Protein AF-0000000073372464 (afdb_homodimer)

Organism: Flavobacterium johnsoniae (strain ATCC 17061 / DSM 2064 / JCM 8514 / BCRC 14874 / CCUG 350202 / NBRC 14942 / NCIMB 11054 / UW101) (NCBI:txid376686)

Structure (mmCIF, N/CA/C/O backbone):
data_AF-0000000073372464-model_v1
#
loop_
_entity.id
_entity.type
_entity.pdbx_description
1 polymer 'NADH-flavin reductase-like protein'
#
loop_
_atom_site.group_PDB
_atom_site.id
_atom_site.type_symbol
_atom_site.label_atom_id
_atom_site.label_alt_id
_atom_site.label_comp_id
_atom_site.label_asym_id
_atom_site.label_entity_id
_atom_site.label_seq_id
_atom_site.pdbx_PDB_ins_code
_atom_site.Cartn_x
_atom_site.Cartn_y
_atom_site.Cartn_z
_atom_site.occupancy
_atom_site.B_iso_or_equiv
_atom_site.auth_seq_id
_atom_site.auth_comp_id
_atom_site.auth_asym_id
_atom_site.auth_atom_id
_atom_site.pdbx_PDB_model_num
ATOM 1 N N . MET A 1 1 ? 8.195 -32.156 -20.234 1 45.25 1 MET A N 1
ATOM 2 C CA . MET A 1 1 ? 7.477 -31.625 -19.078 1 45.25 1 MET A CA 1
ATOM 3 C C . MET A 1 1 ? 6.391 -32.594 -18.609 1 45.25 1 MET A C 1
ATOM 5 O O . MET A 1 1 ? 5.727 -33.219 -19.438 1 45.25 1 MET A O 1
ATOM 9 N N . LYS A 1 2 ? 6.531 -33.156 -17.25 1 60.62 2 LYS A N 1
ATOM 10 C CA . LYS A 1 2 ? 5.578 -34.156 -16.766 1 60.62 2 LYS A CA 1
ATOM 11 C C . LYS A 1 2 ? 4.145 -33.75 -17.109 1 60.62 2 LYS A C 1
ATOM 13 O O . LYS A 1 2 ? 3.826 -32.562 -17.188 1 60.62 2 LYS A O 1
ATOM 18 N N . ASN A 1 3 ? 3.449 -34.594 -17.625 1 88 3 ASN A N 1
ATOM 19 C CA . ASN A 1 3 ? 2.02 -34.438 -17.891 1 88 3 ASN A CA 1
ATOM 20 C C . ASN A 1 3 ? 1.271 -33.938 -16.656 1 88 3 ASN A C 1
ATOM 22 O O . ASN A 1 3 ? 1.294 -34.594 -15.602 1 88 3 ASN A O 1
ATOM 26 N N . ILE A 1 4 ? 0.923 -32.656 -16.641 1 96.81 4 ILE A N 1
ATOM 27 C CA . ILE A 1 4 ? 0.196 -32.062 -15.516 1 96.81 4 ILE A CA 1
ATOM 28 C C . ILE A 1 4 ? -1.286 -32.406 -15.625 1 96.81 4 ILE A C 1
ATOM 30 O O . ILE A 1 4 ? -1.929 -32.125 -16.641 1 96.81 4 ILE A O 1
ATOM 34 N N . SER A 1 5 ? -1.766 -33.094 -14.625 1 97.69 5 SER A N 1
ATOM 35 C CA . SER A 1 5 ? -3.18 -33.469 -14.594 1 97.69 5 SER A CA 1
ATOM 36 C C . SER A 1 5 ? -3.875 -32.906 -13.367 1 97.69 5 SER A C 1
ATOM 38 O O . SER A 1 5 ? -4.996 -32.406 -13.461 1 97.69 5 SER A O 1
ATOM 40 N N . LYS A 1 6 ? -3.225 -32.969 -12.195 1 98.56 6 LYS A N 1
ATOM 41 C CA . LYS A 1 6 ? -3.768 -32.438 -10.938 1 98.56 6 LYS A CA 1
ATOM 42 C C . LYS A 1 6 ? -2.904 -31.328 -10.383 1 98.56 6 LYS A C 1
ATOM 44 O O . LYS A 1 6 ? -1.693 -31.484 -10.219 1 98.56 6 LYS A O 1
ATOM 49 N N . VAL A 1 7 ? -3.537 -30.219 -10.039 1 98.81 7 VAL A N 1
ATOM 50 C CA . VAL A 1 7 ? -2.83 -28.984 -9.688 1 98.81 7 VAL A CA 1
ATOM 51 C C . VAL A 1 7 ? -3.189 -28.562 -8.266 1 98.81 7 VAL A C 1
ATOM 53 O O . VAL A 1 7 ? -4.367 -28.531 -7.902 1 98.81 7 VAL A O 1
ATOM 56 N N . ALA A 1 8 ? -2.16 -28.344 -7.438 1 98.88 8 ALA A N 1
ATOM 57 C CA . ALA A 1 8 ? -2.371 -27.719 -6.137 1 98.88 8 ALA A CA 1
ATOM 58 C C . ALA A 1 8 ? -2.559 -26.219 -6.273 1 98.88 8 ALA A C 1
ATOM 60 O O . ALA A 1 8 ? -1.739 -25.531 -6.898 1 98.88 8 ALA A O 1
ATOM 61 N N . VAL A 1 9 ? -3.643 -25.688 -5.648 1 98.81 9 VAL A N 1
ATOM 62 C CA . VAL A 1 9 ? -3.969 -24.281 -5.816 1 98.81 9 VAL A CA 1
ATOM 63 C C . VAL A 1 9 ? -4.02 -23.594 -4.453 1 98.81 9 VAL A C 1
ATOM 65 O O . VAL A 1 9 ? -4.762 -24.016 -3.564 1 98.81 9 VAL A O 1
ATOM 68 N N . LEU A 1 10 ? -3.209 -22.625 -4.297 1 98.44 10 LEU A N 1
ATOM 69 C CA . LEU A 1 10 ? -3.275 -21.719 -3.158 1 98.44 10 LEU A CA 1
ATOM 70 C C . LEU A 1 10 ? -3.949 -20.406 -3.551 1 98.44 10 LEU A C 1
ATOM 72 O O . LEU A 1 10 ? -3.641 -19.828 -4.598 1 98.44 10 LEU A O 1
ATOM 76 N N . GLY A 1 11 ? -4.883 -19.984 -2.707 1 96.56 11 GLY A N 1
ATOM 77 C CA . GLY A 1 11 ? -5.609 -18.766 -3.02 1 96.56 11 GLY A CA 1
ATOM 78 C C . GLY A 1 11 ? -6.824 -19 -3.896 1 96.56 11 GLY A C 1
ATOM 79 O O . GLY A 1 11 ? -7.43 -18.047 -4.398 1 96.56 11 GLY A O 1
ATOM 80 N N . GLY A 1 12 ? -7.219 -20.203 -4.043 1 96.06 12 GLY A N 1
ATOM 81 C CA . GLY A 1 12 ? -8.305 -20.562 -4.945 1 96.06 12 GLY A CA 1
ATOM 82 C C . GLY A 1 12 ? -9.641 -20 -4.516 1 96.06 12 GLY A C 1
ATOM 83 O O . GLY A 1 12 ? -10.555 -19.875 -5.336 1 96.06 12 GLY A O 1
ATOM 84 N N . GLY A 1 13 ? -9.789 -19.641 -3.283 1 94.44 13 GLY A N 1
ATOM 85 C CA . GLY A 1 13 ? -11.039 -19.094 -2.779 1 94.44 13 GLY A CA 1
ATOM 86 C C . GLY A 1 13 ? -11.086 -17.578 -2.84 1 94.44 13 GLY A C 1
ATOM 87 O O . GLY A 1 13 ? -12.086 -16.969 -2.455 1 94.44 13 GLY A O 1
ATOM 88 N N . GLY A 1 14 ? -10.062 -17 -3.33 1 93.5 14 GLY A N 1
ATOM 89 C CA . GLY A 1 14 ? -9.984 -15.547 -3.389 1 93.5 14 GLY A CA 1
ATOM 90 C C . GLY A 1 14 ? -10.523 -14.977 -4.684 1 93.5 14 GLY A C 1
ATOM 91 O O . GLY A 1 14 ? -11.008 -15.711 -5.543 1 93.5 14 GLY A O 1
ATOM 92 N N . ARG A 1 15 ? -10.43 -13.688 -4.867 1 91.62 15 ARG A N 1
ATOM 93 C CA . ARG A 1 15 ? -10.984 -12.984 -6.016 1 91.62 15 ARG A CA 1
ATOM 94 C C . ARG A 1 15 ? -10.32 -13.438 -7.312 1 91.62 15 ARG A C 1
ATOM 96 O O . ARG A 1 15 ? -11.008 -13.836 -8.258 1 91.62 15 ARG A O 1
ATOM 103 N N . THR A 1 16 ? -8.977 -13.352 -7.34 1 95.44 16 THR A N 1
ATOM 104 C CA . THR A 1 16 ? -8.25 -13.812 -8.523 1 95.44 16 THR A CA 1
ATOM 105 C C . THR A 1 16 ? -8.273 -15.336 -8.617 1 95.44 16 THR A C 1
ATOM 107 O O . THR A 1 16 ? -8.359 -15.891 -9.711 1 95.44 16 THR A O 1
ATOM 110 N N . GLY A 1 17 ? -8.234 -15.992 -7.477 1 96.94 17 GLY A N 1
ATOM 111 C CA . GLY A 1 17 ? -8.18 -17.438 -7.402 1 96.94 17 GLY A CA 1
ATOM 112 C C . GLY A 1 17 ? -9.375 -18.125 -8.031 1 96.94 17 GLY A C 1
ATOM 113 O O . GLY A 1 17 ? -9.25 -19.188 -8.633 1 96.94 17 GLY A O 1
ATOM 114 N N . ASN A 1 18 ? -10.484 -17.531 -7.914 1 95.94 18 ASN A N 1
ATOM 115 C CA . ASN A 1 18 ? -11.695 -18.094 -8.508 1 95.94 18 ASN A CA 1
ATOM 116 C C . ASN A 1 18 ? -11.586 -18.188 -10.023 1 95.94 18 ASN A C 1
ATOM 118 O O . ASN A 1 18 ? -12.031 -19.156 -10.625 1 95.94 18 ASN A O 1
ATOM 122 N N . TYR A 1 19 ? -11.039 -17.172 -10.648 1 97.44 19 TYR A N 1
ATOM 123 C CA . TYR A 1 19 ? -10.82 -17.188 -12.094 1 97.44 19 TYR A CA 1
ATOM 124 C C . TYR A 1 19 ? -9.828 -18.281 -12.484 1 97.44 19 TYR A C 1
ATOM 126 O O . TYR A 1 19 ? -10.016 -18.969 -13.492 1 97.44 19 TYR A O 1
ATOM 134 N N . LEU A 1 20 ? -8.844 -18.438 -11.664 1 98.38 20 LEU A N 1
ATOM 135 C CA . LEU A 1 20 ? -7.824 -19.438 -11.93 1 98.38 20 LEU A CA 1
ATOM 136 C C . LEU A 1 20 ? -8.414 -20.844 -11.852 1 98.38 20 LEU A C 1
ATOM 138 O O . LEU A 1 20 ? -8.164 -21.672 -12.727 1 98.38 20 LEU A O 1
ATOM 142 N N . VAL A 1 21 ? -9.219 -21.109 -10.789 1 98.19 21 VAL A N 1
ATOM 143 C CA . VAL A 1 21 ? -9.836 -22.406 -10.609 1 98.19 21 VAL A CA 1
ATOM 144 C C . VAL A 1 21 ? -10.734 -22.734 -11.797 1 98.19 21 VAL A C 1
ATOM 146 O O . VAL A 1 21 ? -10.672 -23.828 -12.367 1 98.19 21 VAL A O 1
ATOM 149 N N . ASN A 1 22 ? -11.5 -21.75 -12.211 1 97.31 22 ASN A N 1
ATOM 150 C CA . ASN A 1 22 ? -12.383 -21.938 -13.352 1 97.31 22 ASN A CA 1
ATOM 151 C C . ASN A 1 22 ? -11.594 -22.234 -14.625 1 97.31 22 ASN A C 1
ATOM 153 O O . ASN A 1 22 ? -11.977 -23.109 -15.414 1 97.31 22 ASN A O 1
ATOM 157 N N . GLN A 1 23 ? -10.555 -21.5 -14.844 1 97.94 23 GLN A N 1
ATOM 158 C CA . GLN A 1 23 ? -9.734 -21.688 -16.031 1 97.94 23 GLN A CA 1
ATOM 159 C C . GLN A 1 23 ? -9.102 -23.078 -16.031 1 97.94 23 GLN A C 1
ATOM 161 O O . GLN A 1 23 ? -9.039 -23.734 -17.078 1 97.94 23 GLN A O 1
ATOM 166 N N . LEU A 1 24 ? -8.594 -23.531 -14.883 1 98.5 24 LEU A N 1
ATOM 167 C CA . LEU A 1 24 ? -8.008 -24.859 -14.766 1 98.5 24 LEU A CA 1
ATOM 168 C C . LEU A 1 24 ? -9.023 -25.938 -15.133 1 98.5 24 LEU A C 1
ATOM 170 O O . LEU A 1 24 ? -8.719 -26.844 -15.922 1 98.5 24 LEU A O 1
ATOM 174 N N . LEU A 1 25 ? -10.219 -25.812 -14.609 1 97.88 25 LEU A N 1
ATOM 175 C CA . LEU A 1 25 ? -11.273 -26.781 -14.875 1 97.88 25 LEU A CA 1
ATOM 176 C C . LEU A 1 25 ? -11.664 -26.781 -16.344 1 97.88 25 LEU A C 1
ATOM 178 O O . LEU A 1 25 ? -11.852 -27.844 -16.953 1 97.88 25 LEU A O 1
ATOM 182 N N . LYS A 1 26 ? -11.789 -25.609 -16.906 1 97.31 26 LYS A N 1
ATOM 183 C CA . LYS A 1 26 ? -12.133 -25.453 -18.312 1 97.31 26 LYS A CA 1
ATOM 184 C C . LYS A 1 26 ? -11.109 -26.156 -19.203 1 97.31 26 LYS A C 1
ATOM 186 O O . LYS A 1 26 ? -11.453 -26.688 -20.25 1 97.31 26 LYS A O 1
ATOM 191 N N . LYS A 1 27 ? -9.891 -26.141 -18.812 1 97.69 27 LYS A N 1
ATOM 192 C CA . LYS A 1 27 ? -8.82 -26.734 -19.609 1 97.69 27 LYS A CA 1
ATOM 193 C C . LYS A 1 27 ? -8.633 -28.203 -19.281 1 97.69 27 LYS A C 1
ATOM 195 O O . LYS A 1 27 ? -7.73 -28.859 -19.812 1 97.69 27 LYS A O 1
ATOM 200 N N . GLY A 1 28 ? -9.414 -28.75 -18.312 1 97 28 GLY A N 1
ATOM 201 C CA . GLY A 1 28 ? -9.469 -30.172 -18.094 1 97 28 GLY A CA 1
ATOM 202 C C . GLY A 1 28 ? -8.625 -30.641 -16.922 1 97 28 GLY A C 1
ATOM 203 O O . GLY A 1 28 ? -8.492 -31.844 -16.672 1 97 28 GLY A O 1
ATOM 204 N N . PHE A 1 29 ? -8.062 -29.75 -16.172 1 98.38 29 PHE A N 1
ATOM 205 C CA . PHE A 1 29 ? -7.242 -30.109 -15.023 1 98.38 29 PHE A CA 1
ATOM 206 C C . PHE A 1 29 ? -8.117 -30.391 -13.805 1 98.38 29 PHE A C 1
ATOM 208 O O . PHE A 1 29 ? -9.219 -29.859 -13.688 1 98.38 29 PHE A O 1
ATOM 215 N N . SER A 1 30 ? -7.625 -31.25 -12.953 1 98.31 30 SER A N 1
ATOM 216 C CA . SER A 1 30 ? -8.156 -31.344 -11.602 1 98.31 30 SER A CA 1
ATOM 217 C C . SER A 1 30 ? -7.465 -30.359 -10.664 1 98.31 30 SER A C 1
ATOM 219 O O . SER A 1 30 ? -6.289 -30.031 -10.852 1 98.31 30 SER A O 1
ATOM 221 N N . ALA A 1 31 ? -8.188 -29.891 -9.711 1 98.56 31 ALA A N 1
ATOM 222 C CA . ALA A 1 31 ? -7.637 -28.891 -8.797 1 98.56 31 ALA A CA 1
ATOM 223 C C . ALA A 1 31 ? -7.828 -29.312 -7.344 1 98.56 31 ALA A C 1
ATOM 225 O O . ALA A 1 31 ? -8.898 -29.781 -6.961 1 98.56 31 ALA A O 1
ATOM 226 N N . LYS A 1 32 ? -6.766 -29.25 -6.66 1 98.56 32 LYS A N 1
ATOM 227 C CA . LYS A 1 32 ? -6.793 -29.406 -5.207 1 98.56 32 LYS A CA 1
ATOM 228 C C . LYS A 1 32 ? -6.586 -28.047 -4.52 1 98.56 32 LYS A C 1
ATOM 230 O O . LYS A 1 32 ? -5.523 -27.438 -4.637 1 98.56 32 LYS A O 1
ATOM 235 N N . LEU A 1 33 ? -7.598 -27.578 -3.699 1 98.31 33 LEU A N 1
ATOM 236 C CA . LEU A 1 33 ? -7.605 -26.219 -3.178 1 98.31 33 LEU A CA 1
ATOM 237 C C . LEU A 1 33 ? -7.375 -26.219 -1.67 1 98.31 33 LEU A C 1
ATOM 239 O O . LEU A 1 33 ? -7.953 -27.016 -0.945 1 98.31 33 LEU 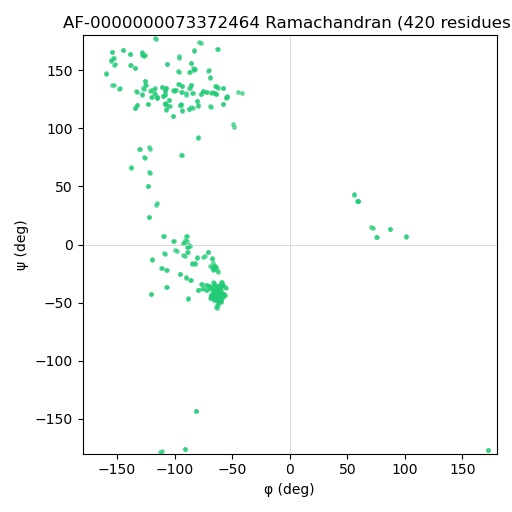A O 1
ATOM 243 N N . LEU A 1 34 ? -6.562 -25.359 -1.215 1 98.19 34 LEU A N 1
ATOM 244 C CA . LEU A 1 34 ? -6.438 -25.062 0.209 1 98.19 34 LEU A CA 1
ATOM 245 C C . LEU A 1 34 ? -7.328 -23.891 0.605 1 98.19 34 LEU A C 1
ATOM 247 O O . LEU A 1 34 ? -7.137 -22.781 0.125 1 98.19 34 LEU A O 1
ATOM 251 N N . LEU A 1 35 ? -8.281 -24.172 1.418 1 96.81 35 LEU A N 1
ATOM 252 C CA . LEU A 1 35 ? -9.219 -23.141 1.854 1 96.81 35 LEU A CA 1
ATOM 253 C C . LEU A 1 35 ? -9.266 -23.062 3.377 1 96.81 35 LEU A C 1
ATOM 255 O O . LEU A 1 35 ? -9.258 -24.078 4.059 1 96.81 35 LEU A O 1
ATOM 259 N N . ARG A 1 36 ? -9.273 -21.875 3.885 1 93.81 36 ARG A N 1
ATOM 260 C CA . ARG A 1 36 ? -9.43 -21.688 5.32 1 93.81 36 ARG A CA 1
ATOM 261 C C . ARG A 1 36 ? -10.883 -21.891 5.746 1 93.81 36 ARG A C 1
ATOM 263 O O . ARG A 1 36 ? -11.148 -22.406 6.836 1 93.81 36 ARG A O 1
ATOM 270 N N . ASN A 1 37 ? -11.82 -21.469 4.801 1 93.38 37 ASN A N 1
ATOM 271 C CA . ASN A 1 37 ? -13.266 -21.562 5.023 1 93.38 37 ASN A CA 1
ATOM 272 C C . ASN A 1 37 ? -13.969 -22.219 3.842 1 93.38 37 ASN A C 1
ATOM 274 O O . ASN A 1 37 ? -14.664 -21.547 3.072 1 93.38 37 ASN A O 1
ATOM 278 N N . PRO A 1 38 ? -13.938 -23.516 3.846 1 94.06 38 PRO A N 1
ATOM 279 C CA . PRO A 1 38 ? -14.5 -24.234 2.697 1 94.06 38 PRO A CA 1
ATOM 280 C C . PRO A 1 38 ? -16 -23.969 2.521 1 94.06 38 PRO A C 1
ATOM 282 O O . PRO A 1 38 ? -16.516 -24.062 1.405 1 94.06 38 PRO A O 1
ATOM 285 N N . GLU A 1 39 ? -16.625 -23.609 3.547 1 91.31 39 GLU A N 1
ATOM 286 C CA . GLU A 1 39 ? -18.078 -23.422 3.502 1 91.31 39 GLU A CA 1
ATOM 287 C C . GLU A 1 39 ? -18.453 -22.234 2.625 1 91.31 39 GLU A C 1
ATOM 289 O O . GLU A 1 39 ? -19.578 -22.156 2.119 1 91.31 39 GLU A O 1
ATOM 294 N N . LYS A 1 40 ? -17.531 -21.344 2.373 1 89.38 40 LYS A N 1
ATOM 295 C CA . LYS A 1 40 ? -17.797 -20.141 1.591 1 89.38 40 LYS A CA 1
ATOM 296 C C . LYS A 1 40 ? -17.516 -20.375 0.11 1 89.38 40 LYS A C 1
ATOM 298 O O . LYS A 1 40 ? -17.844 -19.531 -0.729 1 89.38 40 LYS A O 1
ATOM 303 N N . PHE A 1 41 ? -16.906 -21.5 -0.179 1 91.31 41 PHE A N 1
ATOM 304 C CA . PHE A 1 41 ? -16.531 -21.797 -1.553 1 91.31 41 PHE A CA 1
ATOM 305 C C . PHE A 1 41 ? -17.703 -22.406 -2.314 1 91.31 41 PHE A C 1
ATOM 307 O O . PHE A 1 41 ? -18.281 -23.406 -1.884 1 91.31 41 PHE A O 1
ATOM 314 N N . GLU A 1 42 ? -18.016 -21.906 -3.48 1 87.06 42 GLU A N 1
ATOM 315 C CA . GLU A 1 42 ? -19.312 -22.203 -4.102 1 87.06 42 GLU A CA 1
ATOM 316 C C . GLU A 1 42 ? -19.141 -23.078 -5.34 1 87.06 42 GLU A C 1
ATOM 318 O O . GLU A 1 42 ? -20.094 -23.688 -5.809 1 87.06 42 GLU A O 1
ATOM 323 N N . ILE A 1 43 ? -18.016 -23.125 -5.91 1 85.62 43 ILE A N 1
ATOM 324 C CA . ILE A 1 43 ? -17.828 -23.906 -7.133 1 85.62 43 ILE A CA 1
ATOM 325 C C . ILE A 1 43 ? -17.922 -25.391 -6.816 1 85.62 43 ILE A C 1
ATOM 327 O O . ILE A 1 43 ? -17.141 -25.922 -6.016 1 85.62 43 ILE A O 1
ATOM 331 N N . LYS A 1 44 ? -18.875 -26.094 -7.402 1 88.06 44 LYS A N 1
ATOM 332 C CA . LYS A 1 44 ? -19.031 -27.531 -7.27 1 88.06 44 LYS A CA 1
ATOM 333 C C . LYS A 1 44 ? -18.625 -28.25 -8.555 1 88.06 44 LYS A C 1
ATOM 335 O O . LYS A 1 44 ? -19.156 -27.969 -9.625 1 88.06 44 LYS A O 1
ATOM 340 N N . ASN A 1 45 ? -17.656 -29.016 -8.461 1 92.88 45 ASN A N 1
ATOM 341 C CA . ASN A 1 45 ? -17.094 -29.797 -9.562 1 92.88 45 ASN A CA 1
ATOM 342 C C . ASN A 1 45 ? -16.391 -31.047 -9.062 1 92.88 45 ASN A C 1
ATOM 344 O O . ASN A 1 45 ? -15.672 -31 -8.055 1 92.88 45 ASN A O 1
ATOM 348 N N . SER A 1 46 ? -16.578 -32.156 -9.711 1 94.94 46 SER A N 1
ATOM 349 C CA . SER A 1 46 ? -16 -33.438 -9.289 1 94.94 46 SER A CA 1
ATOM 350 C C . SER A 1 46 ? -14.484 -33.406 -9.398 1 94.94 46 SER A C 1
ATOM 352 O O . SER A 1 46 ? -13.805 -34.25 -8.797 1 94.94 46 SER A O 1
ATOM 354 N N . LYS A 1 47 ? -13.961 -32.5 -10.141 1 97.62 47 LYS A N 1
ATOM 355 C CA . LYS A 1 47 ? -12.516 -32.406 -10.336 1 97.62 47 LYS A CA 1
ATOM 356 C C . LYS A 1 47 ? -11.859 -31.531 -9.281 1 97.62 47 LYS A C 1
ATOM 358 O O . LYS A 1 47 ? -10.648 -31.312 -9.312 1 97.62 47 LYS A O 1
ATOM 363 N N . ILE A 1 48 ? -12.648 -31.047 -8.328 1 98 48 ILE A N 1
ATOM 364 C CA . ILE A 1 48 ? -12.125 -30.203 -7.258 1 98 48 ILE A CA 1
ATOM 365 C C . ILE A 1 48 ? -12.031 -31.016 -5.969 1 98 48 ILE A C 1
ATOM 367 O O . ILE A 1 48 ? -13 -31.688 -5.574 1 98 48 ILE A O 1
ATOM 371 N N . GLU A 1 49 ? -10.945 -31.062 -5.43 1 97.94 49 GLU A N 1
ATOM 372 C CA . GLU A 1 49 ? -10.734 -31.531 -4.066 1 97.94 49 GLU A CA 1
ATOM 373 C C . GLU A 1 49 ? -10.391 -30.391 -3.123 1 97.94 49 GLU A C 1
ATOM 375 O O . GLU A 1 49 ? -9.539 -29.562 -3.432 1 97.94 49 GLU A O 1
ATOM 380 N N . ILE A 1 50 ? -11.07 -30.328 -1.936 1 97.75 50 ILE A N 1
ATOM 381 C CA . ILE A 1 50 ? -10.859 -29.219 -1.006 1 97.75 50 ILE A CA 1
ATOM 382 C C . ILE A 1 50 ? -10.117 -29.719 0.232 1 97.75 50 ILE A C 1
ATOM 384 O O . ILE A 1 50 ? -10.508 -30.734 0.829 1 97.75 50 ILE A O 1
ATOM 388 N N . ILE A 1 51 ? -9.094 -29.078 0.54 1 98 51 ILE A N 1
ATOM 389 C CA . ILE A 1 51 ? -8.352 -29.281 1.782 1 98 51 ILE A CA 1
ATOM 390 C C . ILE A 1 51 ? -8.578 -28.078 2.705 1 98 51 ILE A C 1
ATOM 392 O O . ILE A 1 51 ? -8.273 -26.938 2.34 1 98 51 ILE A O 1
ATOM 396 N N . LYS A 1 52 ? -9.109 -28.344 3.879 1 97.75 52 LYS A N 1
ATOM 397 C CA . LYS A 1 52 ? -9.25 -27.281 4.867 1 97.75 52 LYS A CA 1
ATOM 398 C C . LYS A 1 52 ? -7.938 -27.016 5.598 1 97.75 52 LYS A C 1
ATOM 400 O O . LYS A 1 52 ? -7.32 -27.953 6.125 1 97.75 52 LYS A O 1
ATOM 405 N N . GLY A 1 53 ? -7.449 -25.797 5.562 1 97.44 53 GLY A N 1
ATOM 406 C CA . GLY A 1 53 ? -6.219 -25.469 6.262 1 97.44 53 GLY A CA 1
ATOM 407 C C . GLY A 1 53 ? -5.707 -24.078 5.961 1 97.44 53 GLY A C 1
ATOM 408 O O . GLY A 1 53 ? -6.387 -23.297 5.293 1 97.44 53 GLY A O 1
ATOM 409 N N . ASP A 1 54 ? -4.531 -23.781 6.539 1 96.75 54 ASP A N 1
ATOM 410 C CA . ASP A 1 54 ? -3.857 -22.484 6.406 1 96.75 54 ASP A CA 1
ATOM 411 C C . ASP A 1 54 ? -2.504 -22.656 5.715 1 96.75 54 ASP A C 1
ATOM 413 O O . ASP A 1 54 ? -1.751 -23.578 6.023 1 96.75 54 ASP A O 1
ATOM 417 N N . ALA A 1 55 ? -2.281 -21.781 4.773 1 96.69 55 ALA A N 1
ATOM 418 C CA . ALA A 1 55 ? -1.054 -21.859 3.988 1 96.69 55 ALA A CA 1
ATOM 419 C C . ALA A 1 55 ? 0.175 -21.625 4.863 1 96.69 55 ALA A C 1
ATOM 421 O O . ALA A 1 55 ? 1.293 -21.984 4.48 1 96.69 55 ALA A O 1
ATOM 422 N N . LEU A 1 56 ? -0.008 -21.031 6.016 1 96.81 56 LEU A N 1
ATOM 423 C CA . LEU A 1 56 ? 1.109 -20.781 6.918 1 96.81 56 LEU A CA 1
ATOM 424 C C . LEU A 1 56 ? 1.458 -22.031 7.707 1 96.81 56 LEU A C 1
ATOM 426 O O . LEU A 1 56 ? 2.514 -22.109 8.344 1 96.81 56 LEU A O 1
ATOM 430 N N . ASP A 1 57 ? 0.599 -23.016 7.625 1 97.62 57 ASP A N 1
ATOM 431 C CA . ASP A 1 57 ? 0.826 -24.312 8.266 1 97.62 57 ASP A CA 1
ATOM 432 C C . ASP A 1 57 ? 1.459 -25.297 7.293 1 97.62 57 ASP A C 1
ATOM 434 O O . ASP A 1 57 ? 0.824 -25.719 6.324 1 97.62 57 ASP A O 1
ATOM 438 N N . PHE A 1 58 ? 2.613 -25.781 7.641 1 98.31 58 PHE A N 1
ATOM 439 C CA . PHE A 1 58 ? 3.348 -26.656 6.734 1 98.31 58 PHE A CA 1
ATOM 440 C C . PHE A 1 58 ? 2.582 -27.953 6.492 1 98.31 58 PHE A C 1
ATOM 442 O O . PHE A 1 58 ? 2.578 -28.469 5.375 1 98.31 58 PHE A O 1
ATOM 449 N N . GLU A 1 59 ? 1.977 -28.484 7.48 1 98.5 59 GLU A N 1
ATOM 450 C CA . GLU A 1 59 ? 1.247 -29.734 7.316 1 98.5 59 GLU A CA 1
ATOM 451 C C . GLU A 1 59 ? 0.087 -29.562 6.34 1 98.5 59 GLU A C 1
ATOM 453 O O . GLU A 1 59 ? -0.199 -30.469 5.551 1 98.5 59 GLU A O 1
ATOM 458 N N . SER A 1 60 ? -0.574 -28.438 6.359 1 98.62 60 SER A N 1
ATOM 459 C CA . SER A 1 60 ? -1.64 -28.141 5.402 1 98.62 60 SER A CA 1
ATOM 460 C C . SER A 1 60 ? -1.108 -28.125 3.975 1 98.62 60 SER A C 1
ATOM 462 O O . SER A 1 60 ? -1.756 -28.625 3.057 1 98.62 60 SER A O 1
ATOM 464 N N . ILE A 1 61 ? 0.048 -27.547 3.807 1 98.81 61 ILE A N 1
ATOM 465 C CA . ILE A 1 61 ? 0.674 -27.453 2.492 1 98.81 61 ILE A CA 1
ATOM 466 C C . ILE A 1 61 ? 1.056 -28.844 2.004 1 98.81 61 ILE A C 1
ATOM 468 O O . ILE A 1 61 ? 0.871 -29.172 0.83 1 98.81 61 ILE A O 1
ATOM 472 N N . LYS A 1 62 ? 1.566 -29.625 2.92 1 98.62 62 LYS A N 1
ATOM 473 C CA . LYS A 1 62 ? 1.948 -31 2.572 1 98.62 62 LYS A CA 1
ATOM 474 C C . LYS A 1 62 ? 0.749 -31.781 2.062 1 98.62 62 LYS A C 1
ATOM 476 O O . LYS A 1 62 ? 0.827 -32.438 1.018 1 98.62 62 LYS A O 1
ATOM 481 N N . VAL A 1 63 ? -0.329 -31.688 2.807 1 98.75 63 VAL A N 1
ATOM 482 C CA . VAL A 1 63 ? -1.539 -32.406 2.414 1 98.75 63 VAL A CA 1
ATOM 483 C C . VAL A 1 63 ? -2.031 -31.875 1.064 1 98.75 63 VAL A C 1
ATOM 485 O O . VAL A 1 63 ? -2.449 -32.656 0.206 1 98.75 63 VAL A O 1
ATOM 488 N N . LEU A 1 64 ? -1.946 -30.609 0.808 1 98.81 64 LEU A N 1
ATOM 489 C CA . LEU A 1 64 ? -2.396 -29.969 -0.428 1 98.81 64 LEU A CA 1
ATOM 490 C C . LEU A 1 64 ? -1.606 -30.484 -1.624 1 98.81 64 LEU A C 1
ATOM 492 O O . LEU A 1 64 ? -2.178 -30.75 -2.688 1 98.81 64 LEU A O 1
ATOM 496 N N . LEU A 1 65 ? -0.315 -30.641 -1.459 1 98.81 65 LEU A N 1
ATOM 497 C CA . LEU A 1 65 ? 0.544 -30.922 -2.604 1 98.81 65 LEU A CA 1
ATOM 498 C C . LEU A 1 65 ? 0.572 -32.406 -2.904 1 98.81 65 LEU A C 1
ATOM 500 O O . LEU A 1 65 ? 1.014 -32.844 -3.98 1 98.81 65 LEU A O 1
ATOM 504 N N . GLU A 1 66 ? 0.114 -33.25 -1.895 1 98.44 66 GLU A N 1
ATOM 505 C CA . GLU A 1 66 ? 0.137 -34.688 -2.098 1 98.44 66 GLU A CA 1
ATOM 506 C C . GLU A 1 66 ? -0.599 -35.062 -3.377 1 98.44 66 GLU A C 1
ATOM 508 O O . GLU A 1 66 ? -1.722 -34.625 -3.615 1 98.44 66 GLU A O 1
ATOM 513 N N . ASP A 1 67 ? 0.039 -35.844 -4.273 1 97.69 67 ASP A N 1
ATOM 514 C CA . ASP A 1 67 ? -0.49 -36.438 -5.5 1 97.69 67 ASP A CA 1
ATOM 515 C C . ASP A 1 67 ? -0.732 -35.375 -6.562 1 97.69 67 ASP A C 1
ATOM 517 O O . ASP A 1 67 ? -1.482 -35.594 -7.516 1 97.69 67 ASP A O 1
ATOM 521 N N . CYS A 1 68 ? -0.202 -34.156 -6.43 1 98.69 68 CYS A N 1
ATOM 522 C CA . CYS A 1 68 ? -0.317 -33.125 -7.441 1 98.69 68 CYS A CA 1
ATOM 523 C C . CYS A 1 68 ? 0.916 -33.094 -8.336 1 98.69 68 CYS A C 1
ATOM 525 O O . CYS A 1 68 ? 1.965 -33.625 -7.973 1 98.69 68 CYS A O 1
ATOM 527 N N . ASP A 1 69 ? 0.752 -32.469 -9.477 1 98.69 69 ASP A N 1
ATOM 528 C CA . ASP A 1 69 ? 1.829 -32.406 -10.461 1 98.69 69 ASP A CA 1
ATOM 529 C C . ASP A 1 69 ? 2.451 -31.031 -10.547 1 98.69 69 ASP A C 1
ATOM 531 O O . ASP A 1 69 ? 3.576 -30.875 -11.023 1 98.69 69 ASP A O 1
ATOM 535 N N . ALA A 1 70 ? 1.739 -30.047 -10.125 1 98.81 70 ALA A N 1
ATOM 536 C CA . ALA A 1 70 ? 2.172 -28.641 -10.164 1 98.81 70 ALA A CA 1
ATOM 537 C C . ALA A 1 70 ? 1.486 -27.828 -9.07 1 98.81 70 ALA A C 1
ATOM 539 O O . ALA A 1 70 ? 0.49 -28.266 -8.492 1 98.81 70 ALA A O 1
ATOM 540 N N . VAL A 1 71 ? 2.09 -26.719 -8.781 1 98.94 71 VAL A N 1
ATOM 541 C CA . VAL A 1 71 ? 1.541 -25.797 -7.797 1 98.94 71 VAL A CA 1
ATOM 542 C C . VAL A 1 71 ? 1.297 -24.438 -8.453 1 98.94 71 VAL A C 1
ATOM 544 O O . VAL A 1 71 ? 2.15 -23.938 -9.188 1 98.94 71 VAL A O 1
ATOM 547 N N . VAL A 1 72 ? 0.128 -23.859 -8.25 1 98.94 72 VAL A N 1
ATOM 548 C CA . VAL A 1 72 ? -0.197 -22.5 -8.68 1 98.94 72 VAL A CA 1
ATOM 549 C C . VAL A 1 72 ? -0.726 -21.688 -7.496 1 98.94 72 VAL A C 1
ATOM 551 O O . VAL A 1 72 ? -1.532 -22.188 -6.711 1 98.94 72 VAL A O 1
ATOM 554 N N . SER A 1 73 ? -0.228 -20.484 -7.352 1 98.81 73 SER A N 1
ATOM 555 C CA . SER A 1 73 ? -0.593 -19.703 -6.172 1 98.81 73 SER A CA 1
ATOM 556 C C . SER A 1 73 ? -0.99 -18.281 -6.555 1 98.81 73 SER A C 1
ATOM 558 O O . SER A 1 73 ? -0.281 -17.609 -7.309 1 98.81 73 SER A O 1
ATOM 560 N N . THR A 1 74 ? -2.15 -17.797 -6.027 1 97.94 74 THR A N 1
ATOM 561 C CA . THR A 1 74 ? -2.588 -16.406 -6.141 1 97.94 74 THR A CA 1
ATOM 562 C C . THR A 1 74 ? -2.795 -15.789 -4.758 1 97.94 74 THR A C 1
ATOM 564 O O . THR A 1 74 ? -3.561 -14.836 -4.605 1 97.94 74 THR A O 1
ATOM 567 N N . ILE A 1 75 ? -2.127 -16.359 -3.812 1 94.19 75 ILE A N 1
ATOM 568 C CA . ILE A 1 75 ? -2.309 -15.898 -2.443 1 94.19 75 ILE A CA 1
ATOM 569 C C . ILE A 1 75 ? -1.851 -14.445 -2.33 1 94.19 75 ILE A C 1
ATOM 571 O O . ILE A 1 75 ? -0.838 -14.055 -2.92 1 94.19 75 ILE A O 1
ATOM 575 N N . GLY A 1 76 ? -2.654 -13.688 -1.66 1 86.69 76 GLY A N 1
ATOM 576 C CA . GLY A 1 76 ? -2.305 -12.297 -1.4 1 86.69 76 GLY A CA 1
ATOM 577 C C . GLY A 1 76 ? -2.045 -12.016 0.067 1 86.69 76 GLY A C 1
ATOM 578 O O . GLY A 1 76 ? -2.1 -12.922 0.9 1 86.69 76 GLY A O 1
ATOM 579 N N . GLN A 1 77 ? -1.772 -10.812 0.261 1 80.5 77 GLN A N 1
ATOM 580 C CA . GLN A 1 77 ? -1.504 -10.367 1.624 1 80.5 77 GLN A CA 1
ATOM 581 C C . GLN A 1 77 ? -2.764 -10.438 2.484 1 80.5 77 GLN A C 1
ATOM 583 O O . GLN A 1 77 ? -3.85 -10.062 2.033 1 80.5 77 GLN A O 1
ATOM 588 N N . ARG A 1 78 ? -2.602 -11.039 3.637 1 77.25 78 ARG A N 1
ATOM 589 C CA . ARG A 1 78 ? -3.707 -11.133 4.586 1 77.25 78 ARG A CA 1
ATOM 590 C C . ARG A 1 78 ? -3.621 -10.031 5.637 1 77.25 78 ARG A C 1
ATOM 592 O O . ARG A 1 78 ? -2.527 -9.594 5.996 1 77.25 78 ARG A O 1
ATOM 599 N N . LYS A 1 79 ? -4.871 -9.727 6.02 1 71.88 79 LYS A N 1
ATOM 600 C CA . LYS A 1 79 ? -4.941 -8.75 7.102 1 71.88 79 LYS A CA 1
ATOM 601 C C . LYS A 1 79 ? -4.129 -9.203 8.305 1 71.88 79 LYS A C 1
ATOM 603 O O . LYS A 1 79 ? -4.219 -10.359 8.727 1 71.88 79 LYS A O 1
ATOM 608 N N . ASP A 1 80 ? -3.234 -8.414 8.797 1 70.75 80 ASP A N 1
ATOM 609 C CA . ASP A 1 80 ? -2.504 -8.602 10.047 1 70.75 80 ASP A CA 1
ATOM 610 C C . ASP A 1 80 ? -1.424 -9.672 9.891 1 70.75 80 ASP A C 1
ATOM 612 O O . ASP A 1 80 ? -0.889 -10.172 10.883 1 70.75 80 ASP A O 1
ATOM 616 N N . GLU A 1 81 ? -1.209 -10.156 8.703 1 80.69 81 GLU A N 1
ATOM 617 C CA . GLU A 1 81 ? -0.149 -11.125 8.438 1 80.69 81 GLU A CA 1
ATOM 618 C C . GLU A 1 81 ? 0.819 -10.602 7.379 1 80.69 81 GLU A C 1
ATOM 620 O O . GLU A 1 81 ? 0.784 -11.039 6.227 1 80.69 81 GLU A O 1
ATOM 625 N N . PRO A 1 82 ? 1.773 -9.812 7.797 1 78.31 82 PRO A N 1
ATOM 626 C CA . PRO A 1 82 ? 2.652 -9.125 6.852 1 78.31 82 PRO A CA 1
ATOM 627 C C . PRO A 1 82 ? 3.691 -10.055 6.227 1 78.31 82 PRO A C 1
ATOM 629 O O . PRO A 1 82 ? 4.324 -9.695 5.23 1 78.31 82 PRO A O 1
ATOM 632 N N . LEU A 1 83 ? 3.82 -11.266 6.742 1 86.12 83 LEU A N 1
ATOM 633 C CA . LEU A 1 83 ? 4.898 -12.133 6.27 1 86.12 83 LEU A CA 1
ATOM 634 C C . LEU A 1 83 ? 4.336 -13.359 5.562 1 86.12 83 LEU A C 1
ATOM 636 O O . LEU A 1 83 ? 4.973 -14.414 5.551 1 86.12 83 LEU A O 1
ATOM 640 N N . VAL A 1 84 ? 3.312 -13.25 4.891 1 92.94 84 VAL A N 1
ATOM 641 C CA . VAL A 1 84 ? 2.611 -14.375 4.285 1 92.94 84 VAL A CA 1
ATOM 642 C C . VAL A 1 84 ? 3.361 -14.844 3.037 1 92.94 84 VAL A C 1
ATOM 644 O O . VAL A 1 84 ? 3.457 -16.047 2.775 1 92.94 84 VAL A O 1
ATOM 647 N N . ALA A 1 85 ? 3.914 -13.961 2.248 1 96.19 85 ALA A N 1
ATOM 648 C CA . ALA A 1 85 ? 4.527 -14.297 0.968 1 96.19 85 ALA A CA 1
ATOM 649 C C . ALA A 1 85 ? 5.719 -15.234 1.161 1 96.19 85 ALA A C 1
ATOM 651 O O . ALA A 1 85 ? 5.781 -16.297 0.55 1 96.19 85 ALA A O 1
ATOM 652 N N . SER A 1 86 ? 6.648 -14.852 2.037 1 97.44 86 SER A N 1
ATOM 653 C CA . SER A 1 86 ? 7.855 -15.648 2.223 1 97.44 86 SER A CA 1
ATOM 654 C C . SER A 1 86 ? 7.555 -16.953 2.969 1 97.44 86 SER A C 1
ATOM 656 O O . SER A 1 86 ? 8.078 -18 2.621 1 97.44 86 SER A O 1
ATOM 658 N N . ALA A 1 87 ? 6.703 -16.859 3.932 1 97.62 87 ALA A N 1
ATOM 659 C CA . ALA A 1 87 ? 6.379 -18.047 4.73 1 97.62 87 ALA A CA 1
ATOM 660 C C . ALA A 1 87 ? 5.695 -19.109 3.879 1 97.62 87 ALA A C 1
ATOM 662 O O . ALA A 1 87 ? 6.047 -20.297 3.953 1 97.62 87 ALA A O 1
ATOM 663 N N . VAL A 1 88 ? 4.781 -18.703 3.086 1 98.25 88 VAL A N 1
ATOM 664 C CA . VAL A 1 88 ? 4.059 -19.656 2.244 1 98.25 88 VAL A CA 1
ATOM 665 C C . VAL A 1 88 ? 4.992 -20.219 1.182 1 98.25 88 VAL A C 1
ATOM 667 O O . VAL A 1 88 ? 4.973 -21.422 0.909 1 98.25 88 VAL A O 1
ATOM 670 N N . THR A 1 89 ? 5.785 -19.344 0.56 1 98.62 89 THR A N 1
ATOM 671 C CA . THR A 1 89 ? 6.73 -19.812 -0.448 1 98.62 89 THR A CA 1
ATOM 672 C C . THR A 1 89 ? 7.688 -20.844 0.145 1 98.62 89 THR A C 1
ATOM 674 O O . THR A 1 89 ? 7.969 -21.859 -0.48 1 98.62 89 THR A O 1
ATOM 677 N N . LYS A 1 90 ? 8.156 -20.609 1.308 1 98.56 90 LYS A N 1
ATOM 678 C CA . LYS A 1 90 ? 9.039 -21.547 1.993 1 98.56 90 LYS A CA 1
ATOM 679 C C . LYS A 1 90 ? 8.359 -22.906 2.199 1 98.56 90 LYS A C 1
ATOM 681 O O . LYS A 1 90 ? 8.953 -23.953 1.916 1 98.56 90 LYS A O 1
ATOM 686 N N . ASN A 1 91 ? 7.164 -22.891 2.721 1 98.69 91 ASN A N 1
ATOM 687 C CA . ASN A 1 91 ? 6.406 -24.125 2.961 1 98.69 91 ASN A CA 1
ATOM 688 C C . ASN A 1 91 ? 6.156 -24.891 1.666 1 98.69 91 ASN A C 1
ATOM 690 O O . ASN A 1 91 ? 6.289 -26.109 1.631 1 98.69 91 ASN A O 1
ATOM 694 N N . VAL A 1 92 ? 5.824 -24.156 0.607 1 98.88 92 VAL A N 1
ATOM 695 C CA . VAL A 1 92 ? 5.527 -24.766 -0.683 1 98.88 92 VAL A CA 1
ATOM 696 C C . VAL A 1 92 ? 6.781 -25.422 -1.243 1 98.88 92 VAL A C 1
ATOM 698 O O . VAL A 1 92 ? 6.754 -26.594 -1.637 1 98.88 92 VAL A O 1
ATOM 701 N N . LEU A 1 93 ? 7.891 -24.703 -1.225 1 98.88 93 LEU A N 1
ATOM 702 C CA . LEU A 1 93 ? 9.133 -25.219 -1.777 1 98.88 93 LEU A CA 1
ATOM 703 C C . LEU A 1 93 ? 9.594 -26.453 -1.003 1 98.88 93 LEU A C 1
ATOM 705 O O . LEU A 1 93 ? 10.07 -27.422 -1.598 1 98.88 93 LEU A O 1
ATOM 709 N N . LYS A 1 94 ? 9.453 -26.422 0.292 1 98.75 94 LYS A N 1
ATOM 710 C CA . LYS A 1 94 ? 9.812 -27.562 1.124 1 98.75 94 LYS A CA 1
ATOM 711 C C . LYS A 1 94 ? 8.969 -28.781 0.766 1 98.75 94 LYS A C 1
ATOM 713 O O . LYS A 1 94 ? 9.508 -29.875 0.588 1 98.75 94 LYS A O 1
ATOM 718 N N . ALA A 1 95 ? 7.691 -28.609 0.659 1 98.81 95 ALA A N 1
ATOM 719 C CA . ALA A 1 95 ? 6.789 -29.703 0.321 1 98.81 95 ALA A CA 1
ATOM 720 C C . ALA A 1 95 ? 7.047 -30.203 -1.096 1 98.81 95 ALA A C 1
ATOM 722 O O . ALA A 1 95 ? 6.957 -31.406 -1.357 1 98.81 95 ALA A O 1
ATOM 723 N N . MET A 1 96 ? 7.289 -29.312 -2.023 1 98.75 96 MET A N 1
ATOM 724 C CA . MET A 1 96 ? 7.594 -29.688 -3.398 1 98.75 96 MET A CA 1
ATOM 725 C C . MET A 1 96 ? 8.805 -30.625 -3.449 1 98.75 96 MET A C 1
ATOM 727 O O . MET A 1 96 ? 8.812 -31.594 -4.211 1 98.75 96 MET A O 1
ATOM 731 N N . LYS A 1 97 ? 9.789 -30.266 -2.666 1 98.19 97 LYS A N 1
ATOM 732 C CA . LYS A 1 97 ? 10.969 -31.125 -2.588 1 98.19 97 LYS A CA 1
ATOM 733 C C . LYS A 1 97 ? 10.609 -32.531 -2.086 1 98.19 97 LYS A C 1
ATOM 735 O O . LYS A 1 97 ? 11.062 -33.531 -2.637 1 98.19 97 LYS A O 1
ATOM 740 N N . GLU A 1 98 ? 9.797 -32.594 -1.136 1 97.88 98 GLU A N 1
ATOM 741 C CA . GLU A 1 98 ? 9.391 -33.875 -0.544 1 97.88 98 GLU A CA 1
ATOM 742 C C . GLU A 1 98 ? 8.633 -34.719 -1.551 1 97.88 98 GLU A C 1
ATOM 744 O O . GLU A 1 98 ? 8.805 -35.938 -1.588 1 97.88 98 GLU A O 1
ATOM 749 N N . TYR A 1 99 ? 7.816 -34.094 -2.342 1 98.19 99 TYR A N 1
ATOM 750 C CA . TYR A 1 99 ? 6.957 -34.844 -3.254 1 98.19 99 TYR A CA 1
ATOM 751 C C . TYR A 1 99 ? 7.531 -34.844 -4.664 1 98.19 99 TYR A C 1
ATOM 753 O O . TYR A 1 99 ? 6.902 -35.344 -5.598 1 98.19 99 TYR A O 1
ATOM 761 N N . SER A 1 100 ? 8.695 -34.25 -4.844 1 97.62 100 SER A N 1
ATOM 762 C CA . SER A 1 100 ? 9.383 -34.188 -6.129 1 97.62 100 SER A CA 1
ATOM 763 C C . SER A 1 100 ? 8.523 -33.5 -7.18 1 97.62 100 SER A C 1
ATOM 765 O O . SER A 1 100 ? 8.375 -34 -8.297 1 97.62 100 SER A O 1
ATOM 767 N N . ILE A 1 101 ? 7.812 -32.5 -6.797 1 98.38 101 ILE A N 1
ATOM 768 C CA . ILE A 1 101 ? 7.113 -31.594 -7.711 1 98.38 101 ILE A CA 1
ATOM 769 C C . ILE A 1 101 ? 8.062 -30.484 -8.172 1 98.38 101 ILE A C 1
ATOM 771 O O . ILE A 1 101 ? 8.75 -29.859 -7.363 1 98.38 101 ILE A O 1
ATOM 775 N N . ASN A 1 102 ? 8.031 -30.156 -9.438 1 98.19 102 ASN A N 1
ATOM 776 C CA . ASN A 1 102 ? 9.062 -29.266 -9.953 1 98.19 102 ASN A CA 1
ATOM 777 C C . ASN A 1 102 ? 8.461 -27.984 -10.523 1 98.19 102 ASN A C 1
ATOM 779 O O . ASN A 1 102 ? 9.18 -27.016 -10.773 1 98.19 102 ASN A O 1
ATOM 783 N N . ARG A 1 103 ? 7.164 -27.922 -10.727 1 98.75 103 ARG A N 1
ATOM 784 C CA . ARG A 1 103 ? 6.562 -26.781 -11.422 1 98.75 103 ARG A CA 1
ATOM 785 C C . ARG A 1 103 ? 5.773 -25.906 -10.453 1 98.75 103 ARG A C 1
ATOM 787 O O . ARG A 1 103 ? 4.863 -26.391 -9.773 1 98.75 103 ARG A O 1
ATOM 794 N N . TYR A 1 104 ? 6.152 -24.656 -10.375 1 98.88 104 TYR A N 1
ATOM 795 C CA 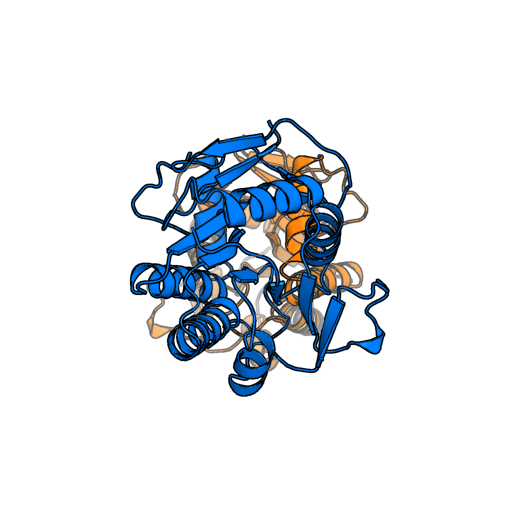. TYR A 1 104 ? 5.516 -23.688 -9.484 1 98.88 104 TYR A CA 1
ATOM 796 C C . TYR A 1 104 ? 5.254 -22.375 -10.203 1 98.88 104 TYR A C 1
ATOM 798 O O . TYR A 1 104 ? 6.188 -21.703 -10.656 1 98.88 104 TYR A O 1
ATOM 806 N N . VAL A 1 105 ? 3.955 -21.938 -10.359 1 98.94 105 VAL A N 1
ATOM 807 C CA . VAL A 1 105 ? 3.574 -20.656 -10.922 1 98.94 105 VAL A CA 1
ATOM 808 C C . VAL A 1 105 ? 2.875 -19.812 -9.852 1 98.94 105 VAL A C 1
ATOM 810 O O . VAL A 1 105 ? 1.915 -20.266 -9.227 1 98.94 105 VAL A O 1
ATOM 813 N N . LEU A 1 106 ? 3.334 -18.625 -9.633 1 98.81 106 LEU A N 1
ATOM 814 C CA . LEU A 1 106 ? 2.729 -17.812 -8.594 1 98.81 106 LEU A CA 1
ATOM 815 C C . LEU A 1 106 ? 2.576 -16.359 -9.062 1 98.81 106 LEU A C 1
ATOM 817 O O . LEU A 1 106 ? 3.285 -15.922 -9.969 1 98.81 106 LEU A O 1
ATOM 821 N N . LEU A 1 107 ? 1.611 -15.703 -8.445 1 98.5 107 LEU A N 1
ATOM 822 C CA . LEU A 1 107 ? 1.232 -14.336 -8.758 1 98.5 107 LEU A CA 1
ATOM 823 C C . LEU A 1 107 ? 1.896 -13.352 -7.805 1 98.5 107 LEU A C 1
ATOM 825 O O . LEU A 1 107 ? 1.981 -13.609 -6.602 1 98.5 107 LEU A O 1
ATOM 829 N N . ALA A 1 108 ? 2.379 -12.234 -8.297 1 97.06 108 ALA A N 1
ATOM 830 C CA . ALA A 1 108 ? 2.951 -11.164 -7.488 1 97.06 108 ALA A CA 1
ATOM 831 C C . ALA A 1 108 ? 2.635 -9.797 -8.094 1 97.06 108 ALA A C 1
ATOM 833 O O . ALA A 1 108 ? 2.137 -9.711 -9.219 1 97.06 108 ALA A O 1
ATOM 834 N N . GLY A 1 109 ? 2.877 -8.812 -7.328 1 95.62 109 GLY A N 1
ATOM 835 C CA . GLY A 1 109 ? 2.713 -7.453 -7.824 1 95.62 109 GLY A CA 1
ATOM 836 C C . GLY A 1 109 ? 3.918 -6.953 -8.602 1 95.62 109 GLY A C 1
ATOM 837 O O . GLY A 1 109 ? 5.012 -7.504 -8.477 1 95.62 109 GLY A O 1
ATOM 838 N N . LEU A 1 110 ? 3.711 -5.883 -9.266 1 95.56 110 LEU A N 1
ATOM 839 C CA . LEU A 1 110 ? 4.75 -5.355 -10.141 1 95.56 110 LEU A CA 1
ATOM 840 C C . LEU A 1 110 ? 5.906 -4.777 -9.328 1 95.56 110 LEU A C 1
ATOM 842 O O . LEU A 1 110 ? 6.961 -4.457 -9.883 1 95.56 110 LEU A O 1
ATOM 846 N N . ASN A 1 111 ? 5.789 -4.695 -8.047 1 95.75 111 ASN A N 1
ATOM 847 C CA . ASN A 1 111 ? 6.762 -4 -7.211 1 95.75 111 ASN A CA 1
ATOM 848 C C . ASN A 1 111 ? 7.914 -4.918 -6.805 1 95.75 111 ASN A C 1
ATOM 850 O O . ASN A 1 111 ? 8.836 -4.492 -6.113 1 95.75 111 ASN A O 1
ATOM 854 N N . ILE A 1 112 ? 7.898 -6.141 -7.199 1 97.62 112 ILE A N 1
ATOM 855 C CA . ILE A 1 112 ? 9 -7.059 -6.934 1 97.62 112 ILE A CA 1
ATOM 856 C C . ILE A 1 112 ? 10.172 -6.742 -7.859 1 97.62 112 ILE A C 1
ATOM 858 O O . ILE A 1 112 ? 9.984 -6.57 -9.07 1 97.62 112 ILE A O 1
ATOM 862 N N . ASP A 1 113 ? 11.352 -6.648 -7.285 1 98.06 113 ASP A N 1
ATOM 863 C CA . ASP A 1 113 ? 12.555 -6.352 -8.07 1 98.06 113 ASP A CA 1
ATOM 864 C C . ASP A 1 113 ? 13.266 -7.637 -8.484 1 98.06 113 ASP A C 1
ATOM 866 O O . ASP A 1 113 ? 13.367 -8.578 -7.695 1 98.06 113 ASP A O 1
ATOM 870 N N . THR A 1 114 ? 13.68 -7.707 -9.688 1 98 114 THR A N 1
ATOM 871 C CA . THR A 1 114 ? 14.531 -8.773 -10.203 1 98 114 THR A CA 1
ATOM 872 C C . THR A 1 114 ? 15.758 -8.195 -10.898 1 98 114 THR A C 1
ATOM 874 O O . THR A 1 114 ? 15.758 -7.023 -11.297 1 98 114 THR A O 1
ATOM 877 N N . PRO A 1 115 ? 16.797 -8.984 -11.133 1 97.19 115 PRO A N 1
ATOM 878 C CA . PRO A 1 115 ? 18.016 -8.492 -11.797 1 97.19 115 PRO A CA 1
ATOM 879 C C . PRO A 1 115 ? 17.781 -8.125 -13.258 1 97.19 115 PRO A C 1
ATOM 881 O O . PRO A 1 115 ? 18.625 -7.473 -13.883 1 97.19 115 PRO A O 1
ATOM 884 N N . PHE A 1 116 ? 16.703 -8.477 -13.828 1 97.44 116 PHE A N 1
ATOM 885 C CA . PHE A 1 116 ? 16.453 -8.289 -15.25 1 97.44 116 PHE A CA 1
ATOM 886 C C . PHE A 1 116 ? 15.625 -7.039 -15.5 1 97.44 116 PHE A C 1
ATOM 888 O O . PHE A 1 116 ? 15.414 -6.648 -16.656 1 97.44 116 PHE A O 1
ATOM 895 N N . ASP A 1 117 ? 15.188 -6.406 -14.453 1 98.12 117 ASP A N 1
ATOM 896 C CA . ASP A 1 117 ? 14.281 -5.273 -14.562 1 98.12 117 ASP A CA 1
ATOM 897 C C . ASP A 1 117 ? 14.953 -4.094 -15.266 1 98.12 117 ASP A C 1
ATOM 899 O O . ASP A 1 117 ? 16.125 -3.799 -15.008 1 98.12 117 ASP A O 1
ATOM 903 N N . LYS A 1 118 ? 14.297 -3.57 -16.219 1 98.31 118 LYS A N 1
ATOM 904 C CA . LYS A 1 118 ? 14.516 -2.232 -16.75 1 98.31 118 LYS A CA 1
ATOM 905 C C . LYS A 1 118 ? 13.25 -1.383 -16.656 1 98.31 118 LYS A C 1
ATOM 907 O O . LYS A 1 118 ? 12.727 -0.912 -17.656 1 98.31 118 LYS A O 1
ATOM 912 N N . LYS A 1 119 ? 12.828 -1.169 -15.398 1 97.56 119 LYS A N 1
ATOM 913 C CA . LYS A 1 119 ? 11.547 -0.533 -15.086 1 97.56 119 LYS A CA 1
ATOM 914 C C . LYS A 1 119 ? 11.523 0.916 -15.562 1 97.56 119 LYS A C 1
ATOM 916 O O . LYS A 1 119 ? 12.516 1.638 -15.43 1 97.56 119 LYS A O 1
ATOM 921 N N . SER A 1 120 ? 10.477 1.313 -16.141 1 96.56 120 SER A N 1
ATOM 922 C CA . SER A 1 120 ? 10.234 2.715 -16.469 1 96.56 120 SER A CA 1
ATOM 923 C C . SER A 1 120 ? 10.172 3.572 -15.211 1 96.56 120 SER A C 1
ATOM 925 O O . SER A 1 120 ? 10.055 3.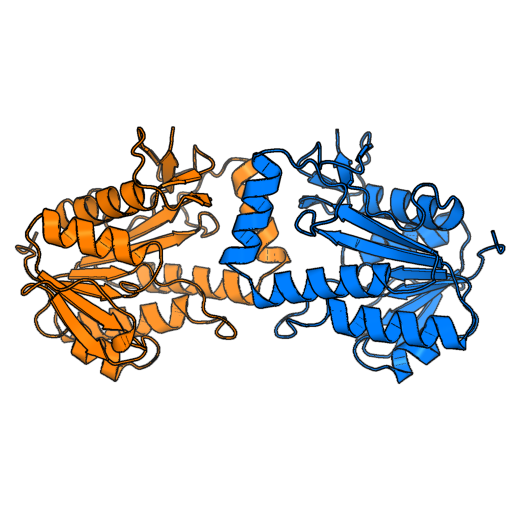047 -14.102 1 96.56 120 SER A O 1
ATOM 927 N N . SER A 1 121 ? 10.195 4.895 -15.383 1 92.88 121 SER A N 1
ATOM 928 C CA . SER A 1 121 ? 10.102 5.82 -14.258 1 92.88 121 SER A CA 1
ATOM 929 C C . SER A 1 121 ? 8.805 5.625 -13.477 1 92.88 121 SER A C 1
ATOM 931 O O . SER A 1 121 ? 8.789 5.73 -12.25 1 92.88 121 SER A O 1
ATOM 933 N N . LYS A 1 122 ? 7.789 5.309 -14.164 1 90.19 122 LYS A N 1
ATOM 934 C CA . LYS A 1 122 ? 6.488 5.09 -13.547 1 90.19 122 LYS A CA 1
ATOM 935 C C . LYS A 1 122 ? 6.508 3.854 -12.648 1 90.19 122 LYS A C 1
ATOM 937 O O . LYS A 1 122 ? 6.027 3.893 -11.516 1 90.19 122 LYS A O 1
ATOM 942 N N . THR A 1 123 ? 7.09 2.803 -13.164 1 93.88 123 THR A N 1
ATOM 943 C CA . THR A 1 123 ? 7.156 1.552 -12.414 1 93.88 123 THR A CA 1
ATOM 944 C C . THR A 1 123 ? 8.109 1.684 -11.234 1 93.88 123 THR A C 1
ATOM 946 O O . THR A 1 123 ? 7.855 1.125 -10.164 1 93.88 123 THR A O 1
ATOM 949 N N . ILE A 1 124 ? 9.18 2.432 -11.43 1 94.88 124 ILE A N 1
ATOM 950 C CA . ILE A 1 124 ? 10.117 2.686 -10.344 1 94.88 124 ILE A CA 1
ATOM 951 C C . ILE A 1 124 ? 9.43 3.467 -9.227 1 94.88 124 ILE A C 1
ATOM 953 O O . ILE A 1 124 ? 9.562 3.133 -8.047 1 94.88 124 ILE A O 1
ATOM 957 N N . MET A 1 125 ? 8.648 4.477 -9.594 1 90.19 125 MET A N 1
ATOM 958 C CA . MET A 1 125 ? 7.945 5.297 -8.609 1 90.19 125 MET A CA 1
ATOM 959 C C . MET A 1 125 ? 6.957 4.457 -7.812 1 90.19 125 MET A C 1
ATOM 961 O O . MET A 1 125 ? 6.863 4.598 -6.59 1 90.19 125 MET A O 1
ATOM 965 N N . ALA A 1 126 ? 6.211 3.605 -8.523 1 90.5 126 ALA A N 1
ATOM 966 C CA . ALA A 1 126 ? 5.262 2.717 -7.852 1 90.5 126 ALA A CA 1
ATOM 967 C C . ALA A 1 126 ? 5.977 1.785 -6.879 1 90.5 126 ALA A C 1
ATOM 969 O O . ALA A 1 126 ? 5.496 1.553 -5.766 1 90.5 126 ALA A O 1
ATOM 970 N N . THR A 1 127 ? 7.113 1.261 -7.246 1 94.44 127 THR A N 1
ATOM 971 C CA . THR A 1 127 ? 7.902 0.351 -6.422 1 94.44 127 THR A CA 1
ATOM 972 C C . THR A 1 127 ? 8.461 1.072 -5.199 1 94.44 127 THR A C 1
ATOM 974 O O . THR A 1 127 ? 8.367 0.569 -4.078 1 94.44 127 THR A O 1
ATOM 977 N N . ASP A 1 128 ? 9 2.256 -5.422 1 91.44 128 ASP A N 1
ATOM 978 C CA . ASP A 1 128 ? 9.57 3.041 -4.328 1 91.44 128 ASP A CA 1
ATOM 979 C C . ASP A 1 128 ? 8.492 3.443 -3.326 1 91.44 128 ASP A C 1
ATOM 981 O O . ASP A 1 128 ? 8.734 3.473 -2.119 1 91.44 128 ASP A O 1
ATOM 985 N N . TRP A 1 129 ? 7.359 3.771 -3.861 1 89.12 129 TRP A N 1
ATOM 986 C CA . TRP A 1 129 ? 6.238 4.109 -2.996 1 89.12 129 TRP A CA 1
ATOM 987 C C . TRP A 1 129 ? 5.914 2.961 -2.045 1 89.12 129 TRP A C 1
ATOM 989 O O . TRP A 1 129 ? 5.719 3.176 -0.847 1 89.12 129 TRP A O 1
ATOM 999 N N . MET A 1 130 ? 5.898 1.763 -2.541 1 90.75 130 MET A N 1
ATOM 1000 C CA . MET A 1 130 ? 5.625 0.588 -1.717 1 90.75 130 MET A CA 1
ATOM 1001 C C . MET A 1 130 ? 6.707 0.4 -0.66 1 90.75 130 MET A C 1
ATOM 1003 O O . MET A 1 130 ? 6.406 0.117 0.501 1 90.75 130 MET A O 1
ATOM 1007 N N . LYS A 1 131 ? 7.938 0.575 -1.017 1 90.38 131 LYS A N 1
ATOM 1008 C CA . LYS A 1 131 ? 9.062 0.395 -0.106 1 90.38 131 LYS A CA 1
ATOM 1009 C C . LYS A 1 131 ? 9.008 1.401 1.04 1 90.38 131 LYS A C 1
ATOM 1011 O O . LYS A 1 131 ? 9.336 1.068 2.182 1 90.38 131 LYS A O 1
ATOM 1016 N N . VAL A 1 132 ? 8.562 2.564 0.706 1 84.25 132 VAL A N 1
ATOM 1017 C CA . VAL A 1 132 ? 8.547 3.637 1.695 1 84.25 132 VAL A CA 1
ATOM 1018 C C . VAL A 1 132 ? 7.344 3.471 2.619 1 84.25 132 VAL A C 1
ATOM 1020 O O . VAL A 1 132 ? 7.461 3.631 3.836 1 84.25 132 VAL A O 1
ATOM 1023 N N . ASN A 1 133 ? 6.211 3.07 2.064 1 84.56 133 ASN A N 1
ATOM 1024 C CA . ASN A 1 133 ? 4.973 3.109 2.836 1 84.56 133 ASN A CA 1
ATOM 1025 C C . ASN A 1 133 ? 4.668 1.759 3.477 1 84.56 133 ASN A C 1
ATOM 1027 O O . ASN A 1 133 ? 3.988 1.692 4.504 1 84.56 133 ASN A O 1
ATOM 1031 N N . PHE A 1 134 ? 5.203 0.69 2.863 1 87.56 134 PHE A N 1
ATOM 1032 C CA . PHE A 1 134 ? 4.957 -0.658 3.361 1 87.56 134 PHE A CA 1
ATOM 1033 C C . PHE A 1 134 ? 6.234 -1.49 3.33 1 87.56 134 PHE A C 1
ATOM 1035 O O . PHE A 1 134 ? 6.266 -2.561 2.719 1 87.56 134 PHE A O 1
ATOM 1042 N N . PRO A 1 135 ? 7.211 -1.14 4.117 1 87.75 135 PRO A N 1
ATOM 1043 C CA . PRO A 1 135 ? 8.531 -1.766 4.02 1 87.75 135 PRO A CA 1
ATOM 1044 C C . PRO A 1 135 ? 8.523 -3.227 4.465 1 87.75 135 PRO A C 1
ATOM 1046 O O . PRO A 1 135 ? 9.188 -4.066 3.844 1 87.75 135 PRO A O 1
ATOM 1049 N N . ILE A 1 136 ? 7.742 -3.555 5.484 1 87.44 136 ILE A N 1
ATOM 1050 C CA . ILE A 1 136 ? 7.738 -4.914 6.016 1 87.44 136 ILE A CA 1
ATOM 1051 C C . ILE A 1 136 ? 7.121 -5.867 4.996 1 87.44 136 ILE A C 1
ATOM 1053 O O . ILE A 1 136 ? 7.68 -6.93 4.711 1 87.44 136 ILE A O 1
ATOM 1057 N N . ILE A 1 137 ? 6.027 -5.402 4.414 1 89.81 137 ILE A N 1
ATOM 1058 C CA . ILE A 1 137 ? 5.32 -6.227 3.438 1 89.81 137 ILE A CA 1
ATOM 1059 C C . ILE A 1 137 ? 6.168 -6.363 2.174 1 89.81 137 ILE A C 1
ATOM 1061 O O . ILE A 1 137 ? 6.312 -7.465 1.634 1 89.81 137 ILE A O 1
ATOM 1065 N N . GLN A 1 138 ? 6.707 -5.234 1.708 1 92.62 138 GLN A N 1
ATOM 1066 C CA . GLN A 1 138 ? 7.512 -5.266 0.491 1 92.62 138 GLN A CA 1
ATOM 1067 C C . GLN A 1 138 ? 8.75 -6.133 0.675 1 92.62 138 GLN A C 1
ATOM 1069 O O . GLN A 1 138 ? 9.133 -6.879 -0.229 1 92.62 138 GLN A O 1
ATOM 1074 N N . GLU A 1 139 ? 9.398 -6.07 1.845 1 93.75 139 GLU A N 1
ATOM 1075 C CA . GLU A 1 139 ? 10.562 -6.898 2.139 1 93.75 139 GLU A CA 1
ATOM 1076 C C . GLU A 1 139 ? 10.188 -8.383 2.154 1 93.75 139 GLU A C 1
ATOM 1078 O O . GLU A 1 139 ? 10.969 -9.227 1.708 1 93.75 139 GLU A O 1
ATOM 1083 N N . ASP A 1 140 ? 9.07 -8.664 2.695 1 94.62 140 ASP A N 1
ATOM 1084 C CA . ASP A 1 140 ? 8.609 -10.047 2.738 1 94.62 140 ASP A CA 1
ATOM 1085 C C . ASP A 1 140 ? 8.375 -10.594 1.331 1 94.62 140 ASP A C 1
ATOM 1087 O O . ASP A 1 140 ? 8.727 -11.734 1.032 1 94.62 140 ASP A O 1
ATOM 1091 N N . ARG A 1 141 ? 7.742 -9.773 0.479 1 96.25 141 ARG A N 1
ATOM 1092 C CA . ARG A 1 141 ? 7.504 -10.164 -0.905 1 96.25 141 ARG A CA 1
ATOM 1093 C C . ARG A 1 141 ? 8.812 -10.367 -1.652 1 96.25 141 ARG A C 1
ATOM 1095 O O . ARG A 1 141 ? 8.945 -11.305 -2.447 1 96.25 141 ARG A O 1
ATOM 1102 N N . GLN A 1 142 ? 9.773 -9.539 -1.349 1 98 142 GLN A N 1
ATOM 1103 C CA . GLN A 1 142 ? 11.094 -9.68 -1.958 1 98 142 GLN A CA 1
ATOM 1104 C C . GLN A 1 142 ? 11.789 -10.945 -1.473 1 98 142 GLN A C 1
ATOM 1106 O O . GLN A 1 142 ? 12.492 -11.609 -2.24 1 98 142 GLN A O 1
ATOM 1111 N N . LYS A 1 143 ? 11.602 -11.234 -0.24 1 98.06 143 LYS A N 1
ATOM 1112 C CA . LYS A 1 143 ? 12.156 -12.461 0.322 1 98.06 143 LYS A CA 1
ATOM 1113 C C . LYS A 1 143 ? 11.578 -13.695 -0.364 1 98.06 143 LYS A C 1
ATOM 1115 O O . LYS A 1 143 ? 12.289 -14.672 -0.588 1 98.06 143 LYS A O 1
ATOM 1120 N N . ALA A 1 144 ? 10.344 -13.672 -0.662 1 98.38 144 ALA A N 1
ATOM 1121 C CA . ALA A 1 144 ? 9.727 -14.773 -1.398 1 98.38 144 ALA A CA 1
ATOM 1122 C C . ALA A 1 144 ? 10.414 -14.984 -2.744 1 98.38 144 ALA A C 1
ATOM 1124 O O . ALA A 1 144 ? 10.695 -16.125 -3.137 1 98.38 144 ALA A O 1
ATOM 1125 N N . TYR A 1 145 ? 10.695 -13.914 -3.451 1 98.69 145 TYR A N 1
ATOM 1126 C CA . TYR A 1 145 ? 11.414 -14.008 -4.719 1 98.69 145 TYR A CA 1
ATOM 1127 C C . TYR A 1 145 ? 12.797 -14.633 -4.52 1 98.69 145 TYR A C 1
ATOM 1129 O O . TYR A 1 145 ? 13.219 -15.477 -5.312 1 98.69 145 TYR A O 1
ATOM 1137 N N . THR A 1 146 ? 13.469 -14.234 -3.486 1 98.75 146 THR A N 1
ATOM 1138 C CA . THR A 1 146 ? 14.789 -14.766 -3.193 1 98.75 146 THR A CA 1
ATOM 1139 C C . THR A 1 146 ? 14.734 -16.266 -2.941 1 98.75 146 THR A C 1
ATOM 1141 O O . THR A 1 146 ? 15.602 -17.016 -3.402 1 98.75 146 THR A O 1
ATOM 1144 N N . LEU A 1 147 ? 13.75 -16.688 -2.221 1 98.81 147 LEU A N 1
ATOM 1145 C CA . LEU A 1 147 ? 13.57 -18.109 -1.963 1 98.81 147 LEU A CA 1
ATOM 1146 C C . LEU A 1 147 ? 13.383 -18.875 -3.268 1 98.81 147 LEU A C 1
ATOM 1148 O O . LEU A 1 147 ? 13.914 -19.984 -3.42 1 98.81 147 LEU A O 1
ATOM 1152 N N . LEU A 1 148 ? 12.656 -18.281 -4.188 1 98.81 148 LEU A N 1
ATOM 1153 C CA . LEU A 1 148 ? 12.469 -18.906 -5.496 1 98.81 148 LEU A CA 1
ATOM 1154 C C . LEU A 1 148 ? 13.797 -19.031 -6.23 1 98.81 148 LEU A C 1
ATOM 1156 O O . LEU A 1 148 ? 14.133 -20.109 -6.734 1 98.81 148 LEU A O 1
ATOM 1160 N N . GLU A 1 149 ? 14.523 -17.984 -6.23 1 98.44 149 GLU A N 1
ATOM 1161 C CA . GLU A 1 149 ? 15.805 -17.953 -6.93 1 98.44 149 GLU A CA 1
ATOM 1162 C C . GLU A 1 149 ? 16.766 -19.016 -6.371 1 98.44 149 GLU A C 1
ATOM 1164 O O . GLU A 1 149 ? 17.531 -19.609 -7.121 1 98.44 149 GLU A O 1
ATOM 1169 N N . GLU A 1 150 ? 16.672 -19.203 -5.148 1 98.31 150 GLU A N 1
ATOM 1170 C CA . GLU A 1 150 ? 17.594 -20.125 -4.469 1 98.31 150 GLU A CA 1
ATOM 1171 C C . GLU A 1 150 ? 17.141 -21.562 -4.609 1 98.31 150 GLU A C 1
ATOM 1173 O O . GLU A 1 150 ? 17.906 -22.5 -4.348 1 98.31 150 GLU A O 1
ATOM 1178 N N . SER A 1 151 ? 15.93 -21.734 -4.988 1 98.5 151 SER A N 1
ATOM 1179 C CA . SER A 1 151 ? 15.398 -23.094 -5.129 1 98.5 151 SER A CA 1
ATOM 1180 C C . SER A 1 151 ? 15.852 -23.734 -6.438 1 98.5 151 SER A C 1
ATOM 1182 O O . SER A 1 151 ? 16.453 -23.062 -7.285 1 98.5 151 SER A O 1
ATOM 1184 N N . ASP A 1 152 ? 15.508 -25.031 -6.578 1 97.19 152 ASP A N 1
ATOM 1185 C CA . ASP A 1 152 ? 15.859 -25.766 -7.797 1 97.19 152 ASP A CA 1
ATOM 1186 C C . ASP A 1 152 ? 14.617 -26.062 -8.625 1 97.19 152 ASP A C 1
ATOM 1188 O O . ASP A 1 152 ? 14.695 -26.75 -9.648 1 97.19 152 ASP A O 1
ATOM 1192 N N . VAL A 1 153 ? 13.555 -25.5 -8.188 1 97.94 153 VAL A N 1
ATOM 1193 C CA . VAL A 1 153 ? 12.312 -25.844 -8.883 1 97.94 153 VAL A CA 1
ATOM 1194 C C . VAL A 1 153 ? 12.148 -24.938 -10.102 1 97.94 153 VAL A C 1
ATOM 1196 O O . VAL A 1 153 ? 12.789 -23.875 -10.195 1 97.94 153 VAL A O 1
ATOM 1199 N N . ASN A 1 154 ? 11.375 -25.438 -11.078 1 98.62 154 ASN A N 1
ATOM 1200 C CA . ASN A 1 154 ? 10.961 -24.641 -12.234 1 98.62 154 ASN A CA 1
ATOM 1201 C C . ASN A 1 154 ? 9.789 -23.734 -11.898 1 98.62 154 ASN A C 1
ATOM 1203 O O . ASN A 1 154 ? 8.633 -24.125 -12.055 1 98.62 154 ASN A O 1
ATOM 1207 N N . TRP A 1 155 ? 10.133 -22.516 -11.5 1 98.81 155 TRP A N 1
ATOM 1208 C CA . TRP A 1 155 ? 9.102 -21.562 -11.094 1 98.81 155 TRP A CA 1
ATOM 1209 C C . TRP A 1 155 ? 8.914 -20.484 -12.148 1 98.81 155 TRP A C 1
ATOM 1211 O O . TRP A 1 155 ? 9.773 -20.281 -13.008 1 98.81 155 TRP A O 1
ATOM 1221 N N . THR A 1 156 ? 7.73 -19.875 -12.18 1 98.88 156 THR A N 1
ATOM 1222 C CA . THR A 1 156 ? 7.418 -18.609 -12.844 1 98.88 156 THR A CA 1
ATOM 1223 C C . THR A 1 156 ? 6.633 -17.688 -11.914 1 98.88 156 THR A C 1
ATOM 1225 O O . THR A 1 156 ? 5.59 -18.078 -11.383 1 98.88 156 THR A O 1
ATOM 1228 N N . GLN A 1 157 ? 7.156 -16.531 -11.625 1 98.88 157 GLN A N 1
ATOM 1229 C CA . GLN A 1 157 ? 6.434 -15.531 -10.852 1 98.88 157 GLN A CA 1
ATOM 1230 C C . GLN A 1 157 ? 5.852 -14.445 -11.758 1 98.88 157 GLN A C 1
ATOM 1232 O O . GLN A 1 157 ? 6.594 -13.648 -12.328 1 98.88 157 GLN A O 1
ATOM 1237 N N . VAL A 1 158 ? 4.578 -14.438 -11.859 1 98.88 158 VAL A N 1
ATOM 1238 C CA . VAL A 1 158 ? 3.877 -13.523 -12.758 1 98.88 158 VAL A CA 1
ATOM 1239 C C . VAL A 1 158 ? 3.605 -12.203 -12.031 1 98.88 158 VAL A C 1
ATOM 1241 O O . VAL A 1 158 ? 2.865 -12.172 -11.047 1 98.88 158 VAL A O 1
ATOM 1244 N N . ARG A 1 159 ? 4.191 -11.117 -12.531 1 98.62 159 ARG A N 1
ATOM 1245 C CA . ARG A 1 159 ? 4.023 -9.805 -11.914 1 98.62 159 ARG A CA 1
ATOM 1246 C C . ARG A 1 159 ? 2.975 -8.977 -12.648 1 98.62 159 ARG A C 1
ATOM 1248 O O . ARG A 1 159 ? 3 -8.891 -13.875 1 98.62 159 ARG A O 1
ATOM 1255 N N . VAL A 1 160 ? 2.061 -8.359 -11.828 1 97.62 160 VAL A N 1
ATOM 1256 C CA . VAL A 1 160 ? 0.923 -7.707 -12.469 1 97.62 160 VAL A CA 1
ATOM 1257 C C . VAL A 1 160 ? 0.706 -6.328 -11.859 1 97.62 160 VAL A C 1
ATOM 1259 O O . VAL A 1 160 ? 1.068 -6.09 -10.703 1 97.62 160 VAL A O 1
ATOM 1262 N N . PRO A 1 161 ? 0.131 -5.414 -12.703 1 95.44 161 PRO A N 1
ATOM 1263 C CA . PRO A 1 161 ? -0.323 -4.129 -12.172 1 95.44 161 PRO A CA 1
ATOM 1264 C C . PRO A 1 161 ? -1.692 -4.215 -11.5 1 95.44 161 PRO A C 1
ATOM 1266 O O . PRO A 1 161 ? -1.999 -5.211 -10.836 1 95.44 161 PRO A O 1
ATOM 1269 N N . PHE A 1 162 ? -2.514 -3.234 -11.625 1 93.56 162 PHE A N 1
ATOM 1270 C CA . PHE A 1 162 ? -3.84 -3.219 -11.016 1 93.56 162 PHE A CA 1
ATOM 1271 C C . PHE A 1 162 ? -4.715 -4.316 -11.609 1 93.56 162 PHE A C 1
ATOM 1273 O O . PHE A 1 162 ? -4.859 -4.418 -12.828 1 93.56 162 PHE A O 1
ATOM 1280 N N . ILE A 1 163 ? -5.348 -5.121 -10.75 1 95.38 163 ILE A N 1
ATOM 1281 C CA . ILE A 1 163 ? -6.18 -6.238 -11.188 1 95.38 163 ILE A CA 1
ATOM 1282 C C . ILE A 1 163 ? -7.641 -5.805 -11.242 1 95.38 163 ILE A C 1
ATOM 1284 O O . ILE A 1 163 ? -8.195 -5.336 -10.25 1 95.38 163 ILE A O 1
ATOM 1288 N N . GLU A 1 164 ? -8.141 -5.918 -12.383 1 94 164 GLU A N 1
ATOM 1289 C CA . GLU A 1 164 ? -9.586 -5.746 -12.555 1 94 164 GLU A CA 1
ATOM 1290 C C . GLU A 1 164 ? -10.312 -7.09 -12.492 1 94 164 GLU A C 1
ATOM 1292 O O . GLU A 1 164 ? -9.914 -8.039 -13.172 1 94 164 GLU A O 1
ATOM 1297 N N . PHE A 1 165 ? -11.336 -7.125 -11.719 1 93.12 165 PHE A N 1
ATOM 1298 C CA . PHE A 1 165 ? -12.07 -8.375 -11.578 1 93.12 165 PHE A CA 1
ATOM 1299 C C . PHE A 1 165 ? -13.242 -8.43 -12.547 1 93.12 165 PHE A C 1
ATOM 1301 O O . PHE A 1 165 ? -14.391 -8.195 -12.156 1 93.12 165 PHE A O 1
ATOM 1308 N N . SER A 1 166 ? -12.891 -8.695 -13.766 1 92.06 166 SER A N 1
ATOM 1309 C CA . SER A 1 166 ? -13.852 -8.812 -14.859 1 92.06 166 SER A CA 1
ATOM 1310 C C . SER A 1 166 ? -13.5 -9.977 -15.781 1 92.06 166 SER A C 1
ATOM 1312 O O . SER A 1 166 ? -12.391 -10.516 -15.711 1 92.06 166 SER A O 1
ATOM 1314 N N . ASN A 1 167 ? -14.422 -10.391 -16.578 1 92.38 167 ASN A N 1
ATOM 1315 C CA . ASN A 1 167 ? -14.219 -11.453 -17.562 1 92.38 167 ASN A CA 1
ATOM 1316 C C . ASN A 1 167 ? -13.727 -10.891 -18.891 1 92.38 167 ASN A C 1
ATOM 1318 O O . ASN A 1 167 ? -13.602 -11.633 -19.875 1 92.38 167 ASN A O 1
ATOM 1322 N N . ASP A 1 168 ? -13.445 -9.656 -18.844 1 89.75 168 ASP A N 1
ATOM 1323 C CA . ASP A 1 168 ? -12.992 -9.023 -20.078 1 89.75 168 ASP A CA 1
ATOM 1324 C C . ASP A 1 168 ? -11.578 -9.477 -20.438 1 89.75 168 ASP A C 1
ATOM 1326 O O . ASP A 1 168 ? -10.719 -9.594 -19.562 1 89.75 168 ASP A O 1
ATOM 1330 N N . SER A 1 169 ? -11.5 -9.844 -21.656 1 92.19 169 SER A N 1
ATOM 1331 C CA . SER A 1 169 ? -10.188 -10.227 -22.156 1 92.19 169 SER A CA 1
ATOM 1332 C C . SER A 1 169 ? -9.625 -9.164 -23.094 1 92.19 169 SER A C 1
ATOM 1334 O O . SER A 1 169 ? -10.359 -8.594 -23.906 1 92.19 169 SER A O 1
ATOM 1336 N N . SER A 1 170 ? -8.375 -8.844 -22.906 1 92.75 170 SER A N 1
ATOM 1337 C CA . SER A 1 170 ? -7.645 -7.91 -23.766 1 92.75 170 SER A CA 1
ATOM 1338 C C . SER A 1 170 ? -6.359 -8.531 -24.297 1 92.75 170 SER A C 1
ATOM 1340 O O . SER A 1 170 ? -5.969 -9.625 -23.875 1 92.75 170 SER A O 1
ATOM 1342 N N . GLU A 1 171 ? -5.875 -7.879 -25.328 1 95.94 171 GLU A N 1
ATOM 1343 C CA . GLU A 1 171 ? -4.508 -8.25 -25.688 1 95.94 171 GLU A CA 1
ATOM 1344 C C . GLU A 1 171 ? -3.553 -8.031 -24.516 1 95.94 171 GLU A C 1
ATOM 1346 O O . GLU A 1 171 ? -3.627 -7.012 -23.828 1 95.94 171 GLU A O 1
ATOM 1351 N N . ILE A 1 172 ? -2.664 -9.016 -24.25 1 97.06 172 ILE A N 1
ATOM 1352 C CA . ILE A 1 172 ? -1.774 -8.977 -23.094 1 97.06 172 ILE A CA 1
ATOM 1353 C C . ILE A 1 172 ? -0.343 -8.711 -23.547 1 97.06 172 ILE A C 1
ATOM 1355 O O . ILE A 1 172 ? 0.135 -9.336 -24.5 1 97.06 172 ILE A O 1
ATOM 1359 N N . ALA A 1 173 ? 0.255 -7.781 -22.984 1 98.12 173 ALA A N 1
ATOM 1360 C CA . ALA A 1 173 ? 1.69 -7.566 -23.156 1 98.12 173 ALA A CA 1
ATOM 1361 C C . ALA A 1 173 ? 2.482 -8.336 -22.094 1 98.12 173 ALA A C 1
ATOM 1363 O O . ALA A 1 173 ? 2.135 -8.312 -20.922 1 98.12 173 ALA A O 1
ATOM 1364 N N . VAL A 1 174 ? 3.469 -9.078 -22.484 1 98.38 174 VAL A N 1
ATOM 1365 C CA . VAL A 1 174 ? 4.375 -9.797 -21.609 1 98.38 174 VAL A CA 1
ATOM 1366 C C . VAL A 1 174 ? 5.793 -9.242 -21.75 1 98.38 174 VAL A C 1
ATOM 1368 O O . VAL A 1 174 ? 6.293 -9.094 -22.875 1 98.38 174 VAL A O 1
ATOM 1371 N N . ASP A 1 175 ? 6.41 -8.867 -20.703 1 98.56 175 ASP A N 1
ATOM 1372 C CA . ASP A 1 175 ? 7.758 -8.312 -20.734 1 98.56 175 ASP A CA 1
ATOM 1373 C C . ASP A 1 175 ? 8.531 -8.664 -19.469 1 98.56 175 ASP A C 1
ATOM 1375 O O . ASP A 1 175 ? 7.973 -8.617 -18.359 1 98.56 175 ASP A O 1
ATOM 1379 N N . VAL A 1 176 ? 9.742 -9.094 -19.578 1 98.19 176 VAL A N 1
ATOM 1380 C CA . VAL A 1 176 ? 10.516 -9.516 -18.422 1 98.19 176 VAL A CA 1
ATOM 1381 C C . VAL A 1 176 ? 11.242 -8.312 -17.828 1 98.19 176 VAL A C 1
ATOM 1383 O O . VAL A 1 176 ? 11.766 -8.391 -16.703 1 98.19 176 VAL A O 1
ATOM 1386 N N . GLU A 1 177 ? 11.172 -7.109 -18.531 1 98.25 177 GLU A N 1
ATOM 1387 C CA . GLU A 1 177 ? 11.984 -5.969 -18.109 1 98.25 177 GLU A CA 1
ATOM 1388 C C . GLU A 1 177 ? 11.125 -4.898 -17.438 1 98.25 177 GLU A C 1
ATOM 1390 O O . GLU A 1 177 ? 11.578 -4.227 -16.516 1 98.25 177 GLU A O 1
ATOM 1395 N N . ASP A 1 178 ? 9.852 -4.703 -17.969 1 98.06 178 ASP A N 1
ATOM 1396 C CA . ASP A 1 178 ? 9.023 -3.617 -17.453 1 98.06 178 ASP A CA 1
ATOM 1397 C C . ASP A 1 178 ? 7.539 -3.945 -17.609 1 98.06 178 ASP A C 1
ATOM 1399 O O . ASP A 1 178 ? 7.164 -4.82 -18.391 1 98.06 178 ASP A O 1
ATOM 1403 N N . CYS A 1 179 ? 6.77 -3.334 -16.75 1 97.44 179 CYS A N 1
ATOM 1404 C CA . CYS A 1 179 ? 5.32 -3.447 -16.875 1 97.44 179 CYS A CA 1
ATOM 1405 C C . CYS A 1 179 ? 4.773 -2.422 -17.875 1 97.44 179 CYS A C 1
ATOM 1407 O O . CYS A 1 179 ? 4.785 -1.221 -17.594 1 97.44 179 CYS A O 1
ATOM 1409 N N . LEU A 1 180 ? 4.191 -2.783 -18.922 1 96.62 180 LEU A N 1
ATOM 1410 C CA . LEU A 1 180 ? 3.881 -1.908 -20.047 1 96.62 180 LEU A CA 1
ATOM 1411 C C . LEU A 1 180 ? 2.504 -1.272 -19.875 1 96.62 180 LEU A C 1
ATOM 1413 O O . LEU A 1 180 ? 2.236 -0.206 -20.438 1 96.62 180 LEU A O 1
ATOM 1417 N N . GLY A 1 181 ? 1.612 -1.94 -19.188 1 94.88 181 GLY A N 1
ATOM 1418 C CA . GLY A 1 181 ? 0.275 -1.417 -18.953 1 94.88 181 GLY A CA 1
ATOM 1419 C C . GLY A 1 181 ? -0.019 -1.149 -17.484 1 94.88 181 GLY A C 1
ATOM 1420 O O . GLY A 1 181 ? 0.789 -1.48 -16.609 1 94.88 181 GLY A O 1
ATOM 1421 N N . ASP A 1 182 ? -1.203 -0.618 -17.234 1 92.69 182 ASP A N 1
ATOM 1422 C CA . ASP A 1 182 ? -1.52 -0.162 -15.891 1 92.69 182 ASP A CA 1
ATOM 1423 C C . ASP A 1 182 ? -2.535 -1.087 -15.219 1 92.69 182 ASP A C 1
ATOM 1425 O O . ASP A 1 182 ? -2.803 -0.964 -14.023 1 92.69 182 ASP A O 1
ATOM 1429 N N . LYS A 1 183 ? -3.066 -2.006 -15.969 1 94.69 183 LYS A N 1
ATOM 1430 C CA . LYS A 1 183 ? -4.102 -2.875 -15.422 1 94.69 183 LYS A CA 1
ATOM 1431 C C . LYS A 1 183 ? -4.141 -4.215 -16.156 1 94.69 183 LYS A C 1
ATOM 1433 O O . LYS A 1 183 ? -3.529 -4.367 -17.219 1 94.69 183 LYS A O 1
ATOM 1438 N N . ILE A 1 184 ? -4.801 -5.188 -15.625 1 96.81 184 ILE A N 1
ATOM 1439 C CA . ILE A 1 184 ? -5.039 -6.496 -16.234 1 96.81 184 ILE A CA 1
ATOM 1440 C C . ILE A 1 184 ? -6.242 -7.16 -15.562 1 96.81 184 ILE A C 1
ATOM 1442 O O . ILE A 1 184 ? -6.488 -6.957 -14.367 1 96.81 184 ILE A O 1
ATOM 1446 N N . SER A 1 185 ? -6.984 -7.922 -16.297 1 97.5 185 SER A N 1
ATOM 1447 C CA . SER A 1 185 ? -8.141 -8.594 -15.727 1 97.5 185 SER A CA 1
ATOM 1448 C C . SER A 1 185 ? -7.738 -9.891 -15.023 1 97.5 185 SER A C 1
ATOM 1450 O O . SER A 1 185 ? -6.773 -10.547 -15.43 1 97.5 185 SER A O 1
ATOM 1452 N N . ALA A 1 186 ? -8.492 -10.273 -14.008 1 97.44 186 ALA A N 1
ATOM 1453 C CA . ALA A 1 186 ? -8.281 -11.555 -13.344 1 97.44 186 ALA A CA 1
ATOM 1454 C C . ALA A 1 186 ? -8.414 -12.719 -14.32 1 97.44 186 ALA A C 1
ATOM 1456 O O . ALA A 1 186 ? -7.723 -13.727 -14.195 1 97.44 186 ALA A O 1
ATOM 1457 N N . PHE A 1 187 ? -9.266 -12.555 -15.297 1 98.25 187 PHE A N 1
ATOM 1458 C CA . PHE A 1 187 ? -9.445 -13.562 -16.328 1 98.25 187 PHE A CA 1
ATOM 1459 C C . PHE A 1 187 ? -8.156 -13.773 -17.109 1 98.25 187 PHE A C 1
ATOM 1461 O O . PHE A 1 187 ? -7.711 -14.906 -17.297 1 98.25 187 PHE A O 1
ATOM 1468 N N . ASP A 1 188 ? -7.574 -12.656 -17.547 1 98.69 188 ASP A N 1
ATOM 1469 C CA . ASP A 1 188 ? -6.355 -12.742 -18.344 1 98.69 188 ASP A CA 1
ATOM 1470 C C . ASP A 1 188 ? -5.195 -13.297 -17.516 1 98.69 188 ASP A C 1
ATOM 1472 O O . ASP A 1 188 ? -4.332 -14 -18.047 1 98.69 188 ASP A O 1
ATOM 1476 N N . ILE A 1 189 ? -5.191 -12.984 -16.219 1 98.69 189 ILE A N 1
ATOM 1477 C CA . ILE A 1 189 ? -4.184 -13.547 -15.32 1 98.69 189 ILE A CA 1
ATOM 1478 C C . ILE A 1 189 ? -4.328 -15.062 -15.266 1 98.69 189 ILE A C 1
ATOM 1480 O O . ILE A 1 189 ? -3.348 -15.797 -15.43 1 98.69 189 ILE A O 1
ATOM 1484 N N . ALA A 1 190 ? -5.559 -15.516 -15.086 1 98.69 190 ALA A N 1
ATOM 1485 C CA . ALA A 1 190 ? -5.832 -16.953 -14.977 1 98.69 190 ALA A CA 1
ATOM 1486 C C . ALA A 1 190 ? -5.426 -17.688 -16.25 1 98.69 190 ALA A C 1
ATOM 1488 O O . ALA A 1 190 ? -4.801 -18.75 -16.188 1 98.69 190 ALA A O 1
ATOM 1489 N N . VAL A 1 191 ? -5.754 -17.109 -17.391 1 98.62 191 VAL A N 1
ATOM 1490 C CA . VAL A 1 191 ? -5.426 -17.703 -18.672 1 98.62 191 VAL A CA 1
ATOM 1491 C C . VAL A 1 191 ? -3.91 -17.797 -18.828 1 98.62 191 VAL A C 1
ATOM 1493 O O . VAL A 1 191 ? -3.383 -18.859 -19.188 1 98.62 191 VAL A O 1
ATOM 1496 N N . PHE A 1 192 ? -3.209 -16.734 -18.547 1 98.75 192 PHE A N 1
ATOM 1497 C CA . PHE A 1 192 ? -1.759 -16.703 -18.688 1 98.75 192 PHE A CA 1
ATOM 1498 C C . PHE A 1 192 ? -1.104 -17.719 -17.75 1 98.75 192 PHE A C 1
ATOM 1500 O O . PHE A 1 192 ? -0.221 -18.469 -18.172 1 98.75 192 PHE A O 1
ATOM 1507 N N . MET A 1 193 ? -1.526 -17.719 -16.484 1 98.81 193 MET A N 1
ATOM 1508 C CA . MET A 1 193 ? -0.906 -18.594 -15.492 1 98.81 193 MET A CA 1
ATOM 1509 C C . MET A 1 193 ? -1.118 -20.062 -15.852 1 98.81 193 MET A C 1
ATOM 1511 O O . MET A 1 193 ? -0.206 -20.875 -15.711 1 98.81 193 MET A O 1
ATOM 1515 N N . THR A 1 194 ? -2.311 -20.406 -16.312 1 98.69 194 THR A N 1
ATOM 1516 C CA . THR A 1 194 ? -2.6 -21.781 -16.703 1 98.69 194 THR A CA 1
ATOM 1517 C C . THR A 1 194 ? -1.738 -22.188 -17.891 1 98.69 194 THR A C 1
ATOM 1519 O O . THR A 1 194 ? -1.142 -23.266 -17.891 1 98.69 194 THR A O 1
ATOM 1522 N N . LYS A 1 195 ? -1.676 -21.297 -18.875 1 98.25 195 LYS A N 1
ATOM 1523 C CA . LYS A 1 195 ? -0.845 -21.562 -20.047 1 98.25 195 LYS A CA 1
ATOM 1524 C C . LYS A 1 195 ? 0.624 -21.703 -19.656 1 98.25 195 LYS A C 1
ATOM 1526 O O . LYS A 1 195 ? 1.309 -22.609 -20.125 1 98.25 195 LYS A O 1
ATOM 1531 N N . GLU A 1 196 ? 1.086 -20.797 -18.828 1 98.31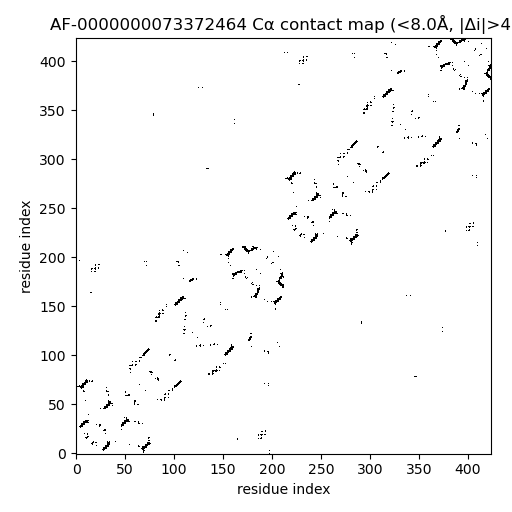 196 GLU A N 1
ATOM 1532 C CA . GLU A 1 196 ? 2.484 -20.812 -18.406 1 98.31 196 GLU A CA 1
ATOM 1533 C C . GLU A 1 196 ? 2.811 -22.047 -17.578 1 98.31 196 GLU A C 1
ATOM 1535 O O . GLU A 1 196 ? 3.928 -22.562 -17.641 1 98.31 196 GLU A O 1
ATOM 1540 N N . MET A 1 197 ? 1.836 -22.484 -16.812 1 98.56 197 MET A N 1
ATOM 1541 C CA . MET A 1 197 ? 2.021 -23.703 -16.031 1 98.56 197 MET A CA 1
ATOM 1542 C C . MET A 1 197 ? 2.393 -24.875 -16.938 1 98.56 197 MET A C 1
ATOM 1544 O O . MET A 1 197 ? 3.283 -25.656 -16.609 1 98.56 197 MET A O 1
ATOM 1548 N N . VAL A 1 198 ? 1.843 -24.922 -18.062 1 97.94 198 VAL A N 1
ATOM 1549 C CA . VAL A 1 198 ? 2.031 -26.047 -18.984 1 97.94 198 VAL A CA 1
ATOM 1550 C C . VAL A 1 198 ? 3.246 -25.797 -19.859 1 97.94 198 VAL A C 1
ATOM 1552 O O . VAL A 1 198 ? 4.117 -26.656 -20 1 97.94 198 VAL A O 1
ATOM 1555 N N . GLU A 1 199 ? 3.354 -24.578 -20.422 1 97.06 199 GLU A N 1
ATOM 1556 C CA . GLU A 1 199 ? 4.328 -24.312 -21.469 1 97.06 199 GLU A CA 1
ATOM 1557 C C . GLU A 1 199 ? 5.68 -23.922 -20.875 1 97.06 199 GLU A C 1
ATOM 1559 O O . GLU A 1 199 ? 6.723 -24.125 -21.5 1 97.06 199 GLU A O 1
ATOM 1564 N N . SER A 1 200 ? 5.676 -23.312 -19.734 1 97.31 200 SER A N 1
ATOM 1565 C CA . SER A 1 200 ? 6.895 -22.922 -19.031 1 97.31 200 SER A CA 1
ATOM 1566 C C . SER A 1 200 ? 7.781 -22.062 -19.906 1 97.31 200 SER A C 1
ATOM 1568 O O . SER A 1 200 ? 8.984 -22.297 -20.016 1 97.31 200 SER A O 1
ATOM 1570 N N . ASN A 1 201 ? 7.258 -21.094 -20.641 1 97.88 201 ASN A N 1
ATOM 1571 C CA . ASN A 1 201 ? 8 -20.172 -21.5 1 97.88 201 ASN A CA 1
ATOM 1572 C C . ASN A 1 201 ? 8.898 -19.234 -20.688 1 97.88 201 ASN A C 1
ATOM 1574 O O . ASN A 1 201 ? 9.898 -18.734 -21.188 1 97.88 201 ASN A O 1
ATOM 1578 N N . TYR A 1 202 ? 8.602 -19.062 -19.469 1 98.5 202 TYR A N 1
ATOM 1579 C CA . TYR A 1 202 ? 9.336 -18.172 -18.578 1 98.5 202 TYR A CA 1
ATOM 1580 C C . TYR A 1 202 ? 9.844 -18.922 -17.359 1 98.5 202 TYR A C 1
ATOM 1582 O O . TYR A 1 202 ? 9.648 -18.484 -16.219 1 98.5 202 TYR A O 1
ATOM 1590 N N . SER A 1 203 ? 10.492 -20.047 -17.656 1 98.31 203 SER A N 1
ATOM 1591 C CA . SER A 1 203 ? 11.078 -20.875 -16.609 1 98.31 203 SER A CA 1
ATOM 1592 C C . SER A 1 203 ? 12.086 -20.094 -15.781 1 98.31 203 SER A C 1
ATOM 1594 O O . SER A 1 203 ? 13.023 -19.516 -16.328 1 98.31 203 SER A O 1
ATOM 1596 N N . ARG A 1 204 ? 11.82 -20.016 -14.461 1 98.44 204 ARG A N 1
ATOM 1597 C CA . ARG A 1 204 ? 12.656 -19.344 -13.469 1 98.44 204 ARG A CA 1
ATOM 1598 C C . ARG A 1 204 ? 12.836 -17.875 -13.805 1 98.44 204 ARG A C 1
ATOM 1600 O O . ARG A 1 204 ? 13.945 -17.328 -13.695 1 98.44 204 ARG A O 1
ATOM 1607 N N . GLN A 1 205 ? 11.781 -17.266 -14.312 1 98.69 205 GLN A N 1
ATOM 1608 C CA . GLN A 1 205 ? 11.695 -15.844 -14.609 1 98.69 205 GLN A CA 1
ATOM 1609 C C . GLN A 1 205 ? 10.453 -15.219 -13.977 1 98.69 205 GLN A C 1
ATOM 1611 O O . GLN A 1 205 ? 9.555 -15.938 -13.531 1 98.69 205 GLN A O 1
ATOM 1616 N N . SER A 1 206 ? 10.461 -13.953 -13.938 1 98.75 206 SER A N 1
ATOM 1617 C CA . SER A 1 206 ? 9.359 -13.203 -13.344 1 98.75 206 SER A CA 1
ATOM 1618 C C . SER A 1 206 ? 8.812 -12.164 -14.312 1 98.75 206 SER A C 1
ATOM 1620 O O . SER A 1 206 ? 9.008 -10.961 -14.117 1 98.75 206 SER A O 1
ATOM 1622 N N . PRO A 1 207 ? 8.07 -12.602 -15.281 1 98.81 207 PRO A N 1
ATOM 1623 C CA . PRO A 1 207 ? 7.547 -11.68 -16.297 1 98.81 207 PRO A CA 1
ATOM 1624 C C . PRO A 1 207 ? 6.465 -10.758 -15.742 1 98.81 207 PRO A C 1
ATOM 1626 O O . PRO A 1 207 ? 5.738 -11.133 -14.82 1 98.81 207 PRO A O 1
ATOM 1629 N N . PHE A 1 208 ? 6.395 -9.531 -16.328 1 98.75 208 PHE A N 1
ATOM 1630 C CA . PHE A 1 208 ? 5.242 -8.648 -16.188 1 98.75 208 PHE A CA 1
ATOM 1631 C C . PHE A 1 208 ? 4.184 -8.953 -17.234 1 98.75 208 PHE A C 1
ATOM 1633 O O . PHE A 1 208 ? 4.512 -9.188 -18.406 1 98.75 208 PHE A O 1
ATOM 1640 N N . ILE A 1 209 ? 2.959 -9.008 -16.781 1 98.75 209 ILE A N 1
ATOM 1641 C CA . ILE A 1 209 ? 1.878 -9.078 -17.75 1 98.75 209 ILE A CA 1
ATOM 1642 C C . ILE A 1 209 ? 0.876 -7.957 -17.5 1 98.75 209 ILE A C 1
ATOM 1644 O O . ILE A 1 209 ? 0.633 -7.582 -16.344 1 98.75 209 ILE A O 1
ATOM 1648 N N . SER A 1 210 ? 0.348 -7.34 -18.547 1 98 210 SER A N 1
ATOM 1649 C CA . SER A 1 210 ? -0.631 -6.258 -18.469 1 98 210 SER A CA 1
ATOM 1650 C C . SER A 1 210 ? -1.474 -6.18 -19.734 1 98 210 SER A C 1
ATOM 1652 O O . SER A 1 210 ? -1.109 -6.746 -20.766 1 98 210 SER A O 1
ATOM 1654 N N . ALA A 1 211 ? -2.65 -5.539 -19.531 1 96.38 211 ALA A N 1
ATOM 1655 C CA . ALA A 1 211 ? -3.457 -5.262 -20.719 1 96.38 211 ALA A CA 1
ATOM 1656 C C . ALA A 1 211 ? -2.795 -4.203 -21.594 1 96.38 211 ALA A C 1
ATOM 1658 O O . ALA A 1 211 ? -2.168 -3.268 -21.078 1 96.38 211 ALA A O 1
ATOM 1659 N N . VAL A 1 212 ? -2.889 -4.309 -22.891 1 88.19 212 VAL A N 1
ATOM 1660 C CA . VAL A 1 212 ? -2.352 -3.348 -23.859 1 88.19 212 VAL A CA 1
ATOM 1661 C C . VAL A 1 212 ? -3.361 -2.225 -24.078 1 88.19 212 VAL A C 1
ATOM 1663 O O . VAL A 1 212 ? -4.57 -2.461 -24.078 1 88.19 212 VAL A O 1
ATOM 1666 N N . MET B 1 1 ? -7.832 35.5 11.648 1 45.56 1 MET B N 1
ATOM 1667 C CA . MET B 1 1 ? -7.109 34.281 11.992 1 45.56 1 MET B CA 1
ATOM 1668 C C . MET B 1 1 ? -6.035 34.562 13.039 1 45.56 1 MET B C 1
ATOM 1670 O O . MET B 1 1 ? -5.391 35.625 13.016 1 45.56 1 MET B O 1
ATOM 1674 N N . LYS B 1 2 ? -6.203 33.906 14.359 1 60.84 2 LYS B N 1
ATOM 1675 C CA . LYS B 1 2 ? -5.254 34.156 15.438 1 60.84 2 LYS B CA 1
ATOM 1676 C C . LYS B 1 2 ? -3.822 34.188 14.914 1 60.84 2 LYS B C 1
ATOM 1678 O O . LYS B 1 2 ? -3.494 33.5 13.945 1 60.84 2 LYS B O 1
ATOM 1683 N N . ASN B 1 3 ? -3.117 35.125 15.234 1 88.06 3 ASN B N 1
ATOM 1684 C CA . ASN B 1 3 ? -1.689 35.25 14.969 1 88.06 3 ASN B CA 1
ATOM 1685 C C . ASN B 1 3 ? -0.927 34 15.359 1 88.06 3 ASN B C 1
ATOM 1687 O O . ASN B 1 3 ? -0.944 33.594 16.531 1 88.06 3 ASN B O 1
ATOM 1691 N N . ILE B 1 4 ? -0.579 33.156 14.359 1 96.88 4 ILE B N 1
ATOM 1692 C CA . ILE B 1 4 ? 0.163 31.922 14.602 1 96.88 4 ILE B CA 1
ATOM 1693 C C . ILE B 1 4 ? 1.646 32.25 14.781 1 96.88 4 ILE B C 1
ATOM 1695 O O . ILE B 1 4 ? 2.268 32.844 13.906 1 96.88 4 ILE B O 1
ATOM 1699 N N . SER B 1 5 ? 2.152 31.906 15.945 1 97.69 5 SER B N 1
ATOM 1700 C CA . SER B 1 5 ? 3.57 32.125 16.203 1 97.69 5 SER B CA 1
ATOM 1701 C C . SER B 1 5 ? 4.277 30.812 16.531 1 97.69 5 SER B C 1
ATOM 1703 O O . SER B 1 5 ? 5.391 30.562 16.078 1 97.69 5 SER B O 1
ATOM 1705 N N . LYS B 1 6 ? 3.646 29.953 17.344 1 98.56 6 LYS B N 1
ATOM 1706 C CA . LYS B 1 6 ? 4.203 28.656 17.75 1 98.56 6 LYS B CA 1
ATOM 1707 C C . LYS B 1 6 ? 3.34 27.516 17.25 1 98.56 6 LYS B C 1
ATOM 1709 O O . LYS B 1 6 ? 2.133 27.469 17.5 1 98.56 6 LYS B O 1
ATOM 1714 N N . VAL B 1 7 ? 3.973 26.547 16.594 1 98.81 7 VAL B N 1
ATOM 1715 C CA . VAL B 1 7 ? 3.26 25.484 15.883 1 98.81 7 VAL B CA 1
ATOM 1716 C C . VAL B 1 7 ? 3.643 24.125 16.469 1 98.81 7 VAL B C 1
ATOM 1718 O O . VAL B 1 7 ? 4.824 23.828 16.641 1 98.81 7 VAL B O 1
ATOM 1721 N N . ALA B 1 8 ? 2.623 23.344 16.844 1 98.88 8 ALA B N 1
ATOM 1722 C CA . ALA B 1 8 ? 2.852 21.938 17.188 1 98.88 8 ALA B CA 1
ATOM 1723 C C . ALA B 1 8 ? 3.025 21.094 15.93 1 98.88 8 ALA B C 1
ATOM 1725 O O . ALA B 1 8 ? 2.189 21.125 15.023 1 98.88 8 ALA B O 1
ATOM 1726 N N . VAL B 1 9 ? 4.113 20.281 15.898 1 98.81 9 VAL B N 1
ATOM 1727 C CA . VAL B 1 9 ? 4.426 19.516 14.695 1 98.81 9 VAL B CA 1
ATOM 1728 C C . VAL B 1 9 ? 4.492 18.031 15.031 1 98.81 9 VAL B C 1
ATOM 1730 O O . VAL B 1 9 ? 5.254 17.625 15.914 1 98.81 9 VAL B O 1
ATOM 1733 N N . LEU B 1 10 ? 3.676 17.281 14.398 1 98.44 10 LEU B N 1
ATOM 1734 C CA . LEU B 1 10 ? 3.752 15.828 14.414 1 98.44 10 LEU B CA 1
ATOM 1735 C C . LEU B 1 10 ? 4.406 15.305 13.148 1 98.44 10 LEU B C 1
ATOM 1737 O O . LEU B 1 10 ? 4.074 15.742 12.039 1 98.44 10 LEU B O 1
ATOM 1741 N N . GLY B 1 11 ? 5.359 14.398 13.344 1 96.56 11 GLY B N 1
ATOM 1742 C CA . GLY B 1 11 ? 6.066 13.867 12.188 1 96.56 11 GLY B CA 1
ATOM 1743 C C . GLY B 1 11 ? 7.266 14.703 11.789 1 96.56 11 GLY B C 1
ATOM 1744 O O . GLY B 1 11 ? 7.848 14.492 10.719 1 96.56 11 GLY B O 1
ATOM 1745 N N . GLY B 1 12 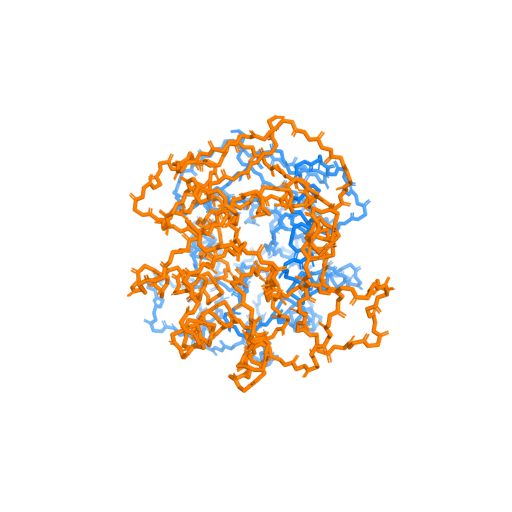? 7.672 15.578 12.617 1 96.12 12 GLY B N 1
ATOM 1746 C CA . GLY B 1 12 ? 8.742 16.516 12.305 1 96.12 12 GLY B CA 1
ATOM 1747 C C . GLY B 1 12 ? 10.086 15.836 12.117 1 96.12 12 GLY B C 1
ATOM 1748 O O . GLY B 1 12 ? 10.984 16.391 11.484 1 96.12 12 GLY B O 1
ATOM 1749 N N . GLY B 1 13 ? 10.25 14.664 12.633 1 94.44 13 GLY B N 1
ATOM 1750 C CA . GLY B 1 13 ? 11.5 13.93 12.508 1 94.44 13 GLY B CA 1
ATOM 1751 C C . GLY B 1 13 ? 11.539 13.016 11.297 1 94.44 13 GLY B C 1
ATOM 1752 O O . GLY B 1 13 ? 12.547 12.344 11.055 1 94.44 13 GLY B O 1
ATOM 1753 N N . GLY B 1 14 ? 10.508 13.023 10.555 1 93.56 14 GLY B N 1
ATOM 1754 C CA . GLY B 1 14 ? 10.414 12.141 9.406 1 93.56 14 GLY B CA 1
ATOM 1755 C C . GLY B 1 14 ? 10.93 12.773 8.125 1 93.56 14 GLY B C 1
ATOM 1756 O O . GLY B 1 14 ? 11.406 13.914 8.141 1 93.56 14 GLY B O 1
ATOM 1757 N N . ARG B 1 15 ? 10.82 12.102 7.027 1 91.75 15 ARG B N 1
ATOM 1758 C CA . ARG B 1 15 ? 11.352 12.539 5.742 1 91.75 15 ARG B CA 1
ATOM 1759 C C . ARG B 1 15 ? 10.672 13.828 5.273 1 91.75 15 ARG B C 1
ATOM 1761 O O . ARG B 1 15 ? 11.344 14.805 4.953 1 91.75 15 ARG B O 1
ATOM 1768 N N . THR B 1 16 ? 9.32 13.789 5.219 1 95.5 16 THR B N 1
ATOM 1769 C CA . THR B 1 16 ? 8.586 14.984 4.828 1 95.5 16 THR B CA 1
ATOM 1770 C C . THR B 1 16 ? 8.617 16.031 5.945 1 95.5 16 THR B C 1
ATOM 1772 O O . THR B 1 16 ? 8.688 17.234 5.676 1 95.5 16 THR B O 1
ATOM 1775 N N . GLY B 1 17 ? 8.602 15.562 7.18 1 96.94 17 GLY B N 1
ATOM 1776 C CA . GLY B 1 17 ? 8.555 16.422 8.344 1 96.94 17 GLY B CA 1
ATOM 1777 C C . GLY B 1 17 ? 9.75 17.359 8.453 1 96.94 17 GLY B C 1
ATOM 1778 O O . GLY B 1 17 ? 9.617 18.5 8.891 1 96.94 17 GLY B O 1
ATOM 1779 N N . ASN B 1 18 ? 10.859 16.906 8.055 1 96 18 ASN B N 1
ATOM 1780 C CA . ASN B 1 18 ? 12.062 17.734 8.094 1 96 18 ASN B CA 1
ATOM 1781 C C . ASN B 1 18 ? 11.922 18.953 7.195 1 96 18 ASN B C 1
ATOM 1783 O O . ASN B 1 18 ? 12.367 20.047 7.562 1 96 18 ASN B O 1
ATOM 1787 N N . TYR B 1 19 ? 11.352 18.797 6.027 1 97.44 19 TYR B N 1
ATOM 1788 C CA . TYR B 1 19 ? 11.117 19.906 5.129 1 97.44 19 TYR B CA 1
ATOM 1789 C C . TYR B 1 19 ? 10.125 20.891 5.734 1 97.44 19 TYR B C 1
ATOM 1791 O O . TYR B 1 19 ? 10.297 22.109 5.613 1 97.44 19 TYR B O 1
ATOM 1799 N N . LEU B 1 20 ? 9.156 20.359 6.387 1 98.31 20 LEU B N 1
ATOM 1800 C CA . LEU B 1 20 ? 8.141 21.188 7.016 1 98.31 20 LEU B CA 1
ATOM 1801 C C . LEU B 1 20 ? 8.734 22.031 8.141 1 98.31 20 LEU B C 1
ATOM 1803 O O . LEU B 1 20 ? 8.477 23.219 8.234 1 98.31 20 LEU B O 1
ATOM 1807 N N . VAL B 1 21 ? 9.562 21.375 9 1 98.19 21 VAL B N 1
ATOM 1808 C CA . VAL B 1 21 ? 10.195 22.062 10.117 1 98.19 21 VAL B CA 1
ATOM 1809 C C . VAL B 1 21 ? 11.078 23.203 9.586 1 98.19 21 VAL B C 1
ATOM 1811 O O . VAL B 1 21 ? 11.008 24.328 10.07 1 98.19 21 VAL B O 1
ATOM 1814 N N . ASN B 1 22 ? 11.82 22.891 8.555 1 97.31 22 ASN B N 1
ATOM 1815 C CA . ASN B 1 22 ? 12.688 23.906 7.961 1 97.31 22 ASN B CA 1
ATOM 1816 C C . ASN B 1 22 ? 11.883 25.078 7.391 1 97.31 22 ASN B C 1
ATOM 1818 O O . ASN B 1 22 ? 12.258 26.234 7.555 1 97.31 22 ASN B O 1
ATOM 1822 N N . GLN B 1 23 ? 10.828 24.766 6.707 1 97.88 23 GLN B N 1
ATOM 1823 C CA . GLN B 1 23 ? 9.984 25.797 6.117 1 97.88 23 GLN B CA 1
ATOM 1824 C C . GLN B 1 23 ? 9.359 26.688 7.195 1 97.88 23 GLN B C 1
ATOM 1826 O O . GLN B 1 23 ? 9.289 27.906 7.039 1 97.88 23 GLN B O 1
ATOM 1831 N N . LEU B 1 24 ? 8.891 26.078 8.281 1 98.5 24 LEU B N 1
ATOM 1832 C CA . LEU B 1 24 ? 8.32 26.828 9.398 1 98.5 24 LEU B CA 1
ATOM 1833 C C . LEU B 1 24 ? 9.336 27.797 9.977 1 98.5 24 LEU B C 1
ATOM 1835 O O . LEU B 1 24 ? 9.031 28.984 10.172 1 98.5 24 LEU B O 1
ATOM 1839 N N . LEU B 1 25 ? 10.539 27.328 10.18 1 97.88 25 LEU B N 1
ATOM 1840 C CA . LEU B 1 25 ? 11.602 28.156 10.742 1 97.88 25 LEU B CA 1
ATOM 1841 C C . LEU B 1 25 ? 11.961 29.297 9.797 1 97.88 25 LEU B C 1
ATOM 1843 O O . LEU B 1 25 ? 12.148 30.438 10.227 1 97.88 25 LEU B O 1
ATOM 1847 N N . LYS B 1 26 ? 12.062 28.969 8.539 1 97.25 26 LYS B N 1
ATOM 1848 C CA . LYS B 1 26 ? 12.383 29.969 7.52 1 97.25 26 LYS B CA 1
ATOM 1849 C C . LYS B 1 26 ? 11.352 31.094 7.504 1 97.25 26 LYS B C 1
ATOM 1851 O O . LYS B 1 26 ? 11.688 32.25 7.25 1 97.25 26 LYS B O 1
ATOM 1856 N N . LYS B 1 27 ? 10.141 30.781 7.77 1 97.69 27 LYS B N 1
ATOM 1857 C CA . LYS B 1 27 ? 9.062 31.766 7.73 1 97.69 27 LYS B CA 1
ATOM 1858 C C . LYS B 1 27 ? 8.891 32.438 9.086 1 97.69 27 LYS B C 1
ATOM 1860 O O . LYS B 1 27 ? 7.984 33.25 9.266 1 97.69 27 LYS B O 1
ATOM 1865 N N . GLY B 1 28 ? 9.688 32.031 10.102 1 97 28 GLY B N 1
ATOM 1866 C CA . GLY B 1 28 ? 9.766 32.781 11.352 1 97 28 GLY B CA 1
ATOM 1867 C C . GLY B 1 28 ? 8.938 32.156 12.461 1 97 28 GLY B C 1
ATOM 1868 O O . GLY B 1 28 ? 8.82 32.719 13.547 1 97 28 GLY B O 1
ATOM 1869 N N . PHE B 1 29 ? 8.383 31 12.266 1 98.38 29 PHE B N 1
ATOM 1870 C CA . PHE B 1 29 ? 7.582 30.328 13.289 1 98.38 29 PHE B CA 1
ATOM 1871 C C . PHE B 1 29 ? 8.477 29.578 14.266 1 98.38 29 PHE B C 1
ATOM 1873 O O . PHE B 1 29 ? 9.578 29.156 13.914 1 98.38 29 PHE B O 1
ATOM 1880 N N . SER B 1 30 ? 8.023 29.469 15.469 1 98.31 30 SER B N 1
ATOM 1881 C CA . SER B 1 30 ? 8.578 28.484 16.391 1 98.31 30 SER B CA 1
ATOM 1882 C C . SER B 1 30 ? 7.895 27.141 16.234 1 98.31 30 SER B C 1
ATOM 1884 O O . SER B 1 30 ? 6.707 27.062 15.898 1 98.31 30 SER B O 1
ATOM 1886 N N . ALA B 1 31 ? 8.625 26.109 16.469 1 98.56 31 ALA B N 1
ATOM 1887 C CA . ALA B 1 31 ? 8.086 24.766 16.281 1 98.56 31 ALA B CA 1
ATOM 1888 C C . ALA B 1 31 ? 8.305 23.906 17.531 1 98.56 31 ALA B C 1
ATOM 1890 O O . ALA B 1 31 ? 9.391 23.922 18.109 1 98.56 31 ALA B O 1
ATOM 1891 N N . LYS B 1 32 ? 7.258 23.344 17.953 1 98.56 32 LYS B N 1
ATOM 1892 C CA . LYS B 1 32 ? 7.309 22.312 18.984 1 98.56 32 LYS B CA 1
ATOM 1893 C C . LYS B 1 32 ? 7.102 20.922 18.391 1 98.56 32 LYS B C 1
ATOM 1895 O O . LYS B 1 32 ? 6.031 20.625 17.859 1 98.56 32 LYS B O 1
ATOM 1900 N N . LEU B 1 33 ? 8.117 20 18.531 1 98.31 33 LEU B N 1
ATOM 1901 C CA . LEU B 1 33 ? 8.125 18.734 17.812 1 98.31 33 LEU B CA 1
ATOM 1902 C C . LEU B 1 33 ? 7.914 17.562 18.766 1 98.31 33 LEU B C 1
ATOM 1904 O O . LEU B 1 33 ? 8.516 17.531 19.844 1 98.31 33 LEU B O 1
ATOM 1908 N N . LEU B 1 34 ? 7.109 16.672 18.406 1 98.19 34 LEU B N 1
ATOM 1909 C CA . LEU B 1 34 ? 7.004 15.391 19.094 1 98.19 34 LEU B CA 1
ATOM 1910 C C . LEU B 1 34 ? 7.891 14.344 18.422 1 98.19 34 LEU B C 1
ATOM 1912 O O . LEU B 1 34 ? 7.684 14 17.266 1 98.19 34 LEU B O 1
ATOM 1916 N N . LEU B 1 35 ? 8.844 13.898 19.141 1 96.75 35 LEU B N 1
ATOM 1917 C CA . LEU B 1 35 ? 9.781 12.906 18.609 1 96.75 35 LEU B CA 1
ATOM 1918 C C . LEU B 1 35 ? 9.852 11.688 19.516 1 96.75 35 LEU B C 1
ATOM 1920 O O . LEU B 1 35 ? 9.875 11.812 20.734 1 96.75 35 LEU B O 1
ATOM 1924 N N . ARG B 1 36 ? 9.867 10.531 18.922 1 93.88 36 ARG B N 1
ATOM 1925 C CA . ARG B 1 36 ? 10.039 9.305 19.688 1 93.88 36 ARG B CA 1
ATOM 1926 C C . ARG B 1 36 ? 11.5 9.117 20.094 1 93.88 36 ARG B C 1
ATOM 1928 O O . ARG B 1 36 ? 11.789 8.602 21.172 1 93.88 36 ARG B O 1
ATOM 1935 N N . ASN B 1 37 ? 12.422 9.594 19.156 1 93.25 37 ASN B N 1
ATOM 1936 C CA . ASN B 1 37 ? 13.867 9.492 19.328 1 93.25 37 ASN B CA 1
ATOM 1937 C C . ASN B 1 37 ? 14.555 10.828 19.078 1 93.25 37 ASN B C 1
ATOM 1939 O O . ASN B 1 37 ? 15.219 11.008 18.062 1 93.25 37 ASN B O 1
ATOM 1943 N N . PRO B 1 38 ? 14.547 11.641 20.062 1 94 38 PRO B N 1
ATOM 1944 C CA . PRO B 1 38 ? 15.094 12.984 19.875 1 94 38 PRO B CA 1
ATOM 1945 C C . PRO B 1 38 ? 16.594 12.969 19.547 1 94 38 PRO B C 1
ATOM 1947 O O . PRO B 1 38 ? 17.094 13.891 18.891 1 94 38 PRO B O 1
ATOM 1950 N N . GLU B 1 39 ? 17.234 11.93 19.891 1 91.06 39 GLU B N 1
ATOM 1951 C CA . GLU B 1 39 ? 18.672 11.859 19.688 1 91.06 39 GLU B CA 1
ATOM 1952 C C . GLU B 1 39 ? 19.031 11.781 18.203 1 91.06 39 GLU B C 1
ATOM 1954 O O . GLU B 1 39 ? 20.141 12.133 17.812 1 91.06 39 GLU B O 1
ATOM 1959 N N . LYS B 1 40 ? 18.094 11.422 17.391 1 89 40 LYS B N 1
ATOM 1960 C CA . LYS B 1 40 ? 18.344 11.258 15.953 1 89 40 LYS B CA 1
ATOM 1961 C C . LYS B 1 40 ? 18.031 12.555 15.195 1 89 40 LYS B C 1
ATOM 1963 O O . LYS B 1 40 ? 18.344 12.664 14.008 1 89 40 LYS B O 1
ATOM 1968 N N . PHE B 1 41 ? 17.438 13.492 15.906 1 91.06 41 PHE B N 1
ATOM 1969 C CA . PHE B 1 41 ? 17.047 14.75 15.273 1 91.06 41 PHE B CA 1
ATOM 1970 C C . PHE B 1 41 ? 18.203 15.727 15.242 1 91.06 41 PHE B C 1
ATOM 1972 O O . PHE B 1 41 ? 18.797 16.031 16.281 1 91.06 41 PHE B O 1
ATOM 1979 N N . GLU B 1 42 ? 18.5 16.312 14.109 1 86.5 42 GLU B N 1
ATOM 1980 C CA . GLU B 1 42 ? 19.781 17 13.93 1 86.5 42 GLU B CA 1
ATOM 1981 C C . GLU B 1 42 ? 19.594 18.5 13.82 1 86.5 42 GLU B C 1
ATOM 1983 O O . GLU B 1 42 ? 20.547 19.266 13.984 1 86.5 42 GLU B O 1
ATOM 1988 N N . ILE B 1 43 ? 18.469 18.969 13.5 1 85.31 43 ILE B N 1
ATOM 1989 C CA . ILE B 1 43 ? 18.266 20.391 13.328 1 85.31 43 ILE B CA 1
ATOM 1990 C C . ILE B 1 43 ? 18.375 21.109 14.672 1 85.31 43 ILE B C 1
ATOM 1992 O O . ILE B 1 43 ? 17.609 20.812 15.602 1 85.31 43 ILE B O 1
ATOM 1996 N N . LYS B 1 44 ? 19.328 22.016 14.844 1 87.56 44 LYS B N 1
ATOM 1997 C CA . LYS B 1 44 ? 19.484 22.828 16.047 1 87.56 44 LYS B CA 1
ATOM 1998 C C . LYS B 1 44 ? 19.062 24.281 15.781 1 87.56 44 LYS B C 1
ATOM 2000 O O . LYS B 1 44 ? 19.578 24.922 14.875 1 87.56 44 LYS B O 1
ATOM 2005 N N . ASN B 1 45 ? 18.094 24.672 16.422 1 92.62 45 ASN B N 1
ATOM 2006 C CA . ASN B 1 45 ? 17.531 26.016 16.344 1 92.62 45 ASN B CA 1
ATOM 2007 C C . ASN B 1 45 ? 16.828 26.406 17.641 1 92.62 45 ASN B C 1
ATOM 2009 O O . ASN B 1 45 ? 16.141 25.594 18.25 1 92.62 45 ASN B O 1
ATOM 2013 N N . SER B 1 46 ? 17.031 27.625 18.078 1 94.69 46 SER B N 1
ATOM 2014 C CA . SER B 1 46 ? 16.469 28.094 19.344 1 94.69 46 SER B CA 1
ATOM 2015 C C . SER B 1 46 ? 14.945 28.172 19.281 1 94.69 46 SER B C 1
ATOM 2017 O O . SER B 1 46 ? 14.289 28.219 20.328 1 94.69 46 SER B O 1
ATOM 2019 N N . LYS B 1 47 ? 14.422 28.141 18.109 1 97.56 47 LYS B N 1
ATOM 2020 C CA . LYS B 1 47 ? 12.969 28.234 17.938 1 97.56 47 LYS B CA 1
ATOM 2021 C C . LYS B 1 47 ? 12.328 26.859 17.938 1 97.56 47 LYS B C 1
ATOM 2023 O O . LYS B 1 47 ? 11.109 26.734 17.766 1 97.56 47 LYS B O 1
ATOM 2028 N N . ILE B 1 48 ? 13.117 25.812 18.156 1 97.94 48 ILE B N 1
ATOM 2029 C CA . ILE B 1 48 ? 12.602 24.453 18.203 1 97.94 48 ILE B CA 1
ATOM 2030 C C . ILE B 1 48 ? 12.539 23.969 19.656 1 97.94 48 ILE B C 1
ATOM 2032 O O . ILE B 1 48 ? 13.516 24.094 20.391 1 97.94 48 ILE B O 1
ATOM 2036 N N . GLU B 1 49 ? 11.477 23.578 20.047 1 97.88 49 GLU B N 1
ATOM 2037 C CA . GLU B 1 49 ? 11.289 22.828 21.281 1 97.88 49 GLU B CA 1
ATOM 2038 C C . GLU B 1 49 ? 10.953 21.359 21 1 97.88 49 GLU B C 1
ATOM 2040 O O . GLU B 1 49 ? 10.086 21.062 20.172 1 97.88 49 GLU B O 1
ATOM 2045 N N . ILE B 1 50 ? 11.641 20.422 21.703 1 97.75 50 ILE B N 1
ATOM 2046 C CA . ILE B 1 50 ? 11.438 19 21.438 1 97.75 50 ILE B CA 1
ATOM 2047 C C . ILE B 1 50 ? 10.719 18.359 22.625 1 97.75 50 ILE B C 1
ATOM 2049 O O . ILE B 1 50 ? 11.125 18.547 23.781 1 97.75 50 ILE B O 1
ATOM 2053 N N . ILE B 1 51 ? 9.695 17.703 22.344 1 98 51 ILE B N 1
ATOM 2054 C CA . ILE B 1 51 ? 8.977 16.875 23.297 1 98 51 ILE B CA 1
ATOM 2055 C C . ILE B 1 51 ? 9.203 15.398 22.969 1 98 51 ILE B C 1
ATOM 2057 O O . ILE B 1 51 ? 8.883 14.953 21.859 1 98 51 ILE B O 1
ATOM 2061 N N . LYS B 1 52 ?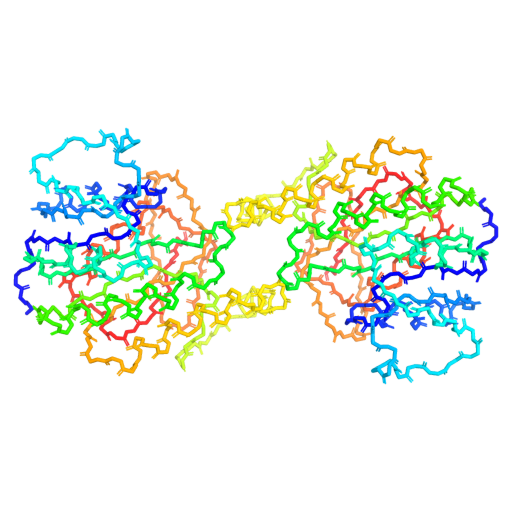 9.75 14.664 23.906 1 97.75 52 LYS B N 1
ATOM 2062 C CA . LYS B 1 52 ? 9.898 13.219 23.703 1 97.75 52 LYS B CA 1
ATOM 2063 C C . LYS B 1 52 ? 8.594 12.484 24 1 97.75 52 LYS B C 1
ATOM 2065 O O . LYS B 1 52 ? 8 12.672 25.062 1 97.75 52 LYS B O 1
ATOM 2070 N N . GLY B 1 53 ? 8.102 11.734 23.047 1 97.44 53 GLY B N 1
ATOM 2071 C CA . GLY B 1 53 ? 6.875 10.984 23.266 1 97.44 53 GLY B CA 1
ATOM 2072 C C . GLY B 1 53 ? 6.348 10.328 22 1 97.44 53 GLY B C 1
ATOM 2073 O O . GLY B 1 53 ? 7.008 10.344 20.953 1 97.44 53 GLY B O 1
ATOM 2074 N N . ASP B 1 54 ? 5.18 9.68 22.156 1 96.75 54 ASP B N 1
ATOM 2075 C CA . ASP B 1 54 ? 4.492 8.961 21.078 1 96.75 54 ASP B CA 1
ATOM 2076 C C . ASP B 1 54 ? 3.131 9.578 20.781 1 96.75 54 ASP B C 1
ATOM 2078 O O . ASP B 1 54 ? 2.391 9.93 21.703 1 96.75 54 ASP B O 1
ATOM 2082 N N . ALA B 1 55 ? 2.883 9.742 19.531 1 96.69 55 ALA B N 1
ATOM 2083 C CA . ALA B 1 55 ? 1.643 10.391 19.109 1 96.69 55 ALA B CA 1
ATOM 2084 C C . ALA B 1 55 ? 0.427 9.562 19.5 1 96.69 55 ALA B C 1
ATOM 2086 O O . ALA B 1 55 ? -0.694 10.07 19.562 1 96.69 55 ALA B O 1
ATOM 2087 N N . LEU B 1 56 ? 0.625 8.289 19.781 1 96.81 56 LEU B N 1
ATOM 2088 C CA . LEU B 1 56 ? -0.479 7.426 20.188 1 96.81 56 LEU B CA 1
ATOM 2089 C C . LEU B 1 56 ? -0.807 7.617 21.656 1 96.81 56 LEU B C 1
ATOM 2091 O O . LEU B 1 56 ? -1.853 7.168 22.125 1 96.81 56 LEU B O 1
ATOM 2095 N N . ASP B 1 57 ? 0.064 8.312 22.344 1 97.62 57 ASP B N 1
ATOM 2096 C CA . ASP B 1 57 ? -0.141 8.641 23.75 1 97.62 57 ASP B CA 1
ATOM 2097 C C . ASP B 1 57 ? -0.781 10.016 23.906 1 97.62 57 ASP B C 1
ATOM 2099 O O . ASP B 1 57 ? -0.156 11.031 23.609 1 97.62 57 ASP B O 1
ATOM 2103 N N . PHE B 1 58 ? -1.931 10.047 24.516 1 98.31 58 PHE B N 1
ATOM 2104 C CA . PHE B 1 58 ? -2.672 11.297 24.625 1 98.31 58 PHE B CA 1
ATOM 2105 C C . PHE B 1 58 ? -1.899 12.312 25.469 1 98.31 58 PHE B C 1
ATOM 2107 O O . PHE B 1 58 ? -1.911 13.508 25.156 1 98.31 58 PHE B O 1
ATOM 2114 N N . GLU B 1 59 ? -1.272 11.891 26.484 1 98.5 59 GLU B N 1
ATOM 2115 C CA . GLU B 1 59 ? -0.535 12.82 27.344 1 98.5 59 GLU B CA 1
ATOM 2116 C C . GLU B 1 59 ? 0.608 13.477 26.578 1 98.5 59 GLU B C 1
ATOM 2118 O O . GLU B 1 59 ? 0.889 14.664 26.766 1 98.5 59 GLU B O 1
ATOM 2123 N N . SER B 1 60 ? 1.262 12.75 25.688 1 98.62 60 SER B N 1
ATOM 2124 C CA . SER B 1 60 ? 2.309 13.305 24.844 1 98.62 60 SER B CA 1
ATOM 2125 C C . SER B 1 60 ? 1.754 14.391 23.922 1 98.62 60 SER B C 1
ATOM 2127 O O . SER B 1 60 ? 2.391 15.422 23.719 1 98.62 60 SER B O 1
ATOM 2129 N N . ILE B 1 61 ? 0.588 14.141 23.391 1 98.81 61 ILE B N 1
ATOM 2130 C CA . ILE B 1 61 ? -0.06 15.094 22.5 1 98.81 61 ILE B CA 1
ATOM 2131 C C . ILE B 1 61 ? -0.438 16.359 23.266 1 98.81 61 ILE B C 1
ATOM 2133 O O . ILE B 1 61 ? -0.268 17.469 22.781 1 98.81 61 ILE B O 1
ATOM 2137 N N . LYS B 1 62 ? -0.929 16.141 24.469 1 98.56 62 LYS B N 1
ATOM 2138 C CA . LYS B 1 62 ? -1.306 17.281 25.297 1 98.56 62 LYS B CA 1
ATOM 2139 C C . LYS B 1 62 ? -0.108 18.188 25.578 1 98.56 62 LYS B C 1
ATOM 2141 O O . LYS B 1 62 ? -0.197 19.406 25.422 1 98.56 62 LYS B O 1
ATOM 2146 N N . VAL B 1 63 ? 0.983 17.547 25.938 1 98.69 63 VAL B N 1
ATOM 2147 C CA . VAL B 1 63 ? 2.193 18.312 26.219 1 98.69 63 VAL B CA 1
ATOM 2148 C C . VAL B 1 63 ? 2.658 19.031 24.953 1 98.69 63 VAL B C 1
ATOM 2150 O O . VAL B 1 63 ? 3.068 20.188 25 1 98.69 63 VAL B O 1
ATOM 2153 N N . LEU B 1 64 ? 2.561 18.422 23.812 1 98.81 64 LEU B N 1
ATOM 2154 C CA . LEU B 1 64 ? 2.984 18.969 22.531 1 98.81 64 LEU B CA 1
ATOM 2155 C C . LEU B 1 64 ? 2.18 20.219 22.188 1 98.81 64 LEU B C 1
ATOM 2157 O O . LEU B 1 64 ? 2.734 21.203 21.688 1 98.81 64 LEU B O 1
ATOM 2161 N N . LEU B 1 65 ? 0.897 20.188 22.438 1 98.81 65 LEU B N 1
ATOM 2162 C CA . LEU B 1 65 ? 0.02 21.25 21.953 1 98.81 65 LEU B CA 1
ATOM 2163 C C . LEU B 1 65 ? -0.002 22.422 22.906 1 98.81 65 LEU B C 1
ATOM 2165 O O . LEU B 1 65 ? -0.46 23.516 22.547 1 98.81 65 LEU B O 1
ATOM 2169 N N . GLU B 1 66 ? 0.483 22.172 24.172 1 98.44 66 GLU B N 1
ATOM 2170 C CA . GLU B 1 66 ? 0.468 23.25 25.156 1 98.44 66 GLU B CA 1
ATOM 2171 C C . GLU B 1 66 ? 1.183 24.5 24.625 1 98.44 66 GLU B C 1
ATOM 2173 O O . GLU B 1 66 ? 2.299 24.406 24.109 1 98.44 66 GLU B O 1
ATOM 2178 N N . ASP B 1 67 ? 0.525 25.656 24.656 1 97.69 67 ASP B N 1
ATOM 2179 C CA . ASP B 1 67 ? 1.035 26.984 24.328 1 97.69 67 ASP B CA 1
ATOM 2180 C C . ASP B 1 67 ? 1.249 27.141 22.812 1 97.69 67 ASP B C 1
ATOM 2182 O O . ASP B 1 67 ? 1.98 28.016 22.375 1 97.69 67 ASP B O 1
ATOM 2186 N N . CYS B 1 68 ? 0.713 26.25 21.984 1 98.69 68 CYS B N 1
ATOM 2187 C CA . CYS B 1 68 ? 0.804 26.359 20.531 1 98.69 68 CYS B CA 1
ATOM 2188 C C . CYS B 1 68 ? -0.443 27.016 19.953 1 98.69 68 CYS B C 1
ATOM 2190 O O . CYS B 1 68 ? -1.483 27.078 20.625 1 98.69 68 CYS B O 1
ATOM 2192 N N . ASP B 1 69 ? -0.296 27.516 18.75 1 98.62 69 ASP B N 1
ATOM 2193 C CA . ASP B 1 69 ? -1.389 28.25 18.109 1 98.62 69 ASP B CA 1
ATOM 2194 C C . ASP B 1 69 ? -2.025 27.422 17 1 98.62 69 ASP B C 1
ATOM 2196 O O . ASP B 1 69 ? -3.16 27.688 16.594 1 98.62 69 ASP B O 1
ATOM 2200 N N . ALA B 1 70 ? -1.309 26.469 16.484 1 98.81 70 ALA B N 1
ATOM 2201 C CA . ALA B 1 70 ? -1.752 25.609 15.391 1 98.81 70 ALA B CA 1
ATOM 2202 C C . ALA B 1 70 ? -1.057 24.25 15.453 1 98.81 70 ALA B C 1
ATOM 2204 O O . ALA B 1 70 ? -0.045 24.094 16.141 1 98.81 70 ALA B O 1
ATOM 2205 N N . VAL B 1 71 ? -1.661 23.328 14.805 1 98.94 71 VAL B N 1
ATOM 2206 C CA . VAL B 1 71 ? -1.105 21.984 14.703 1 98.94 71 VAL B CA 1
ATOM 2207 C C . VAL B 1 71 ? -0.883 21.625 13.234 1 98.94 71 VAL B C 1
ATOM 2209 O O . VAL B 1 71 ? -1.75 21.859 12.391 1 98.94 71 VAL B O 1
ATOM 2212 N N . VAL B 1 72 ? 0.28 21.094 12.891 1 98.94 72 VAL B N 1
ATOM 2213 C CA . VAL B 1 72 ? 0.587 20.578 11.57 1 98.94 72 VAL B CA 1
ATOM 2214 C C . VAL B 1 72 ? 1.126 19.141 11.688 1 98.94 72 VAL B C 1
ATOM 2216 O O . VAL B 1 72 ? 1.948 18.859 12.562 1 98.94 72 VAL B O 1
ATOM 2219 N N . SER B 1 73 ? 0.631 18.266 10.852 1 98.81 73 SER B N 1
ATOM 2220 C CA . SER B 1 73 ? 1.011 16.875 11 1 98.81 73 SER B CA 1
ATOM 2221 C C . SER B 1 73 ? 1.39 16.266 9.648 1 98.81 73 SER B C 1
ATOM 2223 O O . SER B 1 73 ? 0.662 16.406 8.672 1 98.81 73 SER B O 1
ATOM 2225 N N . THR B 1 74 ? 2.549 15.547 9.586 1 97.94 74 THR B N 1
ATOM 2226 C CA . THR B 1 74 ? 2.973 14.75 8.438 1 97.94 74 THR B CA 1
ATOM 2227 C C . THR B 1 74 ? 3.193 13.297 8.844 1 97.94 74 THR B C 1
ATOM 2229 O O . THR B 1 74 ? 3.951 12.578 8.188 1 97.94 74 THR B O 1
ATOM 2232 N N . ILE B 1 75 ? 2.561 12.93 9.891 1 94.19 75 ILE B N 1
ATOM 2233 C CA . ILE B 1 75 ? 2.76 11.57 10.398 1 94.19 75 ILE B CA 1
ATOM 2234 C C . ILE B 1 75 ? 2.287 10.562 9.352 1 94.19 75 ILE B C 1
ATOM 2236 O O . ILE B 1 75 ? 1.258 10.766 8.703 1 94.19 75 ILE B O 1
ATOM 2240 N N . GLY B 1 76 ? 3.094 9.586 9.164 1 86.81 76 GLY B N 1
ATOM 2241 C CA . GLY B 1 76 ? 2.734 8.5 8.266 1 86.81 76 GLY B CA 1
ATOM 2242 C C . GLY B 1 76 ? 2.488 7.188 8.984 1 86.81 76 GLY B C 1
ATOM 2243 O O . GLY B 1 76 ? 2.557 7.125 10.219 1 86.81 76 GLY B O 1
ATOM 2244 N N . GLN B 1 77 ? 2.223 6.262 8.188 1 80.44 77 GLN B N 1
ATOM 2245 C CA . GLN B 1 77 ? 1.963 4.93 8.719 1 80.44 77 GLN B CA 1
ATOM 2246 C C . GLN B 1 77 ? 3.227 4.316 9.312 1 80.44 77 GLN B C 1
ATOM 2248 O O . GLN B 1 77 ? 4.309 4.422 8.727 1 80.44 77 GLN B O 1
ATOM 2253 N N . ARG B 1 78 ? 3.076 3.83 10.516 1 77.56 78 ARG B N 1
ATOM 2254 C CA . ARG B 1 78 ? 4.188 3.164 11.195 1 77.56 78 ARG B CA 1
ATOM 2255 C C . ARG B 1 78 ? 4.105 1.651 11.023 1 77.56 78 ARG B C 1
ATOM 2257 O O . ARG B 1 78 ? 3.01 1.091 10.93 1 77.56 78 ARG B O 1
ATOM 2264 N N . LYS B 1 79 ? 5.355 1.175 11.016 1 72.69 79 LYS B N 1
ATOM 2265 C CA . LYS B 1 79 ? 5.434 -0.282 10.945 1 72.69 79 LYS B CA 1
ATOM 2266 C C . LYS B 1 79 ? 4.633 -0.931 12.07 1 72.69 79 LYS B C 1
ATOM 2268 O O . LYS B 1 79 ? 4.73 -0.518 13.227 1 72.69 79 LYS B O 1
ATOM 2273 N N . ASP B 1 80 ? 3.754 -1.814 11.812 1 71.25 80 ASP B N 1
ATOM 2274 C CA . ASP B 1 80 ? 3.041 -2.654 12.766 1 71.25 80 ASP B CA 1
ATOM 2275 C C . ASP B 1 80 ? 1.965 -1.857 13.5 1 71.25 80 ASP B C 1
ATOM 2277 O O . ASP B 1 80 ? 1.453 -2.301 14.531 1 71.25 80 ASP B O 1
ATOM 2281 N N . GLU B 1 81 ? 1.735 -0.642 13.125 1 81.06 81 GLU B N 1
ATOM 2282 C CA . GLU B 1 81 ? 0.679 0.179 13.711 1 81.06 81 GLU B CA 1
ATOM 2283 C C . GLU B 1 81 ? -0.31 0.644 12.648 1 81.06 81 GLU B C 1
ATOM 2285 O O . GLU B 1 81 ? -0.311 1.814 12.258 1 81.06 81 GLU B O 1
ATOM 2290 N N . PRO B 1 82 ? -1.243 -0.208 12.305 1 78.5 82 PRO B N 1
ATOM 2291 C CA . PRO B 1 82 ? -2.143 0.065 11.188 1 78.5 82 PRO B CA 1
ATOM 2292 C C . PRO B 1 82 ? -3.193 1.123 11.516 1 78.5 82 PRO B C 1
ATOM 2294 O O . PRO B 1 82 ? -3.854 1.645 10.609 1 78.5 82 PRO B O 1
ATOM 2297 N N . LEU B 1 83 ? -3.299 1.508 12.781 1 86.19 83 LEU B N 1
ATOM 2298 C CA . LEU B 1 83 ? -4.379 2.416 13.148 1 86.19 83 LEU B CA 1
ATOM 2299 C C . LEU B 1 83 ? -3.826 3.752 13.633 1 86.19 83 LEU B C 1
ATOM 2301 O O . LEU B 1 83 ? -4.465 4.441 14.438 1 86.19 83 LEU B O 1
ATOM 2305 N N . VAL B 1 84 ? -2.795 4.195 13.125 1 93 84 VAL B N 1
ATOM 2306 C CA . VAL B 1 84 ? -2.092 5.383 13.602 1 93 84 VAL B CA 1
ATOM 2307 C C . VAL B 1 84 ? -2.85 6.637 13.172 1 93 84 VAL B C 1
ATOM 2309 O O . VAL B 1 84 ? -2.932 7.609 13.922 1 93 84 VAL B O 1
ATOM 2312 N N . ALA B 1 85 ? -3.426 6.668 12 1 96.19 85 ALA B N 1
ATOM 2313 C CA . ALA B 1 85 ? -4.055 7.867 11.453 1 96.19 85 ALA B CA 1
ATOM 2314 C C . ALA B 1 85 ? -5.234 8.312 12.32 1 96.19 85 ALA B C 1
ATOM 2316 O O . ALA B 1 85 ? -5.293 9.461 12.75 1 96.19 85 ALA B O 1
ATOM 2317 N N . SER B 1 86 ? -6.152 7.383 12.609 1 97.44 86 SER B N 1
ATOM 2318 C CA . SER B 1 86 ? -7.348 7.742 13.359 1 97.44 86 SER B CA 1
ATOM 2319 C C . SER B 1 86 ? -7.02 7.996 14.828 1 97.44 86 SER B C 1
ATOM 2321 O O . SER B 1 86 ? -7.543 8.938 15.438 1 97.44 86 SER B O 1
ATOM 2323 N N . ALA B 1 87 ? -6.148 7.207 15.359 1 97.62 87 ALA B N 1
ATOM 2324 C CA . ALA B 1 87 ? -5.801 7.348 16.766 1 97.62 87 ALA B CA 1
ATOM 2325 C C . ALA B 1 87 ? -5.121 8.688 17.031 1 97.62 87 ALA B C 1
ATOM 2327 O O . ALA B 1 87 ? -5.461 9.383 18 1 97.62 87 ALA B O 1
ATOM 2328 N N . VAL B 1 88 ? -4.23 9.039 16.203 1 98.25 88 VAL B N 1
ATOM 2329 C CA . VAL B 1 88 ? -3.508 10.297 16.391 1 98.25 88 VAL B CA 1
ATOM 2330 C C . VAL B 1 88 ? -4.457 11.469 16.172 1 98.25 88 VAL B C 1
ATOM 2332 O O . VAL B 1 88 ? -4.426 12.453 16.922 1 98.25 88 VAL B O 1
ATOM 2335 N N . THR B 1 89 ? -5.27 11.383 15.109 1 98.62 89 THR B N 1
ATOM 2336 C CA . THR B 1 89 ? -6.227 12.453 14.844 1 98.62 89 THR B CA 1
ATOM 2337 C C . THR B 1 89 ? -7.168 12.641 16.031 1 98.62 89 THR B C 1
ATOM 2339 O O . THR B 1 89 ? -7.449 13.773 16.422 1 98.62 89 THR B O 1
ATOM 2342 N N . LYS B 1 90 ? -7.609 11.602 16.609 1 98.56 90 LYS B N 1
ATOM 2343 C CA . LYS B 1 90 ? -8.477 11.664 17.781 1 98.56 90 LYS B CA 1
ATOM 2344 C C . LYS B 1 90 ? -7.785 12.367 18.938 1 98.56 90 LYS B C 1
ATOM 2346 O O . LYS B 1 90 ? -8.367 13.242 19.578 1 98.56 90 LYS B O 1
ATOM 2351 N N . ASN B 1 91 ? -6.582 11.977 19.234 1 98.69 91 ASN B N 1
ATOM 2352 C CA . ASN B 1 91 ? -5.809 12.578 20.328 1 98.69 91 ASN B CA 1
ATOM 2353 C C . ASN B 1 91 ? -5.574 14.07 20.094 1 98.69 91 ASN B C 1
ATOM 2355 O O . ASN B 1 91 ? -5.695 14.875 21.016 1 98.69 91 ASN B O 1
ATOM 2359 N N . VAL B 1 92 ? -5.27 14.406 18.844 1 98.88 92 VAL B N 1
ATOM 2360 C CA . VAL B 1 92 ? -4.988 15.797 18.5 1 98.88 92 VAL B CA 1
ATOM 2361 C C . VAL B 1 92 ? -6.25 16.641 18.672 1 98.88 92 VAL B C 1
ATOM 2363 O O . VAL B 1 92 ? -6.215 17.688 19.328 1 98.88 92 VAL B O 1
ATOM 2366 N N . LEU B 1 93 ? -7.367 16.172 18.141 1 98.88 93 LEU B N 1
ATOM 2367 C CA . LEU B 1 93 ? -8.609 16.922 18.219 1 98.88 93 LEU B CA 1
ATOM 2368 C C . LEU B 1 93 ? -9.055 17.094 19.656 1 98.88 93 LEU B C 1
ATOM 2370 O O . LEU B 1 93 ? -9.531 18.172 20.031 1 98.88 93 LEU B O 1
ATOM 2374 N N . LYS B 1 94 ? -8.883 16.078 20.453 1 98.75 94 LYS B N 1
ATOM 2375 C CA . LYS B 1 94 ? -9.219 16.156 21.875 1 98.75 94 LYS B CA 1
ATOM 2376 C C . LYS B 1 94 ? -8.367 17.219 22.578 1 98.75 94 LYS B C 1
ATOM 2378 O O . LYS B 1 94 ? -8.898 18.047 23.328 1 98.75 94 LYS B O 1
ATOM 2383 N N . ALA B 1 95 ? -7.098 17.188 22.344 1 98.81 95 ALA B N 1
ATOM 2384 C CA . ALA B 1 95 ? -6.191 18.156 22.953 1 98.81 95 ALA B CA 1
ATOM 2385 C C . ALA B 1 95 ? -6.469 19.562 22.453 1 98.81 95 ALA B C 1
ATOM 2387 O O . ALA B 1 95 ? -6.367 20.531 23.219 1 98.81 95 ALA B O 1
ATOM 2388 N N . MET B 1 96 ? -6.742 19.703 21.172 1 98.75 96 MET B N 1
ATOM 2389 C CA . MET B 1 96 ? -7.066 21 20.594 1 98.75 96 MET B CA 1
ATOM 2390 C C . MET B 1 96 ? -8.266 21.625 21.297 1 98.75 96 MET B C 1
ATOM 2392 O O . MET B 1 96 ? -8.273 22.828 21.562 1 98.75 96 MET B O 1
ATOM 2396 N N . LYS B 1 97 ? -9.234 20.797 21.547 1 98.19 97 LYS B N 1
ATOM 2397 C CA . LYS B 1 97 ? -10.406 21.281 22.281 1 98.19 97 LYS B CA 1
ATOM 2398 C C . LYS B 1 97 ? -10.023 21.781 23.672 1 98.19 97 LYS B C 1
ATOM 2400 O O . LYS B 1 97 ? -10.477 22.828 24.109 1 98.19 97 LYS B O 1
ATOM 2405 N N . GLU B 1 98 ? -9.203 21.094 24.312 1 97.88 98 GLU B N 1
ATOM 2406 C CA . GLU B 1 98 ? -8.773 21.438 25.656 1 97.88 98 GLU B CA 1
ATOM 2407 C C . GLU B 1 98 ? -8.023 22.766 25.672 1 97.88 98 GLU B C 1
ATOM 2409 O O . GLU B 1 98 ? -8.18 23.578 26.594 1 97.88 98 GLU B O 1
ATOM 2414 N N . TYR B 1 99 ? -7.234 23 24.656 1 98.12 99 TYR B N 1
ATOM 2415 C CA . TYR B 1 99 ? -6.383 24.188 24.641 1 98.12 99 TYR B CA 1
ATOM 2416 C C . TYR B 1 99 ? -6.977 25.266 23.766 1 98.12 99 TYR B C 1
ATOM 2418 O O . TYR B 1 99 ? -6.355 26.312 23.547 1 98.12 99 TYR B O 1
ATOM 2426 N N . SER B 1 100 ? -8.141 25.031 23.219 1 97.56 100 SER B N 1
ATOM 2427 C CA . SER B 1 100 ? -8.852 25.984 22.359 1 97.56 100 SER B CA 1
ATOM 2428 C C . SER B 1 100 ? -8.008 26.344 21.141 1 97.56 100 SER B C 1
ATOM 2430 O O . SER B 1 100 ? -7.879 27.531 20.797 1 97.56 100 SER B O 1
ATOM 2432 N N . ILE B 1 101 ? -7.309 25.406 20.609 1 98.31 101 ILE B N 1
ATOM 2433 C CA . ILE B 1 101 ? -6.629 25.547 19.312 1 98.31 101 ILE B CA 1
ATOM 2434 C C . ILE B 1 101 ? -7.594 25.203 18.188 1 98.31 101 ILE B C 1
ATOM 2436 O O . ILE B 1 101 ? -8.266 24.156 18.234 1 98.31 101 ILE B O 1
ATOM 2440 N N . ASN B 1 102 ? -7.59 25.969 17.125 1 98.19 102 ASN B N 1
ATOM 2441 C CA . ASN B 1 102 ? -8.633 25.781 16.125 1 98.19 102 ASN B CA 1
ATOM 2442 C C . ASN B 1 102 ? -8.055 25.406 14.766 1 98.19 102 ASN B C 1
ATOM 2444 O O . ASN B 1 102 ? -8.781 24.953 13.875 1 98.19 102 ASN B O 1
ATOM 2448 N N . ARG B 1 103 ? -6.762 25.547 14.562 1 98.75 103 ARG B N 1
ATOM 2449 C CA . ARG B 1 103 ? -6.18 25.359 13.242 1 98.75 103 ARG B CA 1
ATOM 2450 C C . ARG B 1 103 ? -5.383 24.062 13.164 1 98.75 103 ARG B C 1
ATOM 2452 O O . ARG B 1 103 ? -4.457 23.844 13.953 1 98.75 103 ARG B O 1
ATOM 2459 N N . TYR B 1 104 ? -5.77 23.203 12.258 1 98.88 104 TYR B N 1
ATOM 2460 C CA . TYR B 1 104 ? -5.125 21.906 12.07 1 98.88 104 TYR B CA 1
ATOM 2461 C C . TYR B 1 104 ? -4.883 21.625 10.594 1 98.88 104 TYR B C 1
ATOM 2463 O O . TYR B 1 104 ? -5.828 21.547 9.805 1 98.88 104 TYR B O 1
ATOM 2471 N N . VAL B 1 105 ? -3.596 21.484 10.141 1 98.94 105 VAL B N 1
ATOM 2472 C CA . VAL B 1 105 ? -3.232 21.094 8.781 1 98.94 105 VAL B CA 1
ATOM 2473 C C . VAL B 1 105 ? -2.523 19.75 8.797 1 98.94 105 VAL B C 1
ATOM 2475 O O . VAL B 1 105 ? -1.548 19.562 9.523 1 98.94 105 VAL B O 1
ATOM 2478 N N . LEU B 1 106 ? -2.992 18.828 8.039 1 98.81 106 LEU B N 1
ATOM 2479 C CA . LEU B 1 106 ? -2.377 17.5 8.055 1 98.81 106 LEU B CA 1
ATOM 2480 C C . LEU B 1 106 ? -2.246 16.938 6.645 1 98.81 106 LEU B C 1
ATOM 2482 O O . LEU B 1 106 ? -2.975 17.359 5.738 1 98.81 106 LEU B O 1
ATOM 2486 N N . LEU B 1 107 ? -1.269 16.062 6.516 1 98.5 107 LEU B N 1
ATOM 2487 C CA . LEU B 1 107 ? -0.909 15.43 5.25 1 98.5 107 LEU B CA 1
ATOM 2488 C C . LEU B 1 107 ? -1.565 14.062 5.113 1 98.5 107 LEU B C 1
ATOM 2490 O O . LEU B 1 107 ? -1.628 13.305 6.082 1 98.5 107 LEU B O 1
ATOM 2494 N N . ALA B 1 108 ? -2.066 13.734 3.943 1 97.06 108 ALA B N 1
ATOM 2495 C CA . ALA B 1 108 ? -2.635 12.422 3.639 1 97.06 108 ALA B CA 1
ATOM 2496 C C . ALA B 1 108 ? -2.338 12.016 2.197 1 97.06 108 ALA B C 1
ATOM 2498 O O . ALA B 1 108 ? -1.855 12.828 1.404 1 97.06 108 ALA B O 1
ATOM 2499 N N . GLY B 1 109 ? -2.576 10.789 1.931 1 95.69 109 GLY B N 1
ATOM 2500 C CA . GLY B 1 109 ? -2.43 10.305 0.568 1 95.69 109 GLY B CA 1
ATOM 2501 C C . GLY B 1 109 ? -3.646 10.578 -0.296 1 95.69 109 GLY B C 1
ATOM 2502 O O . GLY B 1 109 ? -4.738 10.828 0.22 1 95.69 109 GLY B O 1
ATOM 2503 N N . LEU B 1 110 ? -3.451 10.414 -1.547 1 95.5 110 LEU B N 1
ATOM 2504 C CA . LEU B 1 110 ? -4.504 10.75 -2.5 1 95.5 110 LEU B CA 1
ATOM 2505 C C . LEU B 1 110 ? -5.652 9.742 -2.412 1 95.5 110 LEU B C 1
ATOM 2507 O O . LEU B 1 110 ? -6.719 9.961 -2.99 1 95.5 110 LEU B O 1
ATOM 2511 N N . ASN B 1 111 ? -5.523 8.703 -1.659 1 95.69 111 ASN B N 1
ATOM 2512 C CA . ASN B 1 111 ? -6.492 7.613 -1.655 1 95.69 111 ASN B CA 1
ATOM 2513 C C . ASN B 1 111 ? -7.629 7.875 -0.671 1 95.69 111 ASN B C 1
ATOM 2515 O O . ASN B 1 111 ? -8.539 7.059 -0.538 1 95.69 111 ASN B O 1
ATOM 2519 N N . ILE B 1 112 ? -7.609 8.953 0.02 1 97.56 112 ILE B N 1
ATOM 2520 C CA . ILE B 1 112 ? -8.695 9.328 0.916 1 97.56 112 ILE B CA 1
ATOM 2521 C C . ILE B 1 112 ? -9.883 9.836 0.101 1 97.56 112 ILE B C 1
ATOM 2523 O O . ILE B 1 112 ? -9.719 10.656 -0.808 1 97.56 112 ILE B O 1
ATOM 2527 N N . ASP B 1 113 ? -11.062 9.328 0.415 1 98 113 ASP B N 1
ATOM 2528 C CA . ASP B 1 113 ? -12.281 9.734 -0.292 1 98 113 ASP B CA 1
ATOM 2529 C C . ASP B 1 113 ? -12.984 10.875 0.443 1 98 113 ASP B C 1
ATOM 2531 O O . ASP B 1 113 ? -13.062 10.867 1.674 1 98 113 ASP B O 1
ATOM 2535 N N . THR B 1 114 ? -13.422 11.844 -0.273 1 98 114 THR B N 1
ATOM 2536 C CA . THR B 1 114 ? -14.273 12.914 0.233 1 98 114 THR B CA 1
ATOM 2537 C C . THR B 1 114 ? -15.516 13.07 -0.641 1 98 114 THR B C 1
ATOM 2539 O O . THR B 1 114 ? -15.539 12.625 -1.79 1 98 114 THR B O 1
ATOM 2542 N N . PRO B 1 115 ? -16.547 13.742 -0.154 1 97.25 115 PRO B N 1
ATOM 2543 C CA . PRO B 1 115 ? -17.781 13.922 -0.935 1 97.25 115 PRO B CA 1
ATOM 2544 C C . PRO B 1 115 ? -17.578 14.82 -2.152 1 97.25 115 PRO B C 1
ATOM 2546 O O . PRO B 1 115 ? -18.438 14.875 -3.037 1 97.25 115 PRO B O 1
ATOM 2549 N N . PHE B 1 116 ? -16.5 15.484 -2.268 1 97.44 116 PHE B N 1
ATOM 2550 C CA . PHE B 1 116 ? -16.281 16.469 -3.322 1 97.44 116 PHE B CA 1
ATOM 2551 C C . PHE B 1 116 ? -15.461 15.875 -4.457 1 97.44 116 PHE B C 1
ATOM 2553 O O . PHE B 1 116 ? -15.273 16.516 -5.492 1 97.44 116 PHE B O 1
ATOM 2560 N N . ASP B 1 117 ? -15.016 14.656 -4.277 1 98.12 117 ASP B N 1
ATOM 2561 C CA . ASP B 1 117 ? -14.117 14.031 -5.238 1 98.12 117 ASP B CA 1
ATOM 2562 C C . ASP B 1 117 ? -14.805 13.812 -6.582 1 98.12 117 ASP B C 1
ATOM 2564 O O . ASP B 1 117 ? -15.969 13.422 -6.633 1 98.12 117 ASP B O 1
ATOM 2568 N N . LYS B 1 118 ? -14.164 14.227 -7.605 1 98.31 118 LYS B N 1
ATOM 2569 C CA . LYS B 1 118 ? -14.398 13.797 -8.977 1 98.31 118 LYS B CA 1
ATOM 2570 C C . LYS B 1 118 ? -13.141 13.18 -9.586 1 98.31 118 LYS B C 1
ATOM 2572 O O . LYS B 1 118 ? -12.633 13.664 -10.602 1 98.31 118 LYS B O 1
ATOM 2577 N N . LYS B 1 119 ? -12.695 12.086 -8.953 1 97.56 119 LYS B N 1
ATOM 2578 C CA . LYS B 1 119 ? -11.422 11.445 -9.266 1 97.56 119 LYS B CA 1
ATOM 2579 C C . LYS B 1 119 ? -11.406 10.898 -10.688 1 97.56 119 LYS B C 1
ATOM 2581 O O . LYS B 1 119 ? -12.398 10.328 -11.148 1 97.56 119 LYS B O 1
ATOM 2586 N N . SER B 1 120 ? -10.367 11.094 -11.375 1 96.56 120 SER B N 1
ATOM 2587 C CA . SER B 1 120 ? -10.141 10.461 -12.672 1 96.56 120 SER B CA 1
ATOM 2588 C C . SER B 1 120 ? -10.055 8.938 -12.531 1 96.56 120 SER B C 1
ATOM 2590 O O . SER B 1 120 ? -9.93 8.422 -11.414 1 96.56 120 SER B O 1
ATOM 2592 N N . SER B 1 121 ? -10.094 8.234 -13.656 1 92.75 121 SER B N 1
ATOM 2593 C CA . SER B 1 121 ? -9.984 6.777 -13.656 1 92.75 121 SER B CA 1
ATOM 2594 C C . SER B 1 121 ? -8.68 6.316 -13.031 1 92.75 121 SER B C 1
ATOM 2596 O O . SER B 1 121 ? -8.641 5.297 -12.336 1 92.75 121 SER B O 1
ATOM 2598 N N . LYS B 1 122 ? -7.668 7.059 -13.242 1 90.06 122 LYS B N 1
ATOM 2599 C CA . LYS B 1 122 ? -6.355 6.73 -12.688 1 90.06 122 LYS B CA 1
ATOM 2600 C C . LYS B 1 122 ? -6.355 6.824 -11.172 1 90.06 122 LYS B C 1
ATOM 2602 O O . LYS B 1 122 ? -5.859 5.926 -10.484 1 90.06 122 LYS B O 1
ATOM 2607 N N . THR B 1 123 ? -6.938 7.887 -10.68 1 93.94 123 THR B N 1
ATOM 2608 C CA . THR B 1 123 ? -6.988 8.102 -9.234 1 93.94 123 THR B CA 1
ATOM 2609 C C . THR B 1 123 ? -7.926 7.094 -8.57 1 93.94 123 THR B C 1
ATOM 2611 O O . THR B 1 123 ? -7.656 6.625 -7.465 1 93.94 123 THR B O 1
ATOM 2614 N N . ILE B 1 124 ? -9.008 6.766 -9.266 1 94.88 124 ILE B N 1
ATOM 2615 C CA . ILE B 1 124 ? -9.938 5.762 -8.758 1 94.88 124 ILE B CA 1
ATOM 2616 C C . ILE B 1 124 ? -9.234 4.41 -8.664 1 94.88 124 ILE B C 1
ATOM 2618 O O . ILE B 1 124 ? -9.344 3.713 -7.652 1 94.88 124 ILE B O 1
ATOM 2622 N N . MET B 1 125 ? -8.461 4.051 -9.68 1 89.94 125 MET B N 1
ATOM 2623 C CA . MET B 1 125 ? -7.75 2.777 -9.695 1 89.94 125 MET B CA 1
ATOM 2624 C C . MET B 1 125 ? -6.742 2.703 -8.555 1 89.94 125 MET B C 1
ATOM 2626 O O . MET B 1 125 ? -6.625 1.67 -7.891 1 89.94 125 MET B O 1
ATOM 2630 N N . ALA B 1 126 ? -6 3.799 -8.367 1 90.44 126 ALA B N 1
ATOM 2631 C CA . ALA B 1 126 ? -5.039 3.859 -7.27 1 90.44 126 ALA B CA 1
ATOM 2632 C C . ALA B 1 126 ? -5.73 3.691 -5.922 1 90.44 126 ALA B C 1
ATOM 2634 O O . ALA B 1 126 ? -5.23 2.988 -5.043 1 90.44 126 ALA B O 1
ATOM 2635 N N . THR B 1 127 ? -6.871 4.289 -5.73 1 94.44 127 THR B N 1
ATOM 2636 C CA . THR B 1 127 ? -7.645 4.227 -4.496 1 94.44 127 THR B CA 1
ATOM 2637 C C . THR B 1 127 ? -8.188 2.818 -4.27 1 94.44 127 THR B C 1
ATOM 2639 O O . THR B 1 127 ? -8.086 2.273 -3.17 1 94.44 127 THR B O 1
ATOM 2642 N N . ASP B 1 128 ? -8.742 2.24 -5.316 1 91.31 128 ASP B N 1
ATOM 2643 C CA . ASP B 1 128 ? -9.297 0.893 -5.223 1 91.31 128 ASP B CA 1
ATOM 2644 C C . ASP B 1 128 ? -8.203 -0.126 -4.906 1 91.31 128 ASP B C 1
ATOM 2646 O O . ASP B 1 128 ? -8.43 -1.077 -4.156 1 91.31 128 ASP B O 1
ATOM 2650 N N . TRP B 1 129 ? -7.082 0.078 -5.512 1 88.94 129 TRP B N 1
ATOM 2651 C CA . TRP B 1 129 ? -5.949 -0.798 -5.234 1 88.94 129 TRP B CA 1
ATOM 2652 C C . TRP B 1 129 ? -5.613 -0.797 -3.746 1 88.94 129 TRP B C 1
ATOM 2654 O O . TRP B 1 129 ? -5.402 -1.856 -3.15 1 88.94 129 TRP B O 1
ATOM 2664 N N . MET B 1 130 ? -5.598 0.357 -3.137 1 90.62 130 MET B N 1
ATOM 2665 C CA . MET B 1 130 ? -5.305 0.473 -1.71 1 90.62 130 MET B CA 1
ATOM 2666 C C . MET B 1 130 ? -6.371 -0.231 -0.878 1 90.62 130 MET B C 1
ATOM 2668 O O . MET B 1 130 ? -6.055 -0.941 0.076 1 90.62 130 MET B O 1
ATOM 2672 N N . LYS B 1 131 ? -7.605 -0.083 -1.235 1 90.06 131 LYS B N 1
ATOM 2673 C CA . LYS B 1 131 ? -8.719 -0.679 -0.501 1 90.06 131 LYS B CA 1
ATOM 2674 C C . LYS B 1 131 ? -8.656 -2.203 -0.55 1 90.06 131 LYS B C 1
ATOM 2676 O O . LYS B 1 131 ? -8.969 -2.875 0.435 1 90.06 131 LYS B O 1
ATOM 2681 N N . VAL B 1 132 ? -8.219 -2.674 -1.666 1 83.69 132 VAL B N 1
ATOM 2682 C CA . VAL B 1 132 ? -8.195 -4.121 -1.865 1 83.69 132 VAL B CA 1
ATOM 2683 C C . VAL B 1 132 ? -6.977 -4.719 -1.161 1 83.69 132 VAL B C 1
ATOM 2685 O O . VAL B 1 132 ? -7.078 -5.762 -0.511 1 83.69 132 VAL B O 1
ATOM 2688 N N . ASN B 1 133 ? -5.863 -4.035 -1.217 1 84.12 133 ASN B N 1
ATOM 2689 C CA . ASN B 1 133 ? -4.617 -4.645 -0.77 1 84.12 133 ASN B CA 1
ATOM 2690 C C . ASN B 1 133 ? -4.301 -4.277 0.678 1 84.12 133 ASN B C 1
ATOM 2692 O O . ASN B 1 133 ? -3.609 -5.023 1.375 1 84.12 133 ASN B O 1
ATOM 2696 N N . PHE B 1 134 ? -4.836 -3.119 1.114 1 87.31 134 PHE B N 1
ATOM 2697 C CA . PHE B 1 134 ? -4.57 -2.643 2.467 1 87.31 134 PHE B CA 1
ATOM 2698 C C . PHE B 1 134 ? -5.844 -2.096 3.107 1 87.31 134 PHE B C 1
ATOM 2700 O O . PHE B 1 134 ? -5.879 -0.943 3.541 1 87.31 134 PHE B O 1
ATOM 2707 N N . PRO B 1 135 ? -6.812 -2.938 3.359 1 87.44 135 PRO B N 1
ATOM 2708 C CA . PRO B 1 135 ? -8.125 -2.471 3.801 1 87.44 135 PRO B CA 1
ATOM 2709 C C . PRO B 1 135 ? -8.102 -1.882 5.207 1 87.44 135 PRO B C 1
ATOM 2711 O O . PRO B 1 135 ? -8.766 -0.873 5.473 1 87.44 135 PRO B O 1
ATOM 2714 N N . ILE B 1 136 ? -7.305 -2.457 6.094 1 87.31 136 ILE B N 1
ATOM 2715 C CA . ILE B 1 136 ? -7.285 -2.002 7.48 1 87.31 136 ILE B CA 1
ATOM 2716 C C . ILE B 1 136 ? -6.676 -0.603 7.555 1 87.31 136 ILE B C 1
ATOM 2718 O O . ILE B 1 136 ? -7.23 0.288 8.203 1 87.31 136 ILE B O 1
ATOM 2722 N N . ILE B 1 137 ? -5.59 -0.444 6.816 1 89.81 137 ILE B N 1
ATOM 2723 C CA . ILE B 1 137 ? -4.891 0.837 6.816 1 89.81 137 ILE B CA 1
ATOM 2724 C C . ILE B 1 137 ? -5.754 1.895 6.133 1 89.81 137 ILE B C 1
ATOM 2726 O O . ILE B 1 137 ? -5.895 3.012 6.637 1 89.81 137 ILE B O 1
ATOM 2730 N N . GLN B 1 138 ? -6.32 1.531 4.98 1 92.38 138 GLN B N 1
ATOM 2731 C CA . GLN B 1 138 ? -7.145 2.482 4.242 1 92.38 138 GLN B CA 1
ATOM 2732 C C . GLN B 1 138 ? -8.375 2.885 5.051 1 92.38 138 GLN B C 1
ATOM 2734 O O . GLN B 1 138 ? -8.766 4.055 5.055 1 92.38 138 GLN B O 1
ATOM 2739 N N . GLU B 1 139 ? -8.984 1.936 5.762 1 93.56 139 GLU B N 1
ATOM 2740 C CA . GLU B 1 139 ? -10.141 2.23 6.609 1 93.56 139 GLU B CA 1
ATOM 2741 C C . GLU B 1 139 ? -9.75 3.164 7.754 1 93.56 139 GLU B C 1
ATOM 2743 O O . GLU B 1 139 ? -10.531 4.039 8.133 1 93.56 139 GLU B O 1
ATOM 2748 N N . ASP B 1 140 ? -8.625 2.934 8.289 1 94.56 140 ASP B N 1
ATOM 2749 C CA . ASP B 1 140 ? -8.148 3.785 9.375 1 94.56 140 ASP B CA 1
ATOM 2750 C C . ASP B 1 140 ? -7.93 5.219 8.891 1 94.56 140 ASP B C 1
ATOM 2752 O O . ASP B 1 140 ? -8.281 6.172 9.586 1 94.56 140 ASP B O 1
ATOM 2756 N N . ARG B 1 141 ? -7.32 5.359 7.703 1 96.25 141 ARG B N 1
ATOM 2757 C CA . ARG B 1 141 ? -7.102 6.68 7.125 1 96.25 141 ARG B CA 1
ATOM 2758 C C . ARG B 1 141 ? -8.422 7.375 6.828 1 96.25 141 ARG B C 1
ATOM 2760 O O . ARG B 1 141 ? -8.562 8.586 7.043 1 96.25 141 ARG B O 1
ATOM 2767 N N . GLN B 1 142 ? -9.383 6.609 6.406 1 97.94 142 GLN B N 1
ATOM 2768 C CA . GLN B 1 142 ? -10.711 7.16 6.148 1 97.94 142 GLN B CA 1
ATOM 2769 C C . GLN B 1 142 ? -11.391 7.586 7.449 1 97.94 142 GLN B C 1
ATOM 2771 O O . GLN B 1 142 ? -12.102 8.594 7.48 1 97.94 142 GLN B O 1
ATOM 2776 N N . LYS B 1 143 ? -11.172 6.82 8.445 1 98.06 143 LYS B N 1
ATOM 2777 C CA . LYS B 1 143 ? -11.711 7.164 9.758 1 98.06 143 LYS B CA 1
ATOM 2778 C C . LYS B 1 143 ? -11.133 8.484 10.266 1 98.06 143 LYS B C 1
ATOM 2780 O O . LYS B 1 143 ? -11.836 9.273 10.891 1 98.06 143 LYS B O 1
ATOM 2785 N N . ALA B 1 144 ? -9.898 8.695 10.031 1 98.38 144 ALA B N 1
ATOM 2786 C CA . ALA B 1 144 ? -9.289 9.969 10.406 1 98.38 144 ALA B CA 1
ATOM 2787 C C . ALA B 1 144 ? -9.992 11.141 9.719 1 98.38 144 ALA B C 1
ATOM 2789 O O . ALA B 1 144 ? -10.266 12.164 10.352 1 98.38 144 ALA B O 1
ATOM 2790 N N . TYR B 1 145 ? -10.305 11.008 8.453 1 98.69 145 TYR B N 1
ATOM 2791 C CA . TYR B 1 145 ? -11.039 12.031 7.727 1 98.69 145 TYR B CA 1
ATOM 2792 C C . TYR B 1 145 ? -12.406 12.266 8.359 1 98.69 145 TYR B C 1
ATOM 2794 O O . TYR B 1 145 ? -12.836 13.414 8.508 1 98.69 145 TYR B O 1
ATOM 2802 N N . THR B 1 146 ? -13.055 11.219 8.734 1 98.75 146 THR B N 1
ATOM 2803 C CA . THR B 1 146 ? -14.375 11.32 9.352 1 98.75 146 THR B CA 1
ATOM 2804 C C . THR B 1 146 ? -14.297 12.086 10.672 1 98.75 146 THR B C 1
ATOM 2806 O O . THR B 1 146 ? -15.164 12.906 10.969 1 98.75 146 THR B O 1
ATOM 2809 N N . LEU B 1 147 ? -13.297 11.805 11.43 1 98.81 147 LEU B N 1
ATOM 2810 C CA . LEU B 1 147 ? -13.102 12.508 12.688 1 98.81 147 LEU B CA 1
ATOM 2811 C C . LEU B 1 147 ? -12.93 14.008 12.445 1 98.81 147 LEU B C 1
ATOM 2813 O O . LEU B 1 147 ? -13.445 14.828 13.211 1 98.81 147 LEU B O 1
ATOM 2817 N N . LEU B 1 148 ? -12.227 14.344 11.383 1 98.81 148 LEU B N 1
ATOM 2818 C CA . LEU B 1 148 ? -12.055 15.75 11.023 1 98.81 148 LEU B CA 1
ATOM 2819 C C . LEU B 1 148 ? -13.398 16.391 10.68 1 98.81 148 LEU B C 1
ATOM 2821 O O . LEU B 1 148 ? -13.727 17.469 11.195 1 98.81 148 LEU B O 1
ATOM 2825 N N . GLU B 1 149 ? -14.133 15.719 9.891 1 98.38 149 GLU B N 1
ATOM 2826 C CA . GLU B 1 149 ? -15.43 16.234 9.445 1 98.38 149 GLU B CA 1
ATOM 2827 C C . GLU B 1 149 ? -16.359 16.469 10.625 1 98.38 149 GLU B C 1
ATOM 2829 O O . GLU B 1 149 ? -17.141 17.422 10.625 1 98.38 149 GLU B O 1
ATOM 2834 N N . GLU B 1 150 ? -16.25 15.648 11.555 1 98.31 150 GLU B N 1
ATOM 2835 C CA . GLU B 1 150 ? -17.156 15.695 12.703 1 98.31 150 GLU B CA 1
ATOM 2836 C C . GLU B 1 150 ? -16.688 16.734 13.727 1 98.31 150 GLU B C 1
ATOM 2838 O O . GLU B 1 150 ? -17.438 17.109 14.617 1 98.31 150 GLU B O 1
ATOM 2843 N N . SER B 1 151 ? -15.477 17.125 13.602 1 98.5 151 SER B N 1
ATOM 2844 C CA . SER B 1 151 ? -14.93 18.109 14.539 1 98.5 151 SER B CA 1
ATOM 2845 C C . SER B 1 151 ? -15.406 19.516 14.211 1 98.5 151 SER B C 1
ATOM 2847 O O . SER B 1 151 ? -16.016 19.75 13.164 1 98.5 151 SER B O 1
ATOM 2849 N N . ASP B 1 152 ? -15.062 20.453 15.117 1 97.12 152 ASP B N 1
ATOM 2850 C CA . ASP B 1 152 ? -15.422 21.859 14.914 1 97.12 152 ASP B CA 1
ATOM 2851 C C . ASP B 1 152 ? -14.188 22.703 14.594 1 97.12 152 ASP B C 1
ATOM 2853 O O . ASP B 1 152 ? -14.281 23.922 14.477 1 97.12 152 ASP B O 1
ATOM 2857 N N . VAL B 1 153 ? -13.117 22 14.414 1 97.94 153 VAL B N 1
ATOM 2858 C CA . VAL B 1 153 ? -11.891 22.766 14.211 1 97.94 153 VAL B CA 1
ATOM 2859 C C . VAL B 1 153 ? -11.75 23.125 12.734 1 97.94 153 VAL B C 1
ATOM 2861 O O . VAL B 1 153 ? -12.398 22.531 11.875 1 97.94 153 VAL B O 1
ATOM 2864 N N . ASN B 1 154 ? -10.992 24.203 12.492 1 98.62 154 ASN B N 1
ATOM 2865 C CA . ASN B 1 154 ? -10.602 24.609 11.141 1 98.62 154 ASN B CA 1
ATOM 2866 C C . ASN B 1 154 ? -9.43 23.766 10.625 1 98.62 154 ASN B C 1
ATOM 2868 O O . ASN B 1 154 ? -8.273 24.141 10.812 1 98.62 154 ASN B O 1
ATOM 2872 N N . TRP B 1 155 ? -9.781 22.688 9.953 1 98.81 155 TRP B N 1
ATOM 2873 C CA . TRP B 1 155 ? -8.758 21.781 9.461 1 98.81 155 TRP B CA 1
ATOM 2874 C C . TRP B 1 155 ? -8.586 21.906 7.949 1 98.81 155 TRP B C 1
ATOM 2876 O O . TRP B 1 155 ? -9.469 22.438 7.266 1 98.81 155 TRP B O 1
ATOM 2886 N N . THR B 1 156 ? -7.41 21.547 7.441 1 98.88 156 THR B N 1
ATOM 2887 C CA . THR B 1 156 ? -7.121 21.266 6.043 1 98.88 156 THR B CA 1
ATOM 2888 C C . THR B 1 156 ? -6.332 19.953 5.914 1 98.88 156 THR B C 1
ATOM 2890 O O . THR B 1 156 ? -5.277 19.812 6.531 1 98.88 156 THR B O 1
ATOM 2893 N N . GLN B 1 157 ? -6.859 19 5.215 1 98.88 157 GLN B N 1
ATOM 2894 C CA . GLN B 1 157 ? -6.137 17.766 4.922 1 98.88 157 GLN B CA 1
ATOM 2895 C C . GLN B 1 157 ? -5.578 17.781 3.5 1 98.88 157 GLN B C 1
ATOM 2897 O O . GLN B 1 157 ? -6.332 17.703 2.529 1 98.88 157 GLN B O 1
ATOM 2902 N N . VAL B 1 158 ? -4.301 17.859 3.404 1 98.88 158 VAL B N 1
ATOM 2903 C CA . VAL B 1 158 ? -3.621 17.969 2.117 1 98.88 158 VAL B CA 1
ATOM 2904 C C . VAL B 1 158 ? -3.348 16.578 1.553 1 98.88 158 VAL B C 1
ATOM 2906 O O . VAL B 1 158 ? -2.592 15.805 2.141 1 98.88 158 VAL B O 1
ATOM 2909 N N . ARG B 1 159 ? -3.955 16.266 0.404 1 98.62 159 ARG B N 1
ATOM 2910 C CA . ARG B 1 159 ? -3.785 14.953 -0.217 1 98.62 159 ARG B CA 1
ATOM 2911 C C . ARG B 1 159 ? -2.75 15.008 -1.336 1 98.62 159 ARG B C 1
ATOM 2913 O O . ARG B 1 159 ? -2.795 15.898 -2.188 1 98.62 159 ARG B O 1
ATOM 2920 N N . VAL B 1 160 ? -1.823 13.984 -1.297 1 97.62 160 VAL B N 1
ATOM 2921 C CA . VAL B 1 160 ? -0.701 14.078 -2.225 1 97.62 160 VAL B CA 1
ATOM 2922 C C . VAL B 1 160 ? -0.482 12.727 -2.902 1 97.62 160 VAL B C 1
ATOM 2924 O O . VAL B 1 160 ? -0.826 11.68 -2.344 1 97.62 160 VAL B O 1
ATOM 2927 N N . PRO B 1 161 ? 0.066 12.797 -4.156 1 95.44 161 PRO B N 1
ATOM 2928 C CA . PRO B 1 161 ? 0.52 11.57 -4.816 1 95.44 161 PRO B CA 1
ATOM 2929 C C . PRO B 1 161 ? 1.902 11.125 -4.348 1 95.44 161 PRO B C 1
ATOM 2931 O O . PRO B 1 161 ? 2.229 11.258 -3.164 1 95.44 161 PRO B O 1
ATOM 2934 N N . PHE B 1 162 ? 2.713 10.602 -5.18 1 93.5 162 PHE B N 1
ATOM 2935 C CA . PHE B 1 162 ? 4.051 10.133 -4.828 1 93.5 162 PHE B CA 1
ATOM 2936 C C . PHE B 1 162 ? 4.926 11.297 -4.367 1 93.5 162 PHE B C 1
ATOM 2938 O O . PHE B 1 162 ? 5.055 12.297 -5.07 1 93.5 162 PHE B O 1
ATOM 2945 N N . ILE B 1 163 ? 5.566 11.156 -3.219 1 95.44 163 ILE B N 1
ATOM 2946 C CA . ILE B 1 163 ? 6.398 12.211 -2.648 1 95.44 163 ILE B CA 1
ATOM 2947 C C . ILE B 1 163 ? 7.859 11.984 -3.043 1 95.44 163 ILE B C 1
ATOM 2949 O O . ILE B 1 163 ? 8.422 10.922 -2.777 1 95.44 163 ILE B O 1
ATOM 2953 N N . GLU B 1 164 ? 8.352 12.93 -3.689 1 94.06 164 GLU B N 1
ATOM 2954 C CA . GLU B 1 164 ? 9.789 12.961 -3.955 1 94.06 164 GLU B CA 1
ATOM 2955 C C . GLU B 1 164 ? 10.523 13.781 -2.898 1 94.06 164 GLU B C 1
ATOM 2957 O O . GLU B 1 164 ? 10.125 14.898 -2.58 1 94.06 164 GLU B O 1
ATOM 2962 N N . PHE B 1 165 ? 11.562 13.211 -2.395 1 93.12 165 PHE B N 1
ATOM 2963 C CA . PHE B 1 165 ? 12.312 13.906 -1.353 1 93.12 165 PHE B CA 1
ATOM 2964 C C . PHE B 1 165 ? 13.469 14.703 -1.95 1 93.12 165 PHE B C 1
ATOM 2966 O O . PHE B 1 165 ? 14.617 14.266 -1.903 1 93.12 165 PHE B O 1
ATOM 2973 N N . SER B 1 166 ? 13.094 15.812 -2.518 1 91.94 166 SER B N 1
ATOM 2974 C CA . SER B 1 166 ? 14.031 16.734 -3.145 1 91.94 166 SER B CA 1
ATOM 2975 C C . SER B 1 166 ? 13.68 18.188 -2.824 1 91.94 166 SER B C 1
ATOM 2977 O O . SER B 1 166 ? 12.578 18.469 -2.34 1 91.94 166 SER B O 1
ATOM 2979 N N . ASN B 1 167 ? 14.594 19.062 -3.039 1 92.25 167 ASN B N 1
ATOM 2980 C CA . ASN B 1 167 ? 14.383 20.5 -2.838 1 92.25 167 ASN B CA 1
ATOM 2981 C C . ASN B 1 167 ? 13.867 21.172 -4.109 1 92.25 167 ASN B C 1
ATOM 2983 O O . ASN B 1 167 ? 13.727 22.391 -4.156 1 92.25 167 ASN B O 1
ATOM 2987 N N . ASP B 1 168 ? 13.578 20.344 -5.02 1 89.56 168 ASP B N 1
ATOM 2988 C CA . ASP B 1 168 ? 13.102 20.891 -6.285 1 89.56 168 ASP B CA 1
ATOM 2989 C C . ASP B 1 168 ? 11.688 21.438 -6.141 1 89.56 168 ASP B C 1
ATOM 2991 O O . ASP B 1 168 ? 10.844 20.844 -5.477 1 89.56 168 ASP B O 1
ATOM 2995 N N . SER B 1 169 ? 11.602 22.609 -6.633 1 92.12 169 SER B N 1
ATOM 2996 C CA . SER B 1 169 ? 10.281 23.234 -6.637 1 92.12 169 SER B CA 1
ATOM 2997 C C . SER B 1 169 ? 9.695 23.281 -8.047 1 92.12 169 SER B C 1
ATOM 2999 O O . SER B 1 169 ? 10.406 23.547 -9.016 1 92.12 169 SER B O 1
ATOM 3001 N N . SER B 1 170 ? 8.438 22.922 -8.148 1 92.69 170 SER B N 1
ATOM 3002 C CA . SER B 1 170 ? 7.688 22.969 -9.398 1 92.69 170 SER B CA 1
ATOM 3003 C C . SER B 1 170 ? 6.398 23.766 -9.242 1 92.69 170 SER B C 1
ATOM 3005 O O . SER B 1 170 ? 6.023 24.141 -8.125 1 92.69 170 SER B O 1
ATOM 3007 N N . GLU B 1 171 ? 5.891 24.141 -10.391 1 95.94 171 GLU B N 1
ATOM 3008 C CA . GLU B 1 171 ? 4.52 24.641 -10.312 1 95.94 171 GLU B CA 1
ATOM 3009 C C . GLU B 1 171 ? 3.582 23.594 -9.727 1 95.94 171 GLU B C 1
ATOM 3011 O O . GLU B 1 171 ? 3.662 22.422 -10.07 1 95.94 171 GLU B O 1
ATOM 3016 N N . ILE B 1 172 ? 2.707 24.016 -8.781 1 97.06 172 ILE B N 1
ATOM 3017 C CA . ILE B 1 172 ? 1.836 23.078 -8.062 1 97.06 172 ILE B CA 1
ATOM 3018 C C . ILE B 1 172 ? 0.396 23.266 -8.539 1 97.06 172 ILE B C 1
ATOM 3020 O O . ILE B 1 172 ? -0.092 24.391 -8.664 1 97.06 172 ILE B O 1
ATOM 3024 N N . ALA B 1 173 ? -0.206 22.234 -8.883 1 98.06 173 ALA B N 1
ATOM 3025 C CA . ALA B 1 173 ? -1.646 22.203 -9.133 1 98.06 173 ALA B CA 1
ATOM 3026 C C . ALA B 1 173 ? -2.416 21.875 -7.855 1 98.06 173 ALA B C 1
ATOM 3028 O O . ALA B 1 173 ? -2.049 20.969 -7.117 1 98.06 173 ALA B O 1
ATOM 3029 N N . VAL B 1 174 ? -3.398 22.656 -7.516 1 98.38 174 VAL B N 1
ATOM 3030 C CA . VAL B 1 174 ? -4.285 22.422 -6.383 1 98.38 174 VAL B CA 1
ATOM 3031 C C . VAL B 1 174 ? -5.707 22.172 -6.883 1 98.38 174 VAL B C 1
ATOM 3033 O O . VAL B 1 174 ? -6.23 22.938 -7.699 1 98.38 174 VAL B O 1
ATOM 3036 N N . ASP B 1 175 ? -6.312 21.125 -6.496 1 98.5 175 ASP B N 1
ATOM 3037 C CA . ASP B 1 175 ? -7.668 20.781 -6.918 1 98.5 175 ASP B CA 1
ATOM 3038 C C . ASP B 1 175 ? -8.414 20.031 -5.824 1 98.5 175 ASP B C 1
ATOM 3040 O O . ASP B 1 175 ? -7.84 19.156 -5.168 1 98.5 175 ASP B O 1
ATOM 3044 N N . VAL B 1 176 ? -9.633 20.375 -5.555 1 98.12 176 VAL B N 1
ATOM 3045 C CA . VAL B 1 176 ? -10.383 19.75 -4.477 1 98.12 176 VAL B CA 1
ATOM 3046 C C . VAL B 1 176 ? -11.109 18.516 -5.012 1 98.12 176 VAL B C 1
ATOM 3048 O O . VAL B 1 176 ? -11.633 17.703 -4.234 1 98.12 176 VAL B O 1
ATOM 3051 N N . GLU B 1 177 ? -11.062 18.281 -6.387 1 98.25 177 GLU B N 1
ATOM 3052 C CA . GLU B 1 177 ? -11.875 17.234 -6.984 1 98.25 177 GLU B CA 1
ATOM 3053 C C . GLU B 1 177 ? -11.016 16.047 -7.402 1 98.25 177 GLU B C 1
ATOM 3055 O O . GLU B 1 177 ? -11.453 14.898 -7.316 1 98.25 177 GLU B O 1
ATOM 3060 N N . ASP B 1 178 ? -9.75 16.344 -7.91 1 98 178 ASP B N 1
ATOM 3061 C CA . ASP B 1 178 ? -8.922 15.266 -8.438 1 98 178 ASP B CA 1
ATOM 3062 C C . ASP B 1 178 ? -7.434 15.594 -8.289 1 98 178 ASP B C 1
ATOM 3064 O O . ASP B 1 178 ? -7.066 16.75 -8.109 1 98 178 ASP B O 1
ATOM 3068 N N . CYS B 1 179 ? -6.656 14.547 -8.25 1 97.44 179 CYS B N 1
ATOM 3069 C CA . CYS B 1 179 ? -5.207 14.727 -8.258 1 97.44 179 CYS B CA 1
ATOM 3070 C C . CYS B 1 179 ? -4.684 14.836 -9.688 1 97.44 179 CYS B C 1
ATOM 3072 O O . CYS B 1 179 ? -4.707 13.859 -10.438 1 97.44 179 CYS B O 1
ATOM 3074 N N . LEU B 1 180 ? -4.105 15.883 -10.07 1 96.56 180 LEU B N 1
ATOM 3075 C CA . LEU B 1 180 ? -3.82 16.203 -11.469 1 96.56 180 LEU B CA 1
ATOM 3076 C C . LEU B 1 180 ? -2.445 15.672 -11.875 1 96.56 180 LEU B C 1
ATOM 3078 O O . LEU B 1 180 ? -2.193 15.438 -13.055 1 96.56 180 LEU B O 1
ATOM 3082 N N . GLY B 1 181 ? -1.541 15.555 -10.93 1 94.81 181 GLY B N 1
ATOM 3083 C CA . GLY B 1 181 ? -0.205 15.055 -11.211 1 94.81 181 GLY B CA 1
ATOM 3084 C C . GLY B 1 181 ? 0.109 13.758 -10.492 1 94.81 181 GLY B C 1
ATOM 3085 O O . GLY B 1 181 ? -0.688 13.289 -9.68 1 94.81 181 GLY B O 1
ATOM 3086 N N . ASP B 1 182 ? 1.305 13.25 -10.758 1 92.56 182 ASP B N 1
ATOM 3087 C CA . ASP B 1 182 ? 1.639 11.922 -10.258 1 92.56 182 ASP B CA 1
ATOM 3088 C C . ASP B 1 182 ? 2.676 12.008 -9.133 1 92.56 182 ASP B C 1
ATOM 3090 O O . ASP B 1 182 ? 2.961 11.008 -8.477 1 92.56 182 ASP B O 1
ATOM 3094 N N . LYS B 1 183 ? 3.195 13.172 -8.906 1 94.62 183 LYS B N 1
ATOM 3095 C CA . LYS B 1 183 ? 4.246 13.312 -7.906 1 94.62 183 LYS B CA 1
ATOM 3096 C C . LYS B 1 183 ? 4.281 14.727 -7.34 1 94.62 183 LYS B C 1
ATOM 3098 O O . LYS B 1 183 ? 3.65 15.633 -7.891 1 94.62 183 LYS B O 1
ATOM 3103 N N . ILE B 1 184 ? 4.953 14.945 -6.266 1 96.81 184 ILE B N 1
ATOM 3104 C CA . ILE B 1 184 ? 5.191 16.25 -5.641 1 96.81 184 ILE B CA 1
ATOM 3105 C C . ILE B 1 184 ? 6.41 16.156 -4.727 1 96.81 184 ILE B C 1
ATOM 3107 O O . ILE B 1 184 ? 6.672 15.117 -4.125 1 96.81 184 ILE B O 1
ATOM 3111 N N . SER B 1 185 ? 7.145 17.219 -4.625 1 97.5 185 SER B N 1
ATOM 3112 C CA . SER B 1 185 ? 8.312 17.203 -3.756 1 97.5 185 SER B CA 1
ATOM 3113 C C . SER B 1 185 ? 7.93 17.5 -2.309 1 97.5 185 SER B C 1
ATOM 3115 O O . SER B 1 185 ? 6.965 18.219 -2.045 1 97.5 185 SER B O 1
ATOM 3117 N N . ALA B 1 186 ? 8.711 16.969 -1.377 1 97.44 186 ALA B N 1
ATOM 3118 C CA . ALA B 1 186 ? 8.516 17.266 0.04 1 97.44 186 ALA B CA 1
ATOM 3119 C C . ALA B 1 186 ? 8.648 18.766 0.305 1 97.44 186 ALA B C 1
ATOM 3121 O O . ALA B 1 186 ? 7.965 19.297 1.178 1 97.44 186 ALA B O 1
ATOM 3122 N N . PHE B 1 187 ? 9.477 19.422 -0.456 1 98.25 187 PHE B N 1
ATOM 3123 C CA . PHE B 1 187 ? 9.648 20.859 -0.341 1 98.25 187 PHE B CA 1
ATOM 3124 C C . PHE B 1 187 ? 8.344 21.594 -0.655 1 98.25 187 PHE B C 1
ATOM 3126 O O . PHE B 1 187 ? 7.906 22.453 0.11 1 98.25 187 PHE B O 1
ATOM 3133 N N . ASP B 1 188 ? 7.746 21.203 -1.777 1 98.69 188 ASP B N 1
ATOM 3134 C CA . ASP B 1 188 ? 6.516 21.859 -2.199 1 98.69 188 ASP B CA 1
ATOM 3135 C C . ASP B 1 188 ? 5.371 21.562 -1.229 1 98.69 188 ASP B C 1
ATOM 3137 O O . ASP B 1 188 ? 4.508 22.422 -1.006 1 98.69 188 ASP B O 1
ATOM 3141 N N . ILE B 1 189 ? 5.387 20.359 -0.635 1 98.69 189 ILE B N 1
ATOM 3142 C CA . ILE B 1 189 ? 4.402 20.016 0.384 1 98.69 189 ILE B CA 1
ATOM 3143 C C . ILE B 1 189 ? 4.562 20.953 1.587 1 98.69 189 ILE B C 1
ATOM 3145 O O . ILE B 1 189 ? 3.584 21.531 2.066 1 98.69 189 ILE B O 1
ATOM 3149 N N . ALA B 1 190 ? 5.793 21.109 2.023 1 98.62 190 ALA B N 1
ATOM 3150 C CA . ALA B 1 190 ? 6.086 21.938 3.191 1 98.62 190 ALA B CA 1
ATOM 3151 C C . ALA B 1 190 ? 5.664 23.391 2.953 1 98.62 190 ALA B C 1
ATOM 3153 O O . ALA B 1 190 ? 5.051 24.016 3.822 1 98.62 190 ALA B O 1
ATOM 3154 N N . VAL B 1 191 ? 5.961 23.906 1.784 1 98.62 191 VAL B N 1
ATOM 3155 C CA . VAL B 1 191 ? 5.613 25.266 1.433 1 98.62 191 VAL B CA 1
ATOM 3156 C C . VAL B 1 191 ? 4.098 25.438 1.436 1 98.62 191 VAL B C 1
ATOM 3158 O O . VAL B 1 191 ? 3.574 26.391 2.023 1 98.62 191 VAL B O 1
ATOM 3161 N N . PHE B 1 192 ? 3.398 24.531 0.806 1 98.75 192 PHE B N 1
ATOM 3162 C CA . PHE B 1 192 ? 1.946 24.625 0.718 1 98.75 192 PHE B CA 1
ATOM 3163 C C . PHE B 1 192 ? 1.314 24.547 2.102 1 98.75 192 PHE B C 1
ATOM 3165 O O . PHE B 1 192 ? 0.433 25.344 2.438 1 98.75 192 PHE B O 1
ATOM 3172 N N . MET B 1 193 ? 1.763 23.562 2.906 1 98.81 193 MET B N 1
ATOM 3173 C CA . MET B 1 193 ? 1.165 23.359 4.223 1 98.81 193 MET B CA 1
ATOM 3174 C C . MET B 1 193 ? 1.384 24.562 5.117 1 98.81 193 MET B C 1
ATOM 3176 O O . MET B 1 193 ? 0.479 24.984 5.848 1 98.81 193 MET B O 1
ATOM 3180 N N . THR B 1 194 ? 2.562 25.156 5.074 1 98.69 194 THR B N 1
ATOM 3181 C CA . THR B 1 194 ? 2.855 26.328 5.875 1 98.69 194 THR B CA 1
ATOM 3182 C C . THR B 1 194 ? 1.979 27.5 5.445 1 98.69 194 THR B C 1
ATOM 3184 O O . THR B 1 194 ? 1.39 28.188 6.289 1 98.69 194 THR B O 1
ATOM 3187 N N . LYS B 1 195 ? 1.894 27.703 4.129 1 98.25 195 LYS B N 1
ATOM 3188 C CA . LYS B 1 195 ? 1.046 28.766 3.605 1 98.25 195 LYS B CA 1
ATOM 3189 C C . LYS B 1 195 ? -0.415 28.547 3.984 1 98.25 195 LYS B C 1
ATOM 3191 O O . LYS B 1 195 ? -1.103 29.469 4.402 1 98.25 195 LYS B O 1
ATOM 3196 N N . GLU B 1 196 ? -0.865 27.312 3.832 1 98.31 196 GLU B N 1
ATOM 3197 C CA . GLU B 1 196 ? -2.256 26.984 4.121 1 98.31 196 GLU B CA 1
ATOM 3198 C C . GLU B 1 196 ? -2.564 27.141 5.605 1 98.31 196 GLU B C 1
ATOM 3200 O O . GLU B 1 196 ? -3.68 27.5 5.98 1 98.31 196 GLU B O 1
ATOM 3205 N N . MET B 1 197 ? -1.575 26.812 6.414 1 98.56 197 MET B N 1
ATOM 3206 C CA . MET B 1 197 ? -1.741 27 7.855 1 98.56 197 MET B CA 1
ATOM 3207 C C . MET B 1 197 ? -2.121 28.438 8.188 1 98.56 197 MET B C 1
ATOM 3209 O O . MET B 1 197 ? -3 28.672 9.016 1 98.56 197 MET B O 1
ATOM 3213 N N . VAL B 1 198 ? -1.581 29.359 7.504 1 97.94 198 VAL B N 1
ATOM 3214 C CA . VAL B 1 198 ? -1.775 30.766 7.797 1 97.94 198 VAL B CA 1
ATOM 3215 C C . VAL B 1 198 ? -3.008 31.281 7.055 1 97.94 198 VAL B C 1
ATOM 3217 O O . VAL B 1 198 ? -3.875 31.922 7.652 1 97.94 198 VAL B O 1
ATOM 3220 N N . GLU B 1 199 ? -3.135 30.938 5.766 1 97.12 199 GLU B N 1
ATOM 3221 C CA . GLU B 1 199 ? -4.133 31.562 4.906 1 97.12 199 GLU B CA 1
ATOM 3222 C C . GLU B 1 199 ? -5.477 30.859 5.004 1 97.12 199 GLU B C 1
ATOM 3224 O O . GLU B 1 199 ? -6.527 31.469 4.785 1 97.12 199 GLU B O 1
ATOM 3229 N N . SER B 1 200 ? -5.441 29.578 5.266 1 97.31 200 SER B N 1
ATOM 3230 C CA . SER B 1 200 ? -6.652 28.781 5.434 1 97.31 200 SER B CA 1
ATOM 3231 C C . SER B 1 200 ? -7.562 28.891 4.215 1 97.31 200 SER B C 1
ATOM 3233 O O . SER B 1 200 ? -8.766 29.125 4.352 1 97.31 200 SER B O 1
ATOM 3235 N N . ASN B 1 201 ? -7.059 28.844 3 1 97.88 201 ASN B N 1
ATOM 3236 C CA . ASN B 1 201 ? -7.82 28.922 1.758 1 97.88 201 ASN B CA 1
ATOM 3237 C C . ASN B 1 201 ? -8.711 27.688 1.578 1 97.88 201 ASN B C 1
ATOM 3239 O O . ASN B 1 201 ? -9.719 27.75 0.88 1 97.88 201 ASN B O 1
ATOM 3243 N N . TYR B 1 202 ? -8.391 26.641 2.209 1 98.5 202 TYR B N 1
ATOM 3244 C CA . TYR B 1 202 ? -9.117 25.391 2.096 1 98.5 202 TYR B CA 1
ATOM 3245 C C . TYR B 1 202 ? -9.602 24.906 3.461 1 98.5 202 TYR B C 1
ATOM 3247 O O . TYR B 1 202 ? -9.383 23.766 3.84 1 98.5 202 TYR B O 1
ATOM 3255 N N . SER B 1 203 ? -10.242 25.859 4.145 1 98.31 203 SER B N 1
ATOM 3256 C CA . SER B 1 203 ? -10.805 25.578 5.461 1 98.31 203 SER B CA 1
ATOM 3257 C C . SER B 1 203 ? -11.812 24.422 5.391 1 98.31 203 SER B C 1
ATOM 3259 O O . SER B 1 203 ? -12.766 24.469 4.609 1 98.31 203 SER B O 1
ATOM 3261 N N . ARG B 1 204 ? -11.531 23.359 6.16 1 98.44 204 ARG B N 1
ATOM 3262 C CA . ARG B 1 204 ? -12.359 22.172 6.293 1 98.44 204 ARG B CA 1
ATOM 3263 C C . ARG B 1 204 ? -12.562 21.484 4.941 1 98.44 204 ARG B C 1
ATOM 3265 O O . ARG B 1 204 ? -13.672 21.062 4.613 1 98.44 204 ARG B O 1
ATOM 3272 N N . GLN B 1 205 ? -11.5 21.516 4.156 1 98.69 205 GLN B N 1
ATOM 3273 C CA . GLN B 1 205 ? -11.438 20.828 2.863 1 98.69 205 GLN B CA 1
ATOM 3274 C C . GLN B 1 205 ? -10.188 19.953 2.766 1 98.69 205 GLN B C 1
ATOM 3276 O O . GLN B 1 205 ? -9.273 20.078 3.586 1 98.69 205 GLN B O 1
ATOM 3281 N N . SER B 1 206 ? -10.211 1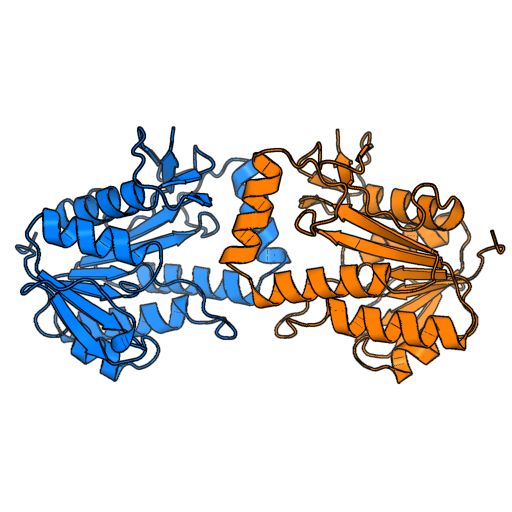9.109 1.813 1 98.75 206 SER B N 1
ATOM 3282 C CA . SER B 1 206 ? -9.109 18.172 1.594 1 98.75 206 SER B CA 1
ATOM 3283 C C . SER B 1 206 ? -8.586 18.266 0.165 1 98.75 206 SER B C 1
ATOM 3285 O O . SER B 1 206 ? -8.781 17.359 -0.637 1 98.75 206 SER B O 1
ATOM 3287 N N . PRO B 1 207 ? -7.855 19.312 -0.128 1 98.81 207 PRO B N 1
ATOM 3288 C CA . PRO B 1 207 ? -7.359 19.5 -1.492 1 98.81 207 PRO B CA 1
ATOM 3289 C C . PRO B 1 207 ? -6.273 18.5 -1.871 1 98.81 207 PRO B C 1
ATOM 3291 O O . PRO B 1 207 ? -5.531 18.031 -1.005 1 98.81 207 PRO B O 1
ATOM 3294 N N . PHE B 1 208 ? -6.223 18.172 -3.201 1 98.75 208 PHE B N 1
ATOM 3295 C CA . PHE B 1 208 ? -5.078 17.5 -3.803 1 98.75 208 PHE B CA 1
ATOM 3296 C C . PHE B 1 208 ? -4.035 18.516 -4.254 1 98.75 208 PHE B C 1
ATOM 3298 O O . PHE B 1 208 ? -4.375 19.562 -4.809 1 98.75 208 PHE B O 1
ATOM 3305 N N . ILE B 1 209 ? -2.797 18.203 -3.93 1 98.75 209 ILE B N 1
ATOM 3306 C CA . ILE B 1 209 ? -1.732 19.016 -4.516 1 98.75 209 ILE B CA 1
ATOM 3307 C C . ILE B 1 209 ? -0.735 18.109 -5.234 1 98.75 209 ILE B C 1
ATOM 3309 O O . ILE B 1 209 ? -0.476 16.984 -4.797 1 98.75 209 ILE B O 1
ATOM 3313 N N . SER B 1 210 ? -0.225 18.531 -6.391 1 98 210 SER B N 1
ATOM 3314 C CA . SER B 1 210 ? 0.747 17.797 -7.188 1 98 210 SER B CA 1
ATOM 3315 C C . SER B 1 210 ? 1.568 18.719 -8.07 1 98 210 SER B C 1
ATOM 3317 O O . SER B 1 210 ? 1.191 19.875 -8.273 1 98 210 SER B O 1
ATOM 3319 N N . ALA B 1 211 ? 2.744 18.172 -8.445 1 96.38 211 ALA B N 1
ATOM 3320 C CA . ALA B 1 211 ? 3.525 18.922 -9.43 1 96.38 211 ALA B CA 1
ATOM 3321 C C . ALA B 1 211 ? 2.84 18.906 -10.789 1 96.38 211 ALA B C 1
ATOM 3323 O O . ALA B 1 211 ? 2.209 17.922 -11.172 1 96.38 211 ALA B O 1
ATOM 3324 N N . VAL B 1 212 ? 2.918 19.984 -11.547 1 88 212 VAL B N 1
ATOM 3325 C CA . VAL B 1 212 ? 2.357 20.109 -12.883 1 88 212 VAL B CA 1
ATOM 3326 C C . VAL B 1 212 ? 3.354 19.562 -13.91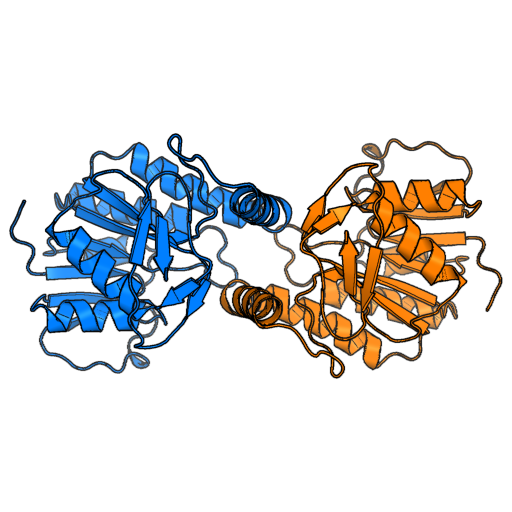4 1 88 212 VAL B C 1
ATOM 3328 O O . VAL B 1 212 ? 4.566 19.734 -13.758 1 88 212 VAL B O 1
#

pLDDT: mean 95.3, std 6.29, range [45.25, 98.94]

Nearest PDB structures (foldseek):
  3dhn-assembly1_A  TM=8.348E-01  e=1.925E-14  Bacteroides thetaiotaomicron
  4jgb-assembly1_A  TM=8.187E-01  e=1.667E-13  Burkholderia pseudomallei K96243
  5ffq-assembly1_B  TM=8.201E-01  e=1.220E-10  Escherichia coli O157:H7
  5guy-assembly2_B  TM=8.241E-01  e=1.296E-10  Escherichia coli CFT073
  5guy-assembly1_A  TM=8.321E-01  e=3.223E-08  Escherichia coli CFT073

InterPro domains:
  IPR016040 NAD(P)-binding domain [PF13460] (11-195)
  IPR036291 NAD(P)-binding domain superfamily [SSF51735] (5-208)
  IPR051606 Polyketide Oxidoreductase-like [PTHR43355] (5-210)

Secondary structure (DSSP, 8-state):
-----EEEEESTTSHHHHHHHHHHHHTT-EEEEEES-GGG-----TTEEEEE--TT-HHHHHHHHTT-SEEEE---PBTTBTTHHHHHHHHHHHHHHHHT--EEEEEEETT---TT----HHHHHHHHHHHHH-HHHHHHHHHHHHHHHHS-SEEEEEEESEEE-SS----EEEESS----SEEEHHHHHHHHHHHHHH-TTTTB--EEEE-/-----EEEEESTTSHHHHHHHHHHHHTT-EEEEEES-GGG-----TTEEEEE--TT-HHHHHHHHTT-SEEEE---PBTTBTTHHHHHHHHHHHHHHHHT--EEEEEEETT---TT----HHHHHHHHHHHHH-HHHHHHHHHHHHHHHHS-SEEEEEEESEEE-S-----EEEESS----SEEEHHHHHHHHHHHHHH-TTTTB--EEEE-

Sequence (424 aa):
MKNISKVAVLGGGGRTGNYLVNQLLKKGFSAKLLLRNPEKFEIKNSKIEIIKGDALDFESIKVLLEDCDAVVSTIGQRKDEPLVASAVTKNVLKAMKEYSINRYVLLAGLNIDTPFDKKSSKTIMATDWMKVNFPIIQEDRQKAYTLLEESDVNWTQVRVPFIEFSNDSSEIAVDVEDCLGDKISAFDIAVFMTKEMVESNYSRQSPFISAVMKNISKVAVLGGGGRTGNYLVNQLLKKGFSAKLLLRNPEKFEIKNSKIEIIKGDALDFESIKVLLEDCDAVVSTIGQRKDEPLVASAVTKNVLKAMKEYSINRYVLLAGLNIDTPFDKKSSKTIMATDWMKVNFPIIQEDRQKAYTLLEESDVNWTQVRVPFIEFSNDSSEIAVDVEDCLGDKISAFDIAVFMTKEMVESNYSRQSPFISAV

Solvent-accessible surface area (backbone atoms only — not comparable to full-atom values): 22240 Å² total; per-residue (Å²): 128,84,82,73,51,32,32,17,29,39,27,36,79,40,82,54,13,42,38,31,53,50,45,40,46,75,74,68,35,28,38,29,31,46,25,78,58,61,88,77,57,78,86,83,53,92,49,55,43,81,40,77,36,47,66,83,35,54,69,42,40,41,62,42,46,58,91,35,45,33,38,39,34,49,57,69,78,46,88,96,36,60,53,46,51,28,50,31,48,51,36,48,53,54,39,26,62,76,68,70,40,45,43,37,35,33,52,45,52,60,62,60,84,60,95,61,51,62,56,47,75,68,56,46,50,55,27,50,49,41,48,72,68,37,45,66,43,48,49,22,47,43,44,26,53,51,54,53,69,72,44,87,52,48,28,30,41,42,18,30,53,47,73,38,93,44,83,58,76,69,62,68,46,75,30,63,32,36,72,89,33,72,30,32,28,28,39,48,50,19,51,49,52,55,50,40,64,74,65,47,85,47,61,68,35,58,34,19,44,15,31,111,126,83,83,72,50,32,33,18,30,38,27,36,80,41,82,54,13,42,37,31,51,51,45,40,48,73,73,68,34,28,39,29,31,44,25,78,58,62,86,75,57,76,86,84,54,92,51,54,43,82,38,78,36,46,67,83,36,54,69,41,39,42,63,42,46,59,90,34,45,33,38,39,34,50,58,69,79,47,89,96,35,62,53,46,51,29,49,30,47,51,36,48,55,54,38,24,62,75,70,69,39,44,41,36,35,34,52,45,54,60,61,60,84,60,96,62,52,62,56,48,73,67,55,46,49,56,29,51,48,41,47,71,69,36,44,67,44,47,51,22,47,43,46,26,53,50,54,53,70,72,45,88,51,47,28,28,40,40,17,30,54,48,74,38,91,44,82,58,76,68,63,69,45,76,31,62,33,37,72,89,34,72,31,32,28,27,39,49,49,18,51,49,52,56,50,41,64,71,66,47,84,47,61,69,35,58,36,20,44,17,33,110

Foldseek 3Di:
DPDFAEEQEACCQDLLNVLLCVLCVVVRHAYEYEDCCVVSRDDDDPSYHYQHDDLLDLVSLLVRCPPGQEYEYEDDDDDPRLQNLLSSLVSNLVSCVVRVHFEYEYEEALLADDPQAPEDPVSVVVNVVCCVPPVSNNVSNNNNLVSLLPGRGFYEYEHEAAEDADLDDADKDKALHYAPDHYDYSNNVSNVRSVCRPPVPQTSGYIYMHHD/DPDFAEEQEACCQDLLNVLLCVLCVVVRHAYEYEDCCVVSRDDDDPSYHYQHDDLLDLVSLLVRCPPGQAYEYEDDDDDPRLQSLQSSLVSNLVSCVVRVHFEYEYEEALLADDPQAPEDPVSVVVNVVCCVPPVSNNVSNNNNLVSLLPGPGFYEYEHEAAEDADLDDADKDKALHYADDHYDYSNNVSNVRSVCRPPVPQGSGYIYMHHD

Radius of gyration: 24.45 Å; Cα contacts (8 Å, |Δi|>4): 918; chains: 2; bounding box: 39×72×53 Å